Protein AF-A0A8J7BNP9-F1 (afdb_monomer_lite)

Radius of gyration: 26.59 Å; chains: 1; bounding box: 66×72×70 Å

Structure (mmCIF, N/CA/C/O backbone):
data_AF-A0A8J7BNP9-F1
#
_entry.id   AF-A0A8J7BNP9-F1
#
loop_
_atom_site.group_PDB
_atom_site.id
_atom_site.type_symbol
_atom_site.label_atom_id
_atom_site.label_alt_id
_atom_site.label_comp_id
_atom_site.label_asym_id
_atom_site.label_entity_id
_atom_site.label_seq_id
_atom_site.pdbx_PDB_ins_code
_atom_site.Cartn_x
_atom_site.Cartn_y
_atom_site.Cartn_z
_atom_site.occupancy
_atom_site.B_iso_or_equiv
_atom_site.auth_seq_id
_atom_site.auth_comp_id
_atom_site.auth_asym_id
_atom_site.auth_atom_id
_atom_site.pdbx_PDB_model_num
ATOM 1 N N . MET A 1 1 ? -15.733 9.238 -28.277 1.00 46.09 1 MET A N 1
ATOM 2 C CA . MET A 1 1 ? -14.392 8.749 -27.898 1.00 46.09 1 MET A CA 1
ATOM 3 C C . MET A 1 1 ? -13.964 7.788 -28.988 1.00 46.09 1 MET A C 1
ATOM 5 O O . MET A 1 1 ? -14.746 6.895 -29.289 1.00 46.09 1 MET A O 1
ATOM 9 N N . ALA A 1 2 ? -12.836 8.032 -29.655 1.00 40.91 2 ALA A N 1
ATOM 10 C CA . ALA A 1 2 ? -12.363 7.148 -30.717 1.00 40.91 2 ALA A CA 1
ATOM 11 C C . ALA A 1 2 ? -11.896 5.824 -30.094 1.00 40.91 2 ALA A C 1
ATOM 13 O O . ALA A 1 2 ? -11.045 5.820 -29.207 1.00 40.91 2 ALA A O 1
ATOM 14 N N . GLU A 1 3 ? -12.495 4.713 -30.513 1.00 43.62 3 GLU A N 1
ATOM 15 C CA . GLU A 1 3 ? -12.055 3.369 -30.139 1.00 43.62 3 GLU A CA 1
ATOM 16 C C . GLU A 1 3 ? -10.595 3.178 -30.593 1.00 43.62 3 GLU A C 1
ATOM 18 O O . GLU A 1 3 ? -10.305 3.276 -31.783 1.00 43.62 3 GLU A O 1
ATOM 23 N N . GLY A 1 4 ? -9.672 2.954 -29.647 1.00 66.06 4 GLY A N 1
ATOM 24 C CA . GLY A 1 4 ? -8.258 2.659 -29.927 1.00 66.06 4 GLY A CA 1
ATOM 25 C C . GLY A 1 4 ? -7.242 3.796 -29.734 1.00 66.06 4 GLY A C 1
ATOM 26 O O . GLY A 1 4 ? -6.079 3.601 -30.076 1.00 66.06 4 GLY A O 1
ATOM 27 N N . ALA A 1 5 ? -7.624 4.962 -29.197 1.00 80.69 5 ALA A N 1
ATOM 28 C CA . ALA A 1 5 ? -6.661 6.024 -28.875 1.00 80.69 5 ALA A CA 1
ATOM 29 C C . ALA A 1 5 ? -5.817 5.680 -27.630 1.00 80.69 5 ALA A C 1
ATOM 31 O O . ALA A 1 5 ? -6.366 5.235 -26.622 1.00 80.69 5 ALA A O 1
ATOM 32 N N . ILE A 1 6 ? -4.501 5.924 -27.692 1.00 93.19 6 ILE A N 1
ATOM 33 C CA . ILE A 1 6 ? -3.582 5.781 -26.550 1.00 93.19 6 ILE A CA 1
ATOM 34 C C . ILE A 1 6 ? -3.961 6.816 -25.494 1.00 93.19 6 ILE A C 1
ATOM 36 O O . ILE A 1 6 ? -3.977 8.013 -25.787 1.00 93.19 6 ILE A O 1
ATOM 40 N N . ARG A 1 7 ? -4.242 6.369 -24.270 1.00 96.00 7 ARG A N 1
ATOM 41 C CA . ARG A 1 7 ? -4.638 7.237 -23.160 1.00 96.00 7 ARG A CA 1
ATOM 42 C C . ARG A 1 7 ? -3.473 7.496 -22.224 1.00 96.00 7 ARG A C 1
ATOM 44 O O . ARG A 1 7 ? -2.851 6.564 -21.711 1.00 96.00 7 ARG A O 1
ATOM 51 N N . VAL A 1 8 ? -3.220 8.768 -21.949 1.00 96.81 8 VAL A N 1
ATOM 52 C CA . VAL A 1 8 ? -2.145 9.215 -21.062 1.00 96.81 8 VAL A CA 1
ATOM 53 C C . VAL A 1 8 ? -2.712 10.106 -19.972 1.00 96.81 8 VAL A C 1
ATOM 55 O O . VAL A 1 8 ? -3.493 11.009 -20.245 1.00 96.81 8 VAL A O 1
ATOM 58 N N . PHE A 1 9 ? -2.282 9.890 -18.737 1.00 95.62 9 PHE A N 1
ATOM 59 C CA . PHE A 1 9 ? -2.556 10.804 -17.633 1.00 95.62 9 PHE A CA 1
ATOM 60 C C . PHE A 1 9 ? -1.252 11.438 -17.152 1.00 95.62 9 PHE A C 1
ATOM 62 O O . PHE A 1 9 ? -0.267 10.729 -16.948 1.00 95.62 9 PHE A O 1
ATOM 69 N N . ILE A 1 10 ? -1.225 12.759 -16.958 1.00 96.06 10 ILE A N 1
ATOM 70 C CA . ILE A 1 10 ? -0.070 13.435 -16.353 1.00 96.06 10 ILE A CA 1
ATOM 71 C C . ILE A 1 10 ? -0.373 13.714 -14.882 1.00 96.06 10 ILE A C 1
ATOM 73 O O . ILE A 1 10 ? -1.238 14.521 -14.549 1.00 96.06 10 ILE A O 1
ATOM 77 N N . SER A 1 11 ? 0.386 13.069 -13.999 1.00 92.31 11 SER A N 1
ATOM 78 C CA . SER A 1 11 ? 0.399 13.370 -12.572 1.00 92.31 11 SER A CA 1
ATOM 79 C C . SER A 1 11 ? 1.538 14.330 -12.251 1.00 92.31 11 SER A C 1
ATOM 81 O O . SER A 1 11 ? 2.701 14.071 -12.568 1.00 92.31 11 SER A O 1
ATOM 83 N N . TYR A 1 12 ? 1.206 15.433 -11.590 1.00 92.12 12 TYR A N 1
ATOM 84 C CA . TYR A 1 12 ? 2.148 16.490 -11.249 1.00 92.12 12 TYR A CA 1
ATOM 85 C C . TYR A 1 12 ? 1.741 17.187 -9.949 1.00 92.12 12 TYR A C 1
ATOM 87 O O . TYR A 1 12 ? 0.629 17.011 -9.452 1.00 92.12 12 TYR A O 1
ATOM 95 N N . SER A 1 13 ? 2.647 17.984 -9.387 1.00 85.94 13 SER A N 1
ATOM 96 C CA . SER A 1 13 ? 2.346 18.890 -8.283 1.00 85.94 13 SER A CA 1
ATOM 97 C C . SER A 1 13 ? 2.272 20.320 -8.802 1.00 85.94 13 SER A C 1
ATOM 99 O O . SER A 1 13 ? 3.044 20.737 -9.664 1.00 85.94 13 SER A O 1
ATOM 101 N N . ARG A 1 14 ? 1.336 21.109 -8.270 1.00 83.56 14 ARG A N 1
ATOM 102 C CA . ARG A 1 14 ? 1.190 22.526 -8.630 1.00 83.56 14 ARG A CA 1
ATOM 103 C C . ARG A 1 14 ? 2.292 23.365 -7.977 1.00 83.56 14 ARG A C 1
ATOM 105 O O . ARG A 1 14 ? 2.068 24.032 -6.970 1.00 83.56 14 ARG A O 1
ATOM 112 N N . ASP A 1 15 ? 3.501 23.282 -8.521 1.00 81.31 15 ASP A N 1
ATOM 113 C CA . ASP A 1 15 ? 4.702 23.907 -7.949 1.00 81.31 15 ASP A CA 1
ATOM 114 C C . ASP A 1 15 ? 4.712 25.423 -8.131 1.00 81.31 15 ASP A C 1
ATOM 116 O O . ASP A 1 15 ? 5.023 26.162 -7.200 1.00 81.31 15 ASP A O 1
ATOM 120 N N . SER A 1 16 ? 4.346 25.878 -9.327 1.00 89.75 16 SER A N 1
ATOM 121 C CA . SER A 1 16 ? 4.236 27.285 -9.708 1.00 89.75 16 SER A CA 1
ATOM 122 C C . SER A 1 16 ? 3.294 27.435 -10.908 1.00 89.75 16 SER A C 1
ATOM 124 O O . SER A 1 16 ? 2.908 26.444 -11.535 1.00 89.75 16 SER A O 1
ATOM 126 N N . GLU A 1 17 ? 2.913 28.667 -11.252 1.00 89.94 17 GLU A N 1
ATOM 127 C CA . GLU A 1 17 ? 2.175 28.941 -12.497 1.00 89.94 17 GLU A CA 1
ATOM 128 C C . GLU A 1 17 ? 2.986 28.553 -13.739 1.00 89.94 17 GLU A C 1
ATOM 130 O O . GLU A 1 17 ? 2.441 28.037 -14.709 1.00 89.94 17 GLU A O 1
ATOM 135 N N . GLU A 1 18 ? 4.302 28.772 -13.709 1.00 93.31 18 GLU A N 1
ATOM 136 C CA . GLU A 1 18 ? 5.193 28.367 -14.797 1.00 93.31 18 GLU A CA 1
ATOM 137 C C . GLU A 1 18 ? 5.203 26.843 -14.962 1.00 93.31 18 GLU A C 1
ATOM 139 O O . GLU A 1 18 ? 5.128 26.342 -16.081 1.00 93.31 18 GLU A O 1
ATOM 144 N N . HIS A 1 19 ? 5.244 26.095 -13.856 1.00 93.62 19 HIS A N 1
ATOM 145 C CA . HIS A 1 19 ? 5.184 24.637 -13.888 1.00 93.62 19 HIS A CA 1
ATOM 146 C C . HIS A 1 19 ? 3.863 24.135 -14.488 1.00 93.62 19 HIS A C 1
ATOM 148 O O . HIS A 1 19 ? 3.886 23.289 -15.376 1.00 93.62 19 HIS A O 1
ATOM 154 N N . GLN A 1 20 ? 2.729 24.708 -14.071 1.00 90.88 20 GLN A N 1
ATOM 155 C CA . GLN A 1 20 ? 1.404 24.400 -14.628 1.00 90.88 20 GLN A CA 1
ATOM 156 C C . GLN A 1 20 ? 1.340 24.670 -16.139 1.00 90.88 20 GLN A C 1
ATOM 158 O O . GLN A 1 20 ? 0.955 23.794 -16.906 1.00 90.88 20 GLN A O 1
ATOM 163 N N . LYS A 1 21 ? 1.856 25.817 -16.607 1.00 95.31 21 LYS A N 1
ATOM 164 C CA . LYS A 1 21 ? 1.951 26.120 -18.049 1.00 95.31 21 LYS A CA 1
ATOM 165 C C . LYS A 1 21 ? 2.780 25.090 -18.822 1.00 95.31 21 LYS A C 1
ATOM 167 O O . LYS A 1 21 ? 2.421 24.744 -19.943 1.00 95.31 21 LYS A O 1
ATOM 172 N N . LYS A 1 22 ? 3.875 24.586 -18.239 1.00 97.50 22 LYS A N 1
ATOM 173 C CA . LYS A 1 22 ? 4.694 23.520 -18.845 1.00 97.50 22 LYS A CA 1
ATOM 174 C C . LYS A 1 22 ? 3.932 22.194 -18.930 1.00 97.50 22 LYS A C 1
ATOM 176 O O . LYS A 1 22 ? 4.011 21.527 -19.958 1.00 97.50 22 LYS A O 1
ATOM 181 N N . VAL A 1 23 ? 3.182 21.831 -17.885 1.00 97.12 23 VAL A N 1
ATOM 182 C CA . VAL A 1 23 ? 2.322 20.633 -17.881 1.00 97.12 23 VAL A CA 1
ATOM 183 C C . VAL A 1 23 ? 1.234 20.742 -18.945 1.00 97.12 23 VAL A C 1
ATOM 185 O O . VAL A 1 23 ? 1.081 19.825 -19.750 1.00 97.12 23 VAL A O 1
ATOM 188 N N . LEU A 1 24 ? 0.532 21.875 -18.994 1.00 96.75 24 LEU A N 1
ATOM 189 C CA . LEU A 1 24 ? -0.500 22.145 -19.990 1.00 96.75 24 LEU A CA 1
ATOM 190 C C . LEU A 1 24 ? 0.058 22.078 -21.417 1.00 96.75 24 LEU A C 1
ATOM 192 O O . LEU A 1 24 ? -0.538 21.428 -22.271 1.00 96.75 24 LEU A O 1
ATOM 196 N N . GLY A 1 25 ? 1.212 22.700 -21.669 1.00 97.31 25 GLY A N 1
ATOM 197 C CA . GLY A 1 25 ? 1.854 22.677 -22.984 1.00 97.31 25 GLY A CA 1
ATOM 198 C C . GLY A 1 25 ? 2.280 21.273 -23.428 1.00 97.31 25 GLY A C 1
ATOM 199 O O . GLY A 1 25 ? 2.080 20.910 -24.587 1.00 97.31 25 GLY A O 1
ATOM 200 N N . LEU A 1 26 ? 2.774 20.437 -22.504 1.00 98.06 26 LEU A N 1
ATOM 201 C CA . LEU A 1 26 ? 3.033 19.020 -22.782 1.00 98.06 26 LEU A CA 1
ATOM 202 C C . LEU A 1 26 ? 1.738 18.252 -23.092 1.00 98.06 26 LEU A C 1
ATOM 204 O O . LEU A 1 26 ? 1.704 17.481 -24.049 1.00 98.06 26 LEU A O 1
ATOM 208 N N . ALA A 1 27 ? 0.680 18.461 -22.303 1.00 97.69 27 ALA A N 1
ATOM 209 C CA . ALA A 1 27 ? -0.605 17.796 -22.506 1.00 97.69 27 ALA A CA 1
ATOM 210 C C . ALA A 1 27 ? -1.222 18.151 -23.868 1.00 97.69 27 ALA A C 1
ATOM 212 O O . ALA A 1 27 ? -1.673 17.256 -24.578 1.00 97.69 27 ALA A O 1
ATOM 213 N N . GLN A 1 28 ? -1.209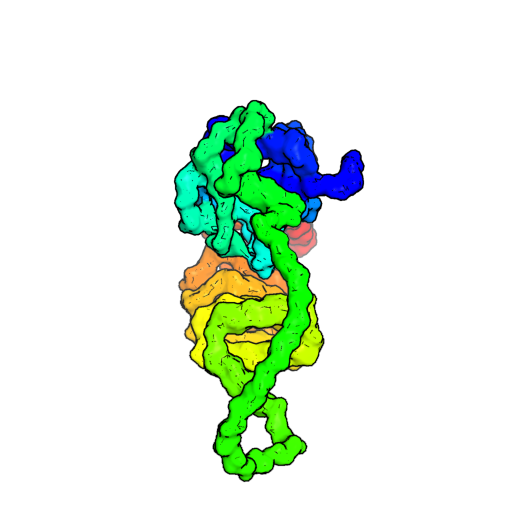 19.432 -24.251 1.00 97.19 28 GLN A N 1
ATOM 214 C CA . GLN A 1 28 ? -1.692 19.896 -25.556 1.00 97.19 28 GLN A CA 1
ATOM 215 C C . GLN A 1 28 ? -0.866 19.310 -26.706 1.00 97.19 28 GLN A C 1
ATOM 217 O O . GLN A 1 28 ? -1.444 18.765 -27.639 1.00 97.19 28 GLN A O 1
ATOM 222 N N . ALA A 1 29 ? 0.469 19.319 -26.608 1.00 96.94 29 ALA A N 1
ATOM 223 C CA . ALA A 1 29 ? 1.333 18.741 -27.639 1.00 96.94 29 ALA A CA 1
ATOM 224 C C . ALA A 1 29 ? 1.075 17.239 -27.856 1.00 96.94 29 ALA A C 1
ATOM 226 O O . ALA A 1 29 ? 0.973 16.793 -28.995 1.00 96.94 29 ALA A O 1
ATOM 227 N N . LEU A 1 30 ? 0.897 16.463 -26.778 1.00 96.88 30 LEU A N 1
ATOM 228 C CA . LEU A 1 30 ? 0.549 15.042 -26.885 1.00 96.88 30 LEU A CA 1
ATOM 229 C C . LEU A 1 30 ? -0.810 14.840 -27.575 1.00 96.88 30 LEU A C 1
ATOM 231 O O . LEU A 1 30 ? -0.951 13.926 -28.386 1.00 96.88 30 LEU A O 1
ATOM 235 N N . ARG A 1 31 ? -1.797 15.698 -27.280 1.00 95.81 31 ARG A N 1
ATOM 236 C CA . ARG A 1 31 ? -3.123 15.658 -27.919 1.00 95.81 31 ARG A CA 1
ATOM 237 C C . ARG A 1 31 ? -3.072 16.016 -29.397 1.00 95.81 31 ARG A C 1
ATOM 239 O O . ARG A 1 31 ? -3.712 15.327 -30.188 1.00 95.81 31 ARG A O 1
ATOM 246 N N . ASP A 1 32 ? -2.305 17.040 -29.757 1.00 95.50 32 ASP A N 1
ATOM 247 C CA . ASP A 1 32 ? -2.057 17.424 -31.150 1.00 95.50 32 ASP A CA 1
ATOM 248 C C . ASP A 1 32 ? -1.383 16.283 -31.932 1.00 95.50 32 ASP A C 1
ATOM 250 O O . ASP A 1 32 ? -1.792 15.957 -33.045 1.00 95.50 32 ASP A O 1
ATOM 254 N N . ASP A 1 33 ? -0.452 15.563 -31.297 1.00 94.25 33 ASP A N 1
ATOM 255 C CA . ASP A 1 33 ? 0.230 14.406 -31.888 1.00 94.25 33 ASP A CA 1
ATOM 256 C C . ASP A 1 33 ? -0.579 13.081 -31.797 1.00 94.25 33 ASP A C 1
ATOM 258 O O . ASP A 1 33 ? -0.044 11.994 -32.056 1.00 94.25 33 ASP A O 1
ATOM 262 N N . GLY A 1 34 ? -1.874 13.151 -31.453 1.00 93.94 34 GLY A N 1
ATOM 263 C CA . GLY A 1 34 ? -2.830 12.038 -31.542 1.00 93.94 34 GLY A CA 1
ATOM 264 C C . GLY A 1 34 ? -2.977 11.153 -30.296 1.00 93.94 34 GLY A C 1
ATOM 265 O O . GLY A 1 34 ? -3.590 10.088 -30.382 1.00 93.94 34 GLY A O 1
ATOM 266 N N . ILE A 1 35 ? -2.441 11.566 -29.145 1.00 96.06 35 ILE A N 1
ATOM 267 C CA . ILE A 1 35 ? -2.534 10.846 -27.865 1.00 96.06 35 ILE A CA 1
ATOM 268 C C . ILE A 1 35 ? -3.608 11.495 -26.983 1.00 96.06 35 ILE A C 1
ATOM 270 O O . ILE A 1 35 ? -3.581 12.697 -26.732 1.00 96.06 35 ILE A O 1
ATOM 274 N N . ASP A 1 36 ? -4.543 10.712 -26.443 1.00 96.62 36 ASP A N 1
ATOM 275 C CA . ASP A 1 36 ? -5.565 11.227 -25.526 1.00 96.62 36 ASP A CA 1
ATOM 276 C C . ASP A 1 36 ? -4.958 11.489 -24.139 1.00 96.62 36 ASP A C 1
ATOM 278 O O . ASP A 1 36 ? -4.998 10.648 -23.239 1.00 96.62 36 ASP A O 1
ATOM 282 N N . CYS A 1 37 ? -4.329 12.656 -23.993 1.00 96.88 37 CYS A N 1
ATOM 283 C CA . CYS A 1 37 ? -3.693 13.090 -22.756 1.00 96.88 37 CYS A CA 1
ATOM 284 C C . CYS A 1 37 ? -4.672 13.862 -21.858 1.00 96.88 37 CYS A C 1
ATOM 286 O O . CYS A 1 37 ? -5.323 14.805 -22.318 1.00 96.88 37 CYS A O 1
ATOM 288 N N . MET A 1 38 ? -4.732 13.504 -20.573 1.00 96.06 38 MET A N 1
ATOM 289 C CA . MET A 1 38 ? -5.593 14.116 -19.558 1.00 96.06 38 MET A CA 1
ATOM 290 C C . MET A 1 38 ? -4.786 14.723 -18.402 1.00 96.06 38 MET A C 1
ATOM 292 O O . MET A 1 38 ? -3.792 14.145 -17.953 1.00 96.06 38 MET A O 1
ATOM 296 N N . ILE A 1 39 ? -5.257 15.871 -17.903 1.00 94.19 39 ILE A N 1
ATOM 297 C CA . ILE A 1 39 ? -4.792 16.562 -16.688 1.00 94.19 39 ILE A CA 1
ATOM 298 C C . ILE A 1 39 ? -5.984 17.108 -15.900 1.00 94.19 39 ILE A C 1
ATOM 300 O O . ILE A 1 39 ? -7.081 17.250 -16.440 1.00 94.19 39 ILE A O 1
ATOM 304 N N . ASP A 1 40 ? -5.772 17.417 -14.623 1.00 84.69 40 ASP A N 1
ATOM 305 C CA . ASP A 1 40 ? -6.788 18.005 -13.741 1.00 84.69 40 ASP A CA 1
ATOM 306 C C . ASP A 1 40 ? -7.270 19.386 -14.228 1.00 84.69 40 ASP A C 1
ATOM 308 O O . ASP A 1 40 ? -8.451 19.690 -14.091 1.00 84.69 40 ASP A O 1
ATOM 312 N N . GLU A 1 41 ? -6.415 20.190 -14.872 1.00 85.62 41 GLU A N 1
ATOM 313 C CA . GLU A 1 41 ? -6.782 21.499 -15.449 1.00 85.62 41 GLU A CA 1
ATOM 314 C C . GLU A 1 41 ? -7.858 21.426 -16.549 1.00 85.62 41 GLU A C 1
ATOM 316 O O . GLU A 1 41 ? -8.544 22.417 -16.802 1.00 85.62 41 GLU A O 1
ATOM 321 N N . PHE A 1 42 ? -8.065 20.267 -17.184 1.00 89.69 42 PHE A N 1
ATOM 322 C CA . PHE A 1 42 ? -9.152 20.080 -18.156 1.00 89.69 42 PHE A CA 1
ATOM 323 C C . PHE A 1 42 ? -10.516 19.838 -17.497 1.00 89.69 42 PHE A C 1
ATOM 325 O O . PHE A 1 42 ? -11.536 19.781 -18.188 1.00 89.69 42 PHE A O 1
ATOM 332 N N . VAL A 1 43 ? -10.560 19.705 -16.169 1.00 81.25 43 VAL A N 1
ATOM 333 C CA . VAL A 1 43 ? -11.763 19.360 -15.413 1.00 81.25 43 VAL A CA 1
ATOM 334 C C . VAL A 1 43 ? -12.152 20.508 -14.488 1.00 81.25 43 VAL A C 1
ATOM 336 O O . VAL A 1 43 ? -11.439 20.855 -13.554 1.00 81.25 43 VAL A O 1
ATOM 339 N N . LEU A 1 44 ? -13.336 21.083 -14.720 1.00 69.44 44 LEU A N 1
ATOM 340 C CA . LEU A 1 44 ? -13.830 22.227 -13.943 1.00 69.44 44 LEU A CA 1
ATOM 341 C C . LEU A 1 44 ? -14.139 21.871 -12.480 1.00 69.44 44 LEU A C 1
ATOM 343 O O . LEU A 1 44 ? -13.777 22.619 -11.574 1.00 69.44 44 LEU A O 1
ATOM 347 N N . SER A 1 45 ? -14.848 20.763 -12.238 1.00 71.75 45 SER A N 1
ATOM 348 C CA . SER A 1 45 ? -15.200 20.304 -10.888 1.00 71.75 45 SER A CA 1
ATOM 349 C C . SER A 1 45 ? -15.736 18.864 -10.928 1.00 71.75 45 SER A C 1
ATOM 351 O O . SER A 1 45 ? -16.889 18.660 -11.307 1.00 71.75 45 SER A O 1
ATOM 353 N N . PRO A 1 46 ? -14.922 17.845 -10.599 1.00 70.88 46 PRO A N 1
ATOM 354 C CA . PRO A 1 46 ? -15.410 16.482 -10.437 1.00 70.88 46 PRO A CA 1
ATOM 355 C C . PRO A 1 46 ? -16.112 16.316 -9.081 1.00 70.88 46 PRO A C 1
ATOM 357 O O . PRO A 1 46 ? -15.726 16.938 -8.093 1.00 70.88 46 PRO A O 1
ATOM 360 N N . ASP A 1 47 ? -17.083 15.401 -9.003 1.00 65.81 47 ASP A N 1
ATOM 361 C CA . ASP A 1 47 ? -17.809 15.088 -7.758 1.00 65.81 47 ASP A CA 1
ATOM 362 C C . ASP A 1 47 ? -16.882 14.621 -6.620 1.00 65.81 47 ASP A C 1
ATOM 364 O O . ASP A 1 47 ? -17.168 14.807 -5.437 1.00 65.81 47 ASP A O 1
ATOM 368 N N . ASN A 1 48 ? -15.774 13.967 -6.975 1.00 71.19 48 ASN A N 1
ATOM 369 C CA . ASN A 1 48 ? -14.745 13.527 -6.044 1.00 71.19 48 ASN A CA 1
ATOM 370 C C . ASN A 1 48 ? -13.393 13.460 -6.773 1.00 71.19 48 ASN A C 1
ATOM 372 O O . ASN A 1 48 ? -13.207 12.614 -7.652 1.00 71.19 48 ASN A O 1
ATOM 376 N N . TRP A 1 49 ? -12.463 14.340 -6.395 1.00 68.25 49 TRP A N 1
ATOM 377 C CA . TRP A 1 49 ? -11.122 14.424 -6.984 1.00 68.25 49 TRP A CA 1
ATOM 378 C C . TRP A 1 49 ? -10.314 13.135 -6.821 1.00 68.25 49 TRP A C 1
ATOM 380 O O . TRP A 1 49 ? -9.702 12.684 -7.786 1.00 68.25 49 TRP A O 1
ATOM 390 N N . ASP A 1 50 ? -10.392 12.486 -5.658 1.00 64.81 50 ASP A N 1
ATOM 391 C CA . ASP A 1 50 ? -9.665 11.239 -5.397 1.00 64.81 50 ASP A CA 1
ATOM 392 C C . ASP A 1 50 ? -10.141 10.123 -6.327 1.00 64.81 50 ASP A C 1
ATOM 394 O O . ASP A 1 50 ? -9.346 9.411 -6.941 1.00 64.81 50 ASP A O 1
ATOM 398 N N . ARG A 1 51 ? -11.463 9.975 -6.463 1.00 72.75 51 ARG A N 1
ATOM 399 C CA . ARG A 1 51 ? -12.058 8.978 -7.356 1.00 72.75 51 ARG A CA 1
ATOM 400 C C . ARG A 1 51 ? -11.751 9.297 -8.814 1.00 72.75 51 ARG A C 1
ATOM 402 O O . ARG A 1 51 ? -11.452 8.382 -9.573 1.00 72.75 51 ARG A O 1
ATOM 409 N N . TRP A 1 52 ? -11.825 10.567 -9.201 1.00 81.25 52 TRP A N 1
ATOM 410 C CA . TRP A 1 52 ? -11.494 10.989 -10.557 1.00 81.25 52 TRP A CA 1
ATOM 411 C C . TRP A 1 52 ? -10.036 10.666 -10.897 1.00 81.25 52 TRP A C 1
ATOM 413 O O . TRP A 1 52 ? -9.787 10.027 -11.915 1.00 81.25 52 TRP A O 1
ATOM 423 N N . MET A 1 53 ? -9.092 11.003 -10.016 1.00 78.38 53 MET A N 1
ATOM 424 C CA . MET A 1 53 ? -7.676 10.687 -10.200 1.00 78.38 53 MET A CA 1
ATOM 425 C C . MET A 1 53 ? -7.439 9.177 -10.284 1.00 78.38 53 MET A C 1
ATOM 427 O O . MET A 1 53 ? -6.719 8.721 -11.168 1.00 78.38 53 MET A O 1
ATOM 431 N N . LEU A 1 54 ? -8.047 8.389 -9.390 1.00 77.50 54 LEU A N 1
ATOM 432 C CA . LEU A 1 54 ? -7.934 6.929 -9.425 1.00 77.50 54 LEU A CA 1
ATOM 433 C C . LEU A 1 54 ? -8.453 6.352 -10.741 1.00 77.50 54 LEU A C 1
ATOM 435 O O . LEU A 1 54 ? -7.800 5.482 -11.309 1.00 77.50 54 LEU A O 1
ATOM 439 N N . ASN A 1 55 ? -9.575 6.869 -11.241 1.00 84.31 55 ASN A N 1
ATOM 440 C CA . ASN A 1 55 ? -10.108 6.473 -12.536 1.00 84.31 55 ASN A CA 1
ATOM 441 C C . ASN A 1 55 ? -9.148 6.849 -13.671 1.00 84.31 55 ASN A C 1
ATOM 443 O O . ASN A 1 55 ? -8.894 6.008 -14.521 1.00 84.31 55 ASN A O 1
ATOM 447 N N . GLN A 1 56 ? -8.560 8.053 -13.669 1.00 89.31 56 GLN A N 1
ATOM 448 C CA . GLN A 1 56 ? -7.560 8.429 -14.679 1.00 89.31 56 GLN A CA 1
ATOM 449 C C . GLN A 1 56 ? -6.352 7.489 -14.648 1.00 89.31 56 GLN A C 1
ATOM 451 O O . GLN A 1 56 ? -5.946 6.960 -15.678 1.00 89.31 56 GLN A O 1
ATOM 456 N N . ILE A 1 57 ? -5.821 7.204 -13.458 1.00 85.56 57 ILE A N 1
ATOM 457 C CA . ILE A 1 57 ? -4.715 6.257 -13.299 1.00 85.56 57 ILE A CA 1
ATOM 458 C C . ILE A 1 57 ? -5.112 4.865 -13.794 1.00 85.56 57 ILE A C 1
ATOM 460 O O . ILE A 1 57 ? -4.286 4.203 -14.409 1.00 85.56 57 ILE A O 1
ATOM 464 N N . ASP A 1 58 ? -6.331 4.395 -13.536 1.00 83.19 58 ASP A N 1
ATOM 465 C CA . ASP A 1 58 ? -6.786 3.067 -13.956 1.00 83.19 58 ASP A CA 1
ATOM 466 C C . ASP A 1 58 ? -7.020 2.967 -15.458 1.00 83.19 58 ASP A C 1
ATOM 468 O O . ASP A 1 58 ? -6.573 2.007 -16.088 1.00 83.19 58 ASP A O 1
ATOM 472 N N . GLU A 1 59 ? -7.675 3.971 -16.024 1.00 89.50 59 GLU A N 1
ATOM 473 C CA . GLU A 1 59 ? -8.131 3.995 -17.405 1.00 89.50 59 GLU A CA 1
ATOM 474 C C . GLU A 1 59 ? -7.018 4.343 -18.397 1.00 89.50 59 GLU A C 1
ATOM 476 O O . GLU A 1 59 ? -7.083 3.895 -19.539 1.00 89.50 59 GLU A O 1
ATOM 481 N N . SER A 1 60 ? -5.992 5.101 -18.004 1.00 91.88 60 SER A N 1
ATOM 482 C CA . SER A 1 60 ? -4.878 5.410 -18.903 1.00 91.88 60 SER A CA 1
ATOM 483 C C . SER A 1 60 ? -3.991 4.197 -19.179 1.00 91.88 60 SER A C 1
ATOM 485 O O . SER A 1 60 ? -3.758 3.363 -18.301 1.00 91.88 60 SER A O 1
ATOM 487 N N . ASP A 1 61 ? -3.435 4.134 -20.385 1.00 92.31 61 ASP A N 1
ATOM 488 C CA . ASP A 1 61 ? -2.414 3.156 -20.767 1.00 92.31 61 ASP A CA 1
ATOM 489 C C . ASP A 1 61 ? -1.064 3.526 -20.138 1.00 92.31 61 ASP A C 1
ATOM 491 O O . ASP A 1 61 ? -0.349 2.663 -19.622 1.00 92.31 61 ASP A O 1
ATOM 495 N N . PHE A 1 62 ? -0.774 4.832 -20.084 1.00 93.12 62 PHE A N 1
ATOM 496 C CA . PHE A 1 62 ? 0.430 5.389 -19.477 1.00 93.12 62 PHE A CA 1
ATOM 497 C C . PHE A 1 62 ? 0.115 6.518 -18.493 1.00 93.12 62 PHE A C 1
ATOM 499 O O . PHE A 1 62 ? -0.832 7.283 -18.659 1.00 93.12 62 PHE A O 1
ATOM 506 N N . VAL A 1 63 ? 0.958 6.652 -17.475 1.00 93.06 63 VAL A N 1
ATOM 507 C CA . VAL A 1 63 ? 0.921 7.724 -16.486 1.00 93.06 63 VAL A CA 1
ATOM 508 C C . VAL A 1 63 ? 2.288 8.395 -16.453 1.00 93.06 63 VAL A C 1
ATOM 510 O O . VAL A 1 63 ? 3.282 7.782 -16.058 1.00 93.06 63 VAL A O 1
ATOM 513 N N . LEU A 1 64 ? 2.346 9.659 -16.862 1.00 95.25 64 LEU A N 1
ATOM 514 C CA . LEU A 1 64 ? 3.554 10.472 -16.779 1.00 95.25 64 LEU A CA 1
ATOM 515 C C . LEU A 1 64 ? 3.637 11.098 -15.390 1.00 95.25 64 LEU A C 1
ATOM 517 O O . LEU A 1 64 ? 2.708 11.778 -14.958 1.00 95.25 64 LEU A O 1
ATOM 521 N N . ILE A 1 65 ? 4.747 10.871 -14.695 1.00 93.50 65 ILE A N 1
ATOM 522 C CA . ILE A 1 65 ? 5.014 11.451 -13.379 1.00 93.50 65 ILE A CA 1
ATOM 523 C C . ILE A 1 65 ? 5.964 12.626 -13.565 1.00 93.50 65 ILE A C 1
ATOM 525 O O . ILE A 1 65 ? 7.141 12.418 -13.865 1.00 93.50 65 ILE A O 1
ATOM 529 N N . ILE A 1 66 ? 5.476 13.852 -13.385 1.00 95.69 66 ILE A N 1
ATOM 530 C CA . ILE A 1 66 ? 6.327 15.040 -13.483 1.00 95.69 66 ILE A CA 1
ATOM 531 C C . ILE A 1 66 ? 7.148 15.159 -12.200 1.00 95.69 66 ILE A C 1
ATOM 533 O O . ILE A 1 66 ? 6.655 15.568 -11.149 1.00 95.69 66 ILE A O 1
ATOM 537 N N . CYS A 1 67 ? 8.415 14.764 -12.284 1.00 93.38 67 CYS A N 1
ATOM 538 C CA . CYS A 1 67 ? 9.314 14.724 -11.145 1.00 93.38 67 CYS A CA 1
ATOM 539 C C . CYS A 1 67 ? 9.790 16.131 -10.776 1.00 93.38 67 CYS A C 1
ATOM 541 O O . CYS A 1 67 ? 10.525 16.784 -11.521 1.00 93.38 67 CYS A O 1
ATOM 543 N N . SER A 1 68 ? 9.408 16.559 -9.577 1.00 92.88 68 SER A N 1
ATOM 544 C CA . SER A 1 68 ? 9.922 17.749 -8.911 1.00 92.88 68 SER A CA 1
ATOM 545 C C . SER A 1 68 ? 10.203 17.461 -7.438 1.00 92.88 68 SER A C 1
ATOM 547 O O . SER A 1 68 ? 9.704 16.489 -6.867 1.00 92.88 68 SER A O 1
ATOM 549 N N . GLU A 1 69 ? 10.994 18.323 -6.803 1.00 90.44 69 GLU A N 1
ATOM 550 C CA . GLU A 1 69 ? 11.291 18.236 -5.370 1.00 90.44 69 GLU A CA 1
ATOM 551 C C . GLU A 1 69 ? 10.003 18.235 -4.530 1.00 90.44 69 GLU A C 1
ATOM 553 O O . GLU A 1 69 ? 9.854 17.453 -3.591 1.00 90.44 69 GLU A O 1
ATOM 558 N N . ARG A 1 70 ? 9.037 19.085 -4.898 1.00 86.62 70 ARG A N 1
ATOM 559 C CA . ARG A 1 70 ? 7.748 19.171 -4.212 1.00 86.62 70 ARG A CA 1
ATOM 560 C C . ARG A 1 70 ? 6.938 17.895 -4.412 1.00 86.62 70 ARG A C 1
ATOM 562 O O . ARG A 1 70 ? 6.465 17.332 -3.428 1.00 86.62 70 ARG A O 1
ATOM 569 N N . TYR A 1 71 ? 6.849 17.391 -5.644 1.00 86.75 71 TYR A N 1
ATOM 570 C CA . TYR A 1 71 ? 6.193 16.116 -5.926 1.00 86.75 71 TYR A CA 1
ATOM 571 C C . TYR A 1 71 ? 6.790 14.983 -5.084 1.00 86.75 71 TYR A C 1
ATOM 573 O O . TYR A 1 71 ? 6.063 14.206 -4.465 1.00 86.75 71 TYR A O 1
ATOM 581 N N . TYR A 1 72 ? 8.120 14.909 -5.008 1.00 87.12 72 TYR A N 1
ATOM 582 C CA . TYR A 1 72 ? 8.815 13.862 -4.266 1.00 87.12 72 TYR A CA 1
ATOM 583 C C . TYR A 1 72 ? 8.606 13.965 -2.749 1.00 87.12 72 TYR A C 1
ATOM 585 O O . TYR A 1 72 ? 8.374 12.951 -2.089 1.00 87.12 72 TYR A O 1
ATOM 593 N N . ARG A 1 73 ? 8.597 15.177 -2.181 1.00 84.12 73 ARG A N 1
ATOM 594 C CA . ARG A 1 73 ? 8.242 15.380 -0.766 1.00 84.12 73 ARG A CA 1
ATOM 595 C C . ARG A 1 73 ? 6.812 14.937 -0.476 1.00 84.12 73 ARG A C 1
ATOM 597 O O . ARG A 1 73 ? 6.597 14.243 0.515 1.00 84.12 73 ARG A O 1
ATOM 604 N N . ARG A 1 74 ? 5.851 15.240 -1.357 1.00 76.38 74 ARG A N 1
ATOM 605 C CA . ARG A 1 74 ? 4.470 14.725 -1.246 1.00 76.38 74 ARG A CA 1
ATOM 606 C C . ARG A 1 74 ? 4.425 13.212 -1.320 1.00 76.38 74 ARG A C 1
ATOM 608 O O . ARG A 1 74 ? 3.768 12.590 -0.490 1.00 76.38 74 ARG A O 1
ATOM 615 N N . TYR A 1 75 ? 5.137 12.627 -2.281 1.00 75.56 75 TYR A N 1
ATOM 616 C CA . TYR A 1 75 ? 5.283 11.181 -2.452 1.00 75.56 75 TYR A CA 1
ATOM 617 C C . TYR A 1 75 ? 5.815 10.504 -1.179 1.00 75.56 75 TYR A C 1
ATOM 619 O O . TYR A 1 75 ? 5.335 9.440 -0.796 1.00 75.56 75 TYR A O 1
ATOM 627 N N . ARG A 1 76 ? 6.760 11.142 -0.479 1.00 75.94 76 ARG A N 1
ATOM 628 C CA . ARG A 1 76 ? 7.331 10.656 0.787 1.00 75.94 76 ARG A CA 1
ATOM 629 C C . ARG A 1 76 ? 6.521 10.991 2.039 1.00 75.94 76 ARG A C 1
ATOM 631 O O . ARG A 1 76 ? 6.922 10.568 3.119 1.00 75.94 76 ARG A O 1
ATOM 638 N N . GLY A 1 77 ? 5.432 11.752 1.925 1.00 68.00 77 GLY A N 1
ATOM 639 C CA . GLY A 1 77 ? 4.694 12.256 3.088 1.00 68.00 77 GLY A CA 1
ATOM 640 C C . GLY A 1 77 ? 5.493 13.262 3.930 1.00 68.00 77 GLY A C 1
ATOM 641 O O . GLY A 1 77 ? 5.293 13.347 5.135 1.00 68.00 77 GLY A O 1
ATOM 642 N N . GLN A 1 78 ? 6.426 13.987 3.307 1.00 65.62 78 GLN A N 1
ATOM 643 C CA . GLN A 1 78 ? 7.354 14.934 3.939 1.00 65.62 78 GLN A CA 1
ATOM 644 C C . GLN A 1 78 ? 6.971 16.414 3.728 1.00 65.62 78 GLN A C 1
ATOM 646 O O . GLN A 1 78 ? 7.713 17.295 4.155 1.00 65.62 78 GLN A O 1
ATOM 651 N N . GLU A 1 79 ? 5.857 16.723 3.051 1.00 58.41 79 GLU A N 1
ATOM 652 C CA . GLU A 1 79 ? 5.348 18.102 2.935 1.00 58.41 79 GLU A CA 1
ATOM 653 C C . GLU A 1 79 ? 4.365 18.389 4.083 1.00 58.41 79 GLU A C 1
ATOM 655 O O . GLU A 1 79 ? 3.437 17.613 4.318 1.00 58.41 79 GLU A O 1
ATOM 660 N N . GLU A 1 80 ? 4.567 19.494 4.810 1.00 48.00 80 GLU A N 1
ATOM 661 C CA . GLU A 1 80 ? 3.618 19.948 5.832 1.00 48.00 80 GLU A CA 1
ATOM 662 C C . GLU A 1 80 ? 2.266 20.280 5.189 1.00 48.00 80 GLU A C 1
ATOM 664 O O . GLU A 1 80 ? 2.205 20.836 4.088 1.00 48.00 80 GLU A O 1
ATOM 669 N N . ALA A 1 81 ? 1.173 19.960 5.890 1.00 40.34 81 ALA A N 1
ATOM 670 C CA . ALA A 1 81 ? -0.185 20.266 5.460 1.00 40.34 81 ALA A CA 1
ATOM 671 C C . ALA A 1 81 ? -0.357 21.784 5.284 1.00 40.34 81 ALA A C 1
ATOM 673 O O . ALA A 1 81 ? -0.674 22.518 6.222 1.00 40.34 81 ALA A O 1
ATOM 674 N N . SER A 1 82 ? -0.137 22.278 4.068 1.00 35.72 82 SER A N 1
ATOM 675 C CA . SER A 1 82 ? -0.424 23.667 3.744 1.00 35.72 82 SER A CA 1
ATOM 676 C C . SER A 1 82 ? -1.941 23.866 3.752 1.00 35.72 82 SER A C 1
ATOM 678 O O . SER A 1 82 ? -2.710 23.084 3.192 1.00 35.72 82 SER A O 1
ATOM 680 N N . LYS A 1 83 ? -2.382 24.906 4.469 1.00 37.34 83 LYS A N 1
ATOM 681 C CA . LYS A 1 83 ? -3.787 25.305 4.582 1.00 37.34 83 LYS A CA 1
ATOM 682 C C . LYS A 1 83 ? -4.362 25.589 3.194 1.00 37.34 83 LYS A C 1
ATOM 684 O O . LYS A 1 83 ? -4.128 26.659 2.643 1.00 37.34 83 LYS A O 1
ATOM 689 N N . GLY A 1 84 ? -5.159 24.660 2.683 1.00 31.73 84 GLY A N 1
ATOM 690 C CA . GLY A 1 84 ? -5.986 24.869 1.499 1.00 31.73 84 GLY A CA 1
ATOM 691 C C . GLY A 1 84 ? -6.007 23.651 0.589 1.00 31.73 84 GLY A C 1
ATOM 692 O O . GLY A 1 84 ? -5.050 23.413 -0.131 1.00 31.73 84 GLY A O 1
ATOM 693 N N . LEU A 1 85 ? -7.138 22.938 0.615 1.00 33.38 85 LEU A N 1
ATOM 694 C CA . LEU A 1 85 ? -7.589 21.954 -0.378 1.00 33.38 85 LEU A CA 1
ATOM 695 C C . LEU A 1 85 ? -6.629 20.769 -0.637 1.00 33.38 85 LEU A C 1
ATOM 697 O O . LEU A 1 85 ? -5.803 20.807 -1.533 1.00 33.38 85 LEU A O 1
ATOM 701 N N . GLY A 1 86 ? -6.815 19.674 0.113 1.00 40.09 86 GLY A N 1
ATOM 702 C CA . GLY A 1 86 ? -6.731 18.304 -0.430 1.00 40.09 86 GLY A CA 1
ATOM 703 C C . GLY A 1 86 ? -5.372 17.699 -0.817 1.00 40.09 86 GLY A C 1
ATOM 704 O O . GLY A 1 86 ? -5.359 16.742 -1.575 1.00 40.09 86 GLY A O 1
ATOM 705 N N . VAL A 1 87 ? -4.233 18.191 -0.322 1.00 41.47 87 VAL A N 1
ATOM 706 C CA . VAL A 1 87 ? -2.916 17.917 -0.944 1.00 41.47 87 VAL A CA 1
ATOM 707 C C . VAL A 1 87 ? -1.946 17.056 -0.097 1.00 41.47 87 VAL A C 1
ATOM 709 O O . VAL A 1 87 ? -0.738 17.265 -0.050 1.00 41.47 87 VAL A O 1
ATOM 712 N N . THR A 1 88 ? -2.455 16.008 0.551 1.00 42.59 88 THR A N 1
ATOM 713 C CA . THR A 1 88 ? -1.611 14.979 1.215 1.00 42.59 88 THR A CA 1
ATOM 714 C C . THR A 1 88 ? -1.995 13.537 0.875 1.00 42.59 88 THR A C 1
ATOM 716 O O . THR A 1 88 ? -1.233 12.615 1.162 1.00 42.59 88 THR A O 1
ATOM 719 N N . TRP A 1 89 ? -3.143 13.317 0.229 1.00 44.41 89 TRP A N 1
ATOM 720 C CA . TRP A 1 89 ? -3.681 11.977 -0.035 1.00 44.41 89 TRP A CA 1
ATOM 721 C C . TRP A 1 89 ? -3.321 11.428 -1.431 1.00 44.41 89 TRP A C 1
ATOM 723 O O . TRP A 1 89 ? -3.041 10.236 -1.575 1.00 44.41 89 TRP A O 1
ATOM 733 N N . GLU A 1 90 ? -3.229 12.304 -2.437 1.00 50.59 90 GLU A N 1
ATOM 734 C CA . GLU A 1 90 ? -2.975 11.974 -3.851 1.00 50.59 90 GLU A CA 1
ATOM 735 C C . GLU A 1 90 ? -1.666 11.185 -4.069 1.00 50.59 90 GLU A C 1
ATOM 737 O O . GLU A 1 90 ? -1.616 10.209 -4.821 1.00 50.59 90 GLU A O 1
ATOM 742 N N . SER A 1 91 ? -0.610 11.528 -3.328 1.00 48.78 91 SER A N 1
ATOM 743 C CA . SER A 1 91 ? 0.700 10.869 -3.394 1.00 48.78 91 SER A CA 1
ATOM 744 C C . SER A 1 91 ? 0.712 9.453 -2.806 1.00 48.78 91 SER A C 1
ATOM 746 O O . SER A 1 91 ? 1.491 8.612 -3.255 1.00 48.78 91 SER A O 1
ATOM 748 N N . THR A 1 92 ? -0.165 9.154 -1.841 1.00 53.91 92 THR A N 1
ATOM 749 C CA . THR A 1 92 ? -0.260 7.823 -1.208 1.00 53.91 92 THR A CA 1
ATOM 750 C C . THR A 1 92 ? -0.955 6.815 -2.128 1.00 53.91 92 THR A C 1
ATOM 752 O O . THR A 1 92 ? -0.590 5.638 -2.170 1.00 53.91 92 THR A O 1
ATOM 755 N N . LEU A 1 93 ? -1.927 7.276 -2.918 1.00 61.31 93 LEU A N 1
ATOM 756 C CA . LEU A 1 93 ? -2.612 6.447 -3.908 1.00 61.31 93 LEU A CA 1
ATOM 757 C C . LEU A 1 93 ? -1.694 6.121 -5.087 1.00 61.31 93 LEU A C 1
ATOM 759 O O . LEU A 1 93 ? -1.603 4.960 -5.483 1.00 61.31 93 LEU A O 1
ATOM 763 N N . ILE A 1 94 ? -0.954 7.111 -5.593 1.00 64.56 94 ILE A N 1
ATOM 764 C CA . ILE A 1 94 ? 0.047 6.903 -6.647 1.00 64.56 94 ILE A CA 1
ATOM 765 C C . ILE A 1 94 ? 1.182 5.999 -6.161 1.00 64.56 94 ILE A C 1
ATOM 767 O O . ILE A 1 94 ? 1.562 5.093 -6.894 1.00 64.56 94 ILE A O 1
ATOM 771 N N . MET A 1 95 ? 1.662 6.163 -4.918 1.00 65.88 95 MET A N 1
ATOM 772 C CA . MET A 1 95 ? 2.562 5.202 -4.258 1.00 65.88 95 MET A CA 1
ATOM 773 C C . MET A 1 95 ? 2.003 3.784 -4.354 1.00 65.88 95 MET A C 1
ATOM 775 O O . MET A 1 95 ? 2.653 2.907 -4.919 1.00 65.88 95 MET A O 1
ATOM 779 N N . GLY A 1 96 ? 0.784 3.570 -3.846 1.00 60.94 96 GLY A N 1
ATOM 780 C CA . GLY A 1 96 ? 0.115 2.273 -3.876 1.00 60.94 96 GLY A CA 1
ATOM 781 C C . GLY A 1 96 ? 0.046 1.688 -5.284 1.00 60.94 96 GLY A C 1
ATOM 782 O O . GLY A 1 96 ? 0.434 0.546 -5.474 1.00 60.94 96 GLY A O 1
ATOM 783 N N . ARG A 1 97 ? -0.336 2.480 -6.294 1.00 70.38 97 ARG A N 1
ATOM 784 C CA . ARG A 1 97 ? -0.444 2.013 -7.687 1.00 70.38 97 ARG A CA 1
ATOM 785 C C . ARG A 1 97 ? 0.900 1.777 -8.377 1.00 70.38 97 ARG A C 1
ATOM 787 O O . ARG A 1 97 ? 1.011 0.820 -9.137 1.00 70.38 97 ARG A O 1
ATOM 794 N N . ILE A 1 98 ? 1.918 2.592 -8.101 1.00 68.50 98 ILE A N 1
ATOM 795 C CA . ILE A 1 98 ? 3.299 2.361 -8.553 1.00 68.50 98 ILE A CA 1
ATOM 796 C C . ILE A 1 98 ? 3.823 1.045 -7.957 1.00 68.50 98 ILE A C 1
ATOM 798 O O . ILE A 1 98 ? 4.427 0.238 -8.665 1.00 68.50 98 ILE A O 1
ATOM 802 N N . TYR A 1 99 ? 3.541 0.785 -6.677 1.00 61.75 99 TYR A N 1
ATOM 803 C CA . TYR A 1 99 ? 3.904 -0.468 -6.013 1.00 61.75 99 TYR A CA 1
ATOM 804 C C . TYR A 1 99 ? 3.082 -1.670 -6.509 1.00 61.75 99 TYR A C 1
ATOM 806 O O . TYR A 1 99 ? 3.653 -2.735 -6.760 1.00 61.75 99 TYR A O 1
ATOM 814 N N . ASP A 1 100 ? 1.771 -1.511 -6.700 1.00 59.28 100 ASP A N 1
ATOM 815 C CA . ASP A 1 100 ? 0.852 -2.537 -7.215 1.00 59.28 100 ASP A CA 1
ATOM 816 C C . ASP A 1 100 ? 1.127 -2.865 -8.688 1.00 59.28 100 ASP A C 1
ATOM 818 O O . ASP A 1 100 ? 0.863 -3.979 -9.139 1.00 59.28 100 ASP A O 1
ATOM 822 N N . ALA A 1 101 ? 1.730 -1.940 -9.441 1.00 57.06 101 ALA A N 1
ATOM 823 C CA . ALA A 1 101 ? 2.239 -2.205 -10.782 1.00 57.06 101 ALA A CA 1
ATOM 824 C C . ALA A 1 101 ? 3.451 -3.161 -10.794 1.00 57.06 101 ALA A C 1
ATOM 826 O O . ALA A 1 101 ? 3.881 -3.574 -11.874 1.00 57.06 101 ALA A O 1
ATOM 827 N N . GLN A 1 102 ? 3.968 -3.590 -9.630 1.00 48.69 102 GLN A N 1
ATOM 828 C CA . GLN A 1 102 ? 4.953 -4.676 -9.478 1.00 48.69 102 GLN A CA 1
ATOM 829 C C . GLN A 1 102 ? 6.204 -4.516 -10.367 1.00 48.69 102 GLN A C 1
ATOM 831 O O . GLN A 1 102 ? 6.648 -5.488 -10.991 1.00 48.69 102 GLN A O 1
ATOM 836 N N . GLY A 1 103 ? 6.732 -3.294 -10.517 1.00 45.81 103 GLY A N 1
ATOM 837 C CA . GLY A 1 103 ? 7.893 -3.037 -11.380 1.00 45.81 103 GLY A CA 1
ATOM 838 C C . GLY A 1 103 ? 7.652 -3.331 -12.869 1.00 45.81 103 GLY A C 1
ATOM 839 O O . GLY A 1 103 ? 8.602 -3.439 -13.643 1.00 45.81 103 GLY A O 1
ATOM 840 N N . LYS A 1 104 ? 6.391 -3.474 -13.313 1.00 47.38 104 LYS A N 1
ATOM 841 C CA . LYS A 1 104 ? 6.055 -3.389 -14.737 1.00 47.38 104 LYS A CA 1
ATOM 842 C C . LYS A 1 104 ? 6.222 -1.923 -15.144 1.00 47.38 104 LYS A C 1
ATOM 844 O O . LYS A 1 104 ? 5.256 -1.165 -15.122 1.00 47.38 104 LYS A O 1
ATOM 849 N N . ASN A 1 105 ? 7.432 -1.550 -15.554 1.00 55.69 105 ASN A N 1
ATOM 850 C CA . ASN A 1 105 ? 7.806 -0.254 -16.148 1.00 55.69 105 ASN A CA 1
ATOM 851 C C . ASN A 1 105 ? 7.025 0.117 -17.433 1.00 55.69 105 ASN A C 1
ATOM 853 O O . ASN A 1 105 ? 7.481 0.932 -18.221 1.00 55.69 105 ASN A O 1
ATOM 857 N N . GLY A 1 106 ? 5.870 -0.500 -17.694 1.00 69.00 106 GLY A N 1
ATOM 858 C CA . GLY A 1 106 ? 5.034 -0.193 -18.848 1.00 69.00 106 GLY A CA 1
ATOM 859 C C . GLY A 1 106 ? 4.134 1.017 -18.623 1.00 69.00 106 GLY A C 1
ATOM 860 O O . GLY A 1 106 ? 3.930 1.773 -19.560 1.00 69.00 106 GLY A O 1
ATOM 861 N N . LYS A 1 107 ? 3.620 1.228 -17.401 1.00 87.62 107 LYS A N 1
ATOM 862 C CA . LYS A 1 107 ? 2.576 2.238 -17.157 1.00 87.62 107 LYS A CA 1
ATOM 863 C C . LYS A 1 107 ? 3.115 3.577 -16.664 1.00 87.62 107 LYS A C 1
ATOM 865 O O . LYS A 1 107 ? 2.751 4.605 -17.212 1.00 87.62 107 LYS A O 1
ATOM 870 N N . PHE A 1 108 ? 3.953 3.580 -15.632 1.00 90.00 108 PHE A N 1
ATOM 871 C CA . PHE A 1 108 ? 4.395 4.807 -14.962 1.00 90.00 108 PHE A CA 1
ATOM 872 C C . PHE A 1 108 ? 5.761 5.264 -15.475 1.00 90.00 108 PHE A C 1
ATOM 874 O O . PHE A 1 108 ? 6.724 4.502 -15.401 1.00 90.00 108 PHE A O 1
ATOM 881 N N . HIS A 1 109 ? 5.853 6.512 -15.937 1.00 92.06 109 HIS A N 1
ATOM 882 C CA . HIS A 1 109 ? 7.053 7.053 -16.580 1.00 92.06 109 HIS A CA 1
ATOM 883 C C . HIS A 1 109 ? 7.477 8.385 -15.955 1.00 92.06 109 HIS A C 1
ATOM 885 O O . HIS A 1 109 ? 6.755 9.374 -16.091 1.00 92.06 109 HIS A O 1
ATOM 891 N N . PRO A 1 110 ? 8.637 8.443 -15.276 1.00 94.00 110 PRO A N 1
ATOM 892 C CA . PRO A 1 110 ? 9.201 9.690 -14.764 1.00 94.00 110 PRO A CA 1
ATOM 893 C C . PRO A 1 110 ? 9.565 10.667 -15.887 1.00 94.00 110 PRO A C 1
ATOM 895 O O . PRO A 1 110 ? 10.243 10.290 -16.846 1.00 94.00 110 PRO A O 1
ATOM 898 N N . VAL A 1 111 ? 9.179 11.933 -15.743 1.00 96.38 111 VAL A N 1
ATOM 899 C CA . VAL A 1 111 ? 9.470 13.017 -16.690 1.00 96.38 111 VAL A CA 1
ATOM 900 C C . VAL A 1 111 ? 10.027 14.226 -15.940 1.00 96.38 111 VAL A C 1
ATOM 902 O O . VAL A 1 111 ? 9.466 14.650 -14.933 1.00 96.38 111 VAL A O 1
ATOM 905 N N . PHE A 1 112 ? 11.110 14.815 -16.445 1.00 96.62 112 PHE A N 1
ATOM 906 C CA . PHE A 1 112 ? 11.714 16.027 -15.889 1.00 96.62 112 PHE A CA 1
ATOM 907 C C . PHE A 1 112 ? 11.549 17.227 -16.819 1.00 96.62 112 PHE A C 1
ATOM 909 O O . PHE A 1 112 ? 11.851 17.145 -18.007 1.00 96.62 112 PHE A O 1
ATOM 916 N N . PHE A 1 113 ? 11.139 18.366 -16.258 1.00 95.69 113 PHE A N 1
ATOM 917 C CA . PHE A 1 113 ? 11.124 19.667 -16.949 1.00 95.69 113 PHE A CA 1
ATOM 918 C C . PHE A 1 113 ? 12.366 20.519 -16.652 1.00 95.69 113 PHE A C 1
ATOM 920 O O . PHE A 1 113 ? 12.576 21.551 -17.281 1.00 95.69 113 PHE A O 1
ATOM 927 N N . GLY A 1 114 ? 13.173 20.110 -15.672 1.00 90.44 114 GLY A N 1
ATOM 928 C CA . GLY A 1 114 ? 14.452 20.720 -15.311 1.00 90.44 114 GLY A CA 1
ATOM 929 C C . GLY A 1 114 ? 15.571 19.682 -15.333 1.00 90.44 114 GLY A C 1
ATOM 930 O O . GLY A 1 114 ? 15.367 18.561 -15.795 1.00 90.44 114 GLY A O 1
ATOM 931 N N . SER A 1 115 ? 16.755 20.044 -14.839 1.00 90.56 115 SER A N 1
ATOM 932 C CA . SER A 1 115 ? 17.871 19.101 -14.707 1.00 90.56 115 SER A CA 1
ATOM 933 C C . SER A 1 115 ? 17.424 17.832 -13.966 1.00 90.56 115 SER A C 1
ATOM 935 O O . SER A 1 115 ? 16.945 17.949 -12.837 1.00 90.56 115 SER A O 1
ATOM 937 N N . PRO A 1 116 ? 17.552 16.638 -14.575 1.00 90.56 116 PRO A N 1
ATOM 938 C CA . PRO A 1 116 ? 17.109 15.404 -13.944 1.00 90.56 116 PRO A CA 1
ATOM 939 C C . PRO A 1 116 ? 17.874 15.117 -12.655 1.00 90.56 116 PRO A C 1
ATOM 941 O O . PRO A 1 116 ? 19.106 15.105 -12.653 1.00 90.56 116 PRO A O 1
ATOM 944 N N . ASP A 1 117 ? 17.142 14.802 -11.591 1.00 91.62 117 ASP A N 1
ATOM 945 C CA . ASP A 1 117 ? 17.703 14.289 -10.347 1.00 91.62 117 ASP A CA 1
ATOM 946 C C . ASP A 1 117 ? 17.070 12.931 -10.022 1.00 91.62 117 ASP A C 1
ATOM 948 O O . ASP A 1 117 ? 15.891 12.809 -9.694 1.00 91.62 117 ASP A O 1
ATOM 952 N N . LYS A 1 118 ? 17.881 11.873 -10.112 1.00 88.25 118 LYS A N 1
ATOM 953 C CA . LYS A 1 118 ? 17.432 10.500 -9.848 1.00 88.25 118 LYS A CA 1
ATOM 954 C C . LYS A 1 118 ? 16.979 10.296 -8.401 1.00 88.25 118 LYS A C 1
ATOM 956 O O . LYS A 1 118 ? 16.215 9.367 -8.143 1.00 88.25 118 LYS A O 1
ATOM 961 N N . ALA A 1 119 ? 17.444 11.122 -7.462 1.00 89.31 119 ALA A N 1
ATOM 962 C CA . ALA A 1 119 ? 17.095 11.006 -6.051 1.00 89.31 119 ALA A CA 1
ATOM 963 C C . ALA A 1 119 ? 15.618 11.326 -5.783 1.00 89.31 119 ALA A C 1
ATOM 965 O O . ALA A 1 119 ? 15.046 10.752 -4.853 1.00 89.31 119 ALA A O 1
ATOM 966 N N . ILE A 1 120 ? 15.004 12.165 -6.626 1.00 89.81 120 ILE A N 1
ATOM 967 C CA . ILE A 1 120 ? 13.604 12.601 -6.506 1.00 89.81 120 ILE A CA 1
ATOM 968 C C . ILE A 1 120 ? 12.636 11.811 -7.398 1.00 89.81 120 ILE A C 1
ATOM 970 O O . ILE A 1 120 ? 11.456 12.144 -7.497 1.00 89.81 120 ILE A O 1
ATOM 974 N N . ILE A 1 121 ? 13.107 10.735 -8.034 1.00 88.94 121 ILE A N 1
ATOM 975 C CA . ILE A 1 121 ? 12.226 9.791 -8.726 1.00 88.94 121 ILE A CA 1
ATOM 976 C C . ILE A 1 121 ? 11.593 8.851 -7.685 1.00 88.94 121 ILE A C 1
ATOM 978 O O . ILE A 1 121 ? 12.330 8.278 -6.867 1.00 88.94 121 ILE A O 1
ATOM 982 N N . PRO A 1 122 ? 10.262 8.638 -7.716 1.00 85.62 122 PRO A N 1
ATOM 983 C CA . PRO A 1 122 ? 9.599 7.623 -6.902 1.00 85.62 122 PRO A CA 1
ATOM 984 C C . PRO A 1 122 ? 10.296 6.256 -6.972 1.00 85.62 122 PRO A C 1
ATOM 986 O O . PRO A 1 122 ? 10.598 5.759 -8.057 1.00 85.62 122 PRO A O 1
ATOM 989 N N . ASP A 1 123 ? 10.560 5.644 -5.814 1.00 79.50 123 ASP A N 1
ATOM 990 C CA . ASP A 1 123 ? 11.418 4.451 -5.692 1.00 79.50 123 ASP A CA 1
ATOM 991 C C . ASP A 1 123 ? 11.016 3.299 -6.617 1.00 79.50 123 ASP A C 1
ATOM 993 O O . ASP A 1 123 ? 11.881 2.649 -7.200 1.00 79.50 123 ASP A O 1
ATOM 997 N N . GLY A 1 124 ? 9.710 3.075 -6.794 1.00 73.69 124 GLY A N 1
ATOM 998 C CA . GLY A 1 124 ? 9.183 1.989 -7.623 1.00 73.69 124 GLY A CA 1
ATOM 999 C C . GLY A 1 124 ? 9.387 2.154 -9.135 1.00 73.69 124 GLY A C 1
ATOM 1000 O O . GLY A 1 124 ? 9.119 1.207 -9.866 1.00 73.69 124 GLY A O 1
ATOM 1001 N N . ILE A 1 125 ? 9.855 3.319 -9.604 1.00 82.56 125 ILE A N 1
ATOM 1002 C CA . ILE A 1 125 ? 10.058 3.646 -11.033 1.00 82.56 125 ILE A CA 1
ATOM 1003 C C . ILE A 1 125 ? 11.396 4.349 -11.302 1.00 82.56 125 ILE A C 1
ATOM 1005 O O . ILE A 1 125 ? 11.570 5.031 -12.307 1.00 82.56 125 ILE A O 1
ATOM 1009 N N . ARG A 1 126 ? 12.387 4.182 -10.418 1.00 81.81 126 ARG A N 1
ATOM 1010 C CA . ARG A 1 126 ? 13.692 4.868 -10.505 1.00 81.81 126 ARG A CA 1
ATOM 1011 C C . ARG A 1 126 ? 14.608 4.380 -11.645 1.00 81.81 126 ARG A C 1
ATOM 1013 O O . ARG A 1 126 ? 15.717 4.884 -11.808 1.00 81.81 126 ARG A O 1
ATOM 1020 N N . THR A 1 127 ? 14.178 3.407 -12.446 1.00 72.75 127 THR A N 1
ATOM 1021 C CA . THR A 1 127 ? 15.011 2.745 -13.466 1.00 72.75 127 THR A CA 1
ATOM 1022 C C . THR A 1 127 ? 15.232 3.568 -14.735 1.00 72.75 127 THR A C 1
ATOM 1024 O O . THR A 1 127 ? 16.297 3.473 -15.338 1.00 72.75 127 THR A O 1
ATOM 1027 N N . SER A 1 128 ? 14.248 4.362 -15.157 1.00 83.12 128 SER A N 1
ATOM 1028 C CA . SER A 1 128 ? 14.273 5.126 -16.412 1.00 83.12 128 SER A CA 1
ATOM 1029 C C . SER A 1 128 ? 13.516 6.440 -16.252 1.00 83.12 128 SER A C 1
ATOM 1031 O O . SER A 1 128 ? 12.598 6.521 -15.443 1.00 83.12 128 SER A O 1
ATOM 1033 N N . PHE A 1 129 ? 13.891 7.467 -17.013 1.00 91.44 129 PHE A N 1
ATOM 1034 C CA . PHE A 1 129 ? 13.209 8.761 -17.017 1.00 91.44 129 PHE A CA 1
ATOM 1035 C C . PHE A 1 129 ? 13.341 9.438 -18.381 1.00 91.44 129 PHE A C 1
ATOM 1037 O O . PHE A 1 129 ? 14.284 9.166 -19.122 1.00 91.44 129 PHE A O 1
ATOM 1044 N N . TYR A 1 130 ? 12.435 10.370 -18.665 1.00 93.25 130 TYR A N 1
ATOM 1045 C CA . TYR A 1 130 ? 12.450 11.202 -19.863 1.00 93.25 130 TYR A CA 1
ATOM 1046 C C . TYR A 1 130 ? 12.828 12.634 -19.494 1.00 93.25 130 TYR A C 1
ATOM 1048 O O . TYR A 1 130 ? 12.264 13.228 -18.573 1.00 93.25 130 TYR A O 1
ATOM 1056 N N . ASN A 1 131 ? 13.806 13.196 -20.201 1.00 93.75 131 ASN A N 1
ATOM 1057 C CA . ASN A 1 131 ? 14.283 14.550 -19.953 1.00 93.75 131 ASN A CA 1
ATOM 1058 C C . ASN A 1 131 ? 13.724 15.525 -20.994 1.00 93.75 131 ASN A C 1
ATOM 1060 O O . ASN A 1 131 ? 14.123 15.482 -22.157 1.00 93.75 131 ASN A O 1
ATOM 1064 N N . LEU A 1 132 ? 12.848 16.431 -20.565 1.00 94.69 132 LEU A N 1
ATOM 1065 C CA . LEU A 1 132 ? 12.278 17.487 -21.400 1.00 94.69 132 LEU A CA 1
ATOM 1066 C C . LEU A 1 132 ? 12.824 18.881 -21.055 1.00 94.69 132 LEU A C 1
ATOM 1068 O O . LEU A 1 132 ? 12.277 19.879 -21.512 1.00 94.69 132 LEU A O 1
ATOM 1072 N N . SER A 1 133 ? 13.914 18.977 -20.288 1.00 92.38 133 SER A N 1
ATOM 1073 C CA . SER A 1 133 ? 14.445 20.261 -19.807 1.00 92.38 133 SER A CA 1
ATOM 1074 C C . SER A 1 133 ? 14.940 21.215 -20.893 1.00 92.38 133 SER A C 1
ATOM 1076 O O . SER A 1 133 ? 15.098 22.406 -20.641 1.00 92.38 133 SER A O 1
ATOM 1078 N N . GLN A 1 134 ? 15.187 20.701 -22.097 1.00 89.62 134 GLN A N 1
ATOM 1079 C CA . GLN A 1 134 ? 15.653 21.478 -23.247 1.00 89.62 134 GLN A CA 1
ATOM 1080 C C . GLN A 1 134 ? 14.505 22.030 -24.105 1.00 89.62 134 GLN A C 1
ATOM 1082 O O . GLN A 1 134 ? 14.761 22.766 -25.055 1.00 89.62 134 GLN A O 1
ATOM 1087 N N . TYR A 1 135 ? 13.257 21.661 -23.806 1.00 91.06 135 TYR A N 1
ATOM 1088 C CA . TYR A 1 135 ? 12.098 22.042 -24.604 1.00 91.06 135 TYR A CA 1
ATOM 1089 C C . TYR A 1 135 ? 11.403 23.271 -24.018 1.00 91.06 135 TYR A C 1
ATOM 1091 O O . TYR A 1 135 ? 11.205 23.382 -22.807 1.00 91.06 135 TYR A O 1
ATOM 1099 N N . ASP A 1 136 ? 10.951 24.160 -24.901 1.00 92.62 136 ASP A N 1
ATOM 1100 C CA . ASP A 1 136 ? 9.992 25.208 -24.557 1.00 92.62 136 ASP A CA 1
ATOM 1101 C C . ASP A 1 136 ? 8.588 24.596 -24.433 1.00 92.62 136 ASP A C 1
ATOM 1103 O O . ASP A 1 136 ? 7.778 24.635 -25.358 1.00 92.62 136 ASP A O 1
ATOM 1107 N N . LEU A 1 137 ? 8.342 23.935 -23.298 1.00 94.25 137 LEU A N 1
ATOM 1108 C CA . LEU A 1 137 ? 7.130 23.151 -23.055 1.00 94.25 137 LEU A CA 1
ATOM 1109 C C . LEU A 1 137 ? 5.818 23.936 -23.253 1.00 94.25 137 LEU A C 1
ATOM 1111 O O . LEU A 1 137 ? 4.924 23.379 -23.884 1.00 94.25 137 LEU A O 1
ATOM 1115 N N . PRO A 1 138 ? 5.675 25.202 -22.801 1.00 95.12 138 PRO A N 1
ATOM 1116 C CA . PRO A 1 138 ? 4.457 25.983 -23.032 1.00 95.12 138 PRO A CA 1
ATOM 1117 C C . PRO A 1 138 ? 4.118 26.195 -24.513 1.00 95.12 138 PRO A C 1
ATOM 1119 O O . PRO A 1 138 ? 2.945 26.334 -24.840 1.00 95.12 138 PRO A O 1
ATOM 1122 N N . ASN A 1 139 ? 5.119 26.198 -25.400 1.00 93.19 139 ASN A N 1
ATOM 1123 C CA . ASN A 1 139 ? 4.937 26.355 -26.846 1.00 93.19 139 ASN A CA 1
ATOM 1124 C C . ASN A 1 139 ? 5.219 25.055 -27.616 1.00 93.19 139 ASN A C 1
ATOM 1126 O O . ASN A 1 139 ? 5.378 25.080 -28.838 1.00 93.19 139 ASN A O 1
ATOM 1130 N N . LEU A 1 140 ? 5.285 23.910 -26.928 1.00 92.75 140 LEU A N 1
ATOM 1131 C CA . LEU A 1 140 ? 5.691 22.648 -27.540 1.00 92.75 140 LEU A CA 1
ATOM 1132 C C . LEU A 1 140 ? 4.770 22.248 -28.693 1.00 92.75 140 LEU A C 1
ATOM 1134 O O . LEU A 1 140 ? 5.283 21.819 -29.720 1.00 92.75 140 LEU A O 1
ATOM 1138 N N . GLU A 1 141 ? 3.459 22.464 -28.554 1.00 90.69 141 GLU A N 1
ATOM 1139 C CA . GLU A 1 141 ? 2.413 22.206 -29.561 1.00 90.69 141 GLU A CA 1
ATOM 1140 C C . GLU A 1 141 ? 2.611 23.000 -30.865 1.00 90.69 141 GLU A C 1
ATOM 1142 O O . GLU A 1 141 ? 2.279 22.532 -31.952 1.00 90.69 141 GLU A O 1
ATOM 1147 N N . THR A 1 142 ? 3.240 24.173 -30.818 1.00 92.44 142 THR A N 1
ATOM 1148 C CA . THR A 1 142 ? 3.479 24.981 -32.029 1.00 92.44 142 THR A CA 1
ATOM 1149 C C . THR A 1 142 ? 4.877 24.789 -32.612 1.00 92.44 142 THR A C 1
ATOM 1151 O O . THR A 1 142 ? 5.158 25.289 -33.699 1.00 92.44 142 THR A O 1
ATOM 1154 N N . ASN A 1 143 ? 5.754 24.035 -31.940 1.00 90.94 143 ASN A N 1
ATOM 1155 C CA . ASN A 1 143 ? 7.115 23.770 -32.400 1.00 90.94 143 ASN A CA 1
ATOM 1156 C C . ASN A 1 143 ? 7.162 22.670 -33.488 1.00 90.94 143 ASN A C 1
ATOM 1158 O O . ASN A 1 143 ? 7.094 21.490 -33.143 1.00 90.94 143 ASN A O 1
ATOM 1162 N N . PRO A 1 144 ? 7.394 22.998 -34.774 1.00 87.56 144 PRO A N 1
ATOM 1163 C CA . PRO A 1 144 ? 7.395 22.010 -35.859 1.00 87.56 144 PRO A CA 1
ATOM 1164 C C . PRO A 1 144 ? 8.548 20.996 -35.769 1.00 87.56 144 PRO A C 1
ATOM 1166 O O . PRO A 1 144 ? 8.490 19.933 -36.382 1.00 87.56 144 PRO A O 1
ATOM 1169 N N . ASP A 1 145 ? 9.596 21.302 -35.000 1.00 89.81 145 ASP A N 1
ATOM 1170 C CA . ASP A 1 145 ? 10.784 20.464 -34.856 1.00 89.81 145 ASP A CA 1
ATOM 1171 C C . ASP A 1 145 ? 10.716 19.544 -33.612 1.00 89.81 145 ASP A C 1
ATOM 1173 O O . ASP A 1 145 ? 11.678 18.818 -33.340 1.00 89.81 145 ASP A O 1
ATOM 1177 N N . ARG A 1 146 ? 9.592 19.506 -32.868 1.00 90.25 146 ARG A N 1
ATOM 1178 C CA . ARG A 1 146 ? 9.456 18.735 -31.607 1.00 90.25 146 ARG A CA 1
ATOM 1179 C C . ARG A 1 146 ? 9.732 17.227 -31.734 1.00 90.25 146 ARG A C 1
ATOM 1181 O O . ARG A 1 146 ? 10.157 16.609 -30.763 1.00 90.25 146 ARG A O 1
ATOM 1188 N N . LEU A 1 147 ? 9.552 16.644 -32.924 1.00 89.44 147 LEU A N 1
ATOM 1189 C CA . LEU A 1 147 ? 9.817 15.224 -33.228 1.00 89.44 147 LEU A CA 1
ATOM 1190 C C . LEU A 1 147 ? 11.045 15.004 -34.132 1.00 89.44 147 LEU A C 1
ATOM 1192 O O . LEU A 1 147 ? 11.260 13.905 -34.650 1.00 89.44 147 LEU A O 1
ATOM 1196 N N . LYS A 1 148 ? 11.866 16.032 -34.361 1.00 82.94 148 LYS A N 1
ATOM 1197 C CA . LYS A 1 148 ? 12.981 15.963 -35.317 1.00 82.94 148 LYS A CA 1
ATOM 1198 C C . LYS A 1 148 ? 14.165 15.180 -34.760 1.00 82.94 148 LYS A C 1
ATOM 1200 O O . LYS A 1 148 ? 14.575 14.176 -35.347 1.00 82.94 148 LYS A O 1
ATOM 1205 N N . ASN A 1 149 ? 14.663 15.597 -33.600 1.00 75.19 149 ASN A N 1
ATOM 1206 C CA . ASN A 1 149 ? 15.843 15.012 -32.968 1.00 75.19 149 ASN A CA 1
ATOM 1207 C C . ASN A 1 149 ? 15.461 13.869 -32.024 1.00 75.19 149 ASN A C 1
ATOM 1209 O O . ASN A 1 149 ? 14.443 13.934 -31.339 1.00 75.19 149 ASN A O 1
ATOM 1213 N N . ASP A 1 150 ? 16.276 12.815 -32.004 1.00 71.25 150 ASP A N 1
ATOM 1214 C CA . ASP A 1 150 ? 16.113 11.719 -31.049 1.00 71.25 150 ASP A CA 1
ATOM 1215 C C . ASP A 1 150 ? 16.503 12.186 -29.633 1.00 71.25 150 ASP A C 1
ATOM 1217 O O . ASP A 1 150 ? 17.455 12.949 -29.462 1.00 71.25 150 ASP A O 1
ATOM 1221 N N . GLY A 1 151 ? 15.749 11.726 -28.629 1.00 75.81 151 GLY A N 1
ATOM 1222 C CA . GLY A 1 151 ? 15.869 12.142 -27.228 1.00 75.81 151 GLY A CA 1
ATOM 1223 C C . GLY A 1 151 ? 14.752 13.089 -26.767 1.00 75.81 151 GLY A C 1
ATOM 1224 O O . GLY A 1 151 ? 14.153 13.830 -27.549 1.00 75.81 151 GLY A O 1
ATOM 1225 N N . GLY A 1 152 ? 14.445 13.066 -25.471 1.00 88.19 152 GLY A N 1
ATOM 1226 C CA . GLY A 1 152 ? 13.429 13.935 -24.869 1.00 88.19 152 GLY A CA 1
ATOM 1227 C C . GLY A 1 152 ? 12.017 13.656 -25.390 1.00 88.19 152 GLY A C 1
ATOM 1228 O O . GLY A 1 152 ? 11.514 12.552 -25.192 1.00 88.19 152 GLY A O 1
ATOM 1229 N N . TYR A 1 153 ? 11.360 14.632 -26.034 1.00 93.25 153 TYR A N 1
ATOM 1230 C CA . TYR A 1 153 ? 9.952 14.499 -26.435 1.00 93.25 153 TYR A CA 1
ATOM 1231 C C . TYR A 1 153 ? 9.731 13.379 -27.457 1.00 93.25 153 TYR A C 1
ATOM 1233 O O . TYR A 1 153 ? 8.842 12.554 -27.275 1.00 93.25 153 TYR A O 1
ATOM 1241 N N . LYS A 1 154 ? 10.579 13.273 -28.487 1.00 91.19 154 LYS A N 1
ATOM 1242 C CA . LYS A 1 154 ? 10.469 12.207 -29.495 1.00 91.19 154 LYS A CA 1
ATOM 1243 C C . LYS A 1 154 ? 10.672 10.810 -28.909 1.00 91.19 154 LYS A C 1
ATOM 1245 O O . LYS A 1 154 ? 10.027 9.855 -29.331 1.00 91.19 154 LYS A O 1
ATOM 1250 N N . GLU A 1 155 ? 11.580 10.684 -27.947 1.00 90.69 155 GLU A N 1
ATOM 1251 C CA . GLU A 1 155 ? 11.830 9.426 -27.241 1.00 90.69 155 GLU A CA 1
ATOM 1252 C C . GLU A 1 155 ? 10.632 9.034 -26.366 1.00 90.69 155 GLU A C 1
ATOM 1254 O O . GLU A 1 155 ? 10.200 7.883 -26.405 1.00 90.69 155 GLU A O 1
ATOM 1259 N N . LEU A 1 156 ? 10.035 10.003 -25.664 1.00 93.06 156 LEU A N 1
ATOM 1260 C CA . LEU A 1 156 ? 8.786 9.798 -24.932 1.00 93.06 156 LEU A CA 1
ATOM 1261 C C . LEU A 1 156 ? 7.640 9.409 -25.878 1.00 93.06 156 LEU A C 1
ATOM 1263 O O . LEU A 1 156 ? 6.916 8.457 -25.610 1.00 93.06 156 LEU A O 1
ATOM 1267 N N . TYR A 1 157 ? 7.501 10.089 -27.013 1.00 93.75 157 TYR A N 1
ATOM 1268 C CA . TYR A 1 157 ? 6.472 9.782 -28.004 1.00 93.75 157 TYR A CA 1
ATOM 1269 C C . TYR A 1 157 ? 6.620 8.363 -28.571 1.00 93.75 157 TYR A C 1
ATOM 1271 O O . TYR A 1 157 ? 5.636 7.631 -28.686 1.00 93.75 157 TYR A O 1
ATOM 1279 N N . ARG A 1 158 ? 7.855 7.934 -28.866 1.00 90.31 158 ARG A N 1
ATOM 1280 C CA . ARG A 1 158 ? 8.163 6.562 -29.302 1.00 90.31 158 ARG A CA 1
ATOM 1281 C C . ARG A 1 158 ? 7.724 5.516 -28.285 1.00 90.31 158 ARG A C 1
ATOM 1283 O O . ARG A 1 158 ? 7.137 4.517 -28.683 1.00 90.31 158 ARG A O 1
ATOM 1290 N N . LEU A 1 159 ? 7.975 5.754 -26.997 1.00 91.31 159 LEU A N 1
ATOM 1291 C CA . LEU A 1 159 ? 7.491 4.880 -25.928 1.00 91.31 159 LEU A CA 1
ATOM 1292 C C . LEU A 1 159 ? 5.961 4.786 -25.952 1.00 91.31 159 LEU A C 1
ATOM 1294 O O . LEU A 1 159 ? 5.419 3.686 -25.982 1.00 91.31 159 LEU A O 1
ATOM 1298 N N . LEU A 1 160 ? 5.278 5.933 -25.921 1.00 92.31 160 LEU A N 1
ATOM 1299 C CA . LEU A 1 160 ? 3.819 5.985 -25.798 1.00 92.31 160 LEU A CA 1
ATOM 1300 C C . LEU A 1 160 ? 3.111 5.335 -26.994 1.00 92.31 160 LEU A C 1
ATOM 1302 O O . LEU A 1 160 ? 1.998 4.842 -26.855 1.00 92.31 160 LEU A O 1
ATOM 1306 N N . THR A 1 161 ? 3.765 5.310 -28.156 1.00 91.81 161 THR A N 1
ATOM 1307 C CA . THR A 1 161 ? 3.221 4.780 -29.415 1.00 91.81 161 THR A CA 1
ATOM 1308 C C . THR A 1 161 ? 3.813 3.431 -29.841 1.00 91.81 161 THR A C 1
ATOM 1310 O O . THR A 1 161 ? 3.535 2.982 -30.949 1.00 91.81 161 THR A O 1
ATOM 1313 N N . ASP A 1 162 ? 4.620 2.788 -28.988 1.00 88.38 162 ASP A N 1
ATOM 1314 C CA . ASP A 1 162 ? 5.306 1.512 -29.265 1.00 88.38 162 ASP A CA 1
ATOM 1315 C C . ASP A 1 162 ? 6.140 1.518 -30.568 1.00 88.38 162 ASP A C 1
ATOM 1317 O O . ASP A 1 162 ? 6.143 0.580 -31.365 1.00 88.38 162 ASP A O 1
ATOM 1321 N N . GLN A 1 163 ? 6.864 2.616 -30.810 1.00 85.75 163 GLN A N 1
ATOM 1322 C CA . GLN A 1 163 ? 7.734 2.794 -31.977 1.00 85.75 163 GLN A CA 1
ATOM 1323 C C . GLN A 1 163 ? 9.215 2.598 -31.593 1.00 85.75 163 GLN A C 1
ATOM 1325 O O . GLN A 1 163 ? 9.853 3.536 -31.103 1.00 85.75 163 GLN A O 1
ATOM 1330 N N . PRO A 1 164 ? 9.816 1.411 -31.820 1.00 78.62 164 PRO A N 1
ATOM 1331 C CA . PRO A 1 164 ? 11.188 1.130 -31.401 1.00 78.62 164 PRO A CA 1
ATOM 1332 C C . PRO A 1 164 ? 12.223 1.940 -32.196 1.00 78.62 164 PRO A C 1
ATOM 1334 O O . PRO A 1 164 ? 12.047 2.230 -33.378 1.00 78.62 164 PRO A O 1
ATOM 1337 N N . PHE A 1 165 ? 13.367 2.233 -31.568 1.00 74.75 165 PHE A N 1
ATOM 1338 C CA . PHE A 1 165 ? 14.501 2.909 -32.218 1.00 74.75 165 PHE A CA 1
ATOM 1339 C C . PHE A 1 165 ? 15.069 2.123 -33.408 1.00 74.75 165 PHE A C 1
ATOM 1341 O O . PHE A 1 165 ? 15.522 2.710 -34.388 1.00 74.75 165 PHE A O 1
ATOM 1348 N N . VAL A 1 166 ? 15.077 0.792 -33.308 1.00 76.19 166 VAL A N 1
ATOM 1349 C CA . VAL A 1 166 ? 15.641 -0.112 -34.311 1.00 76.19 166 VAL A CA 1
ATOM 1350 C C . VAL A 1 166 ? 14.712 -1.306 -34.470 1.00 76.19 166 VAL A C 1
ATOM 1352 O O . VAL A 1 166 ? 14.377 -1.974 -33.494 1.00 76.19 166 VAL A O 1
ATOM 1355 N N . VAL A 1 167 ? 14.331 -1.610 -35.709 1.00 80.31 167 VAL A N 1
ATOM 1356 C CA . VAL A 1 167 ? 13.570 -2.823 -36.021 1.00 80.31 167 VAL A CA 1
ATOM 1357 C C . VAL A 1 167 ? 14.551 -3.996 -36.144 1.00 80.31 167 VAL A C 1
ATOM 1359 O O . VAL A 1 167 ? 15.493 -3.913 -36.943 1.00 80.31 167 VAL A O 1
ATOM 1362 N N . PRO A 1 168 ? 14.379 -5.091 -35.377 1.00 75.94 168 PRO A N 1
ATOM 1363 C CA . PRO A 1 168 ? 15.266 -6.241 -35.468 1.00 75.94 168 PRO A CA 1
ATOM 1364 C C . PRO A 1 168 ? 15.217 -6.847 -36.873 1.00 75.94 168 PRO A C 1
ATOM 1366 O O . PRO A 1 168 ? 14.160 -6.958 -37.499 1.00 75.94 168 PRO A O 1
ATOM 1369 N N . LYS A 1 169 ? 16.377 -7.277 -37.380 1.00 78.75 169 LYS A N 1
ATOM 1370 C CA . LYS A 1 169 ? 16.421 -8.056 -38.623 1.00 78.75 169 LYS A CA 1
ATOM 1371 C C . LYS A 1 169 ? 15.680 -9.375 -38.412 1.00 78.75 169 LYS A C 1
ATOM 1373 O O . LYS A 1 169 ? 15.718 -9.949 -37.325 1.00 78.75 169 LYS A O 1
ATOM 1378 N N . LYS A 1 170 ? 15.058 -9.886 -39.477 1.00 82.38 170 LYS A N 1
ATOM 1379 C CA . LYS A 1 170 ? 14.488 -11.238 -39.471 1.00 82.38 170 LYS A CA 1
ATOM 1380 C C . LYS A 1 170 ? 15.559 -12.240 -39.036 1.00 82.38 170 LYS A C 1
ATOM 1382 O O . LYS A 1 170 ? 16.701 -12.161 -39.492 1.00 82.38 170 LYS A O 1
ATOM 1387 N N . VAL A 1 171 ? 15.175 -13.165 -38.161 1.00 80.88 171 VAL A N 1
ATOM 1388 C CA . VAL A 1 171 ? 16.063 -14.222 -37.668 1.00 80.88 171 VAL A CA 1
ATOM 1389 C C . VAL A 1 171 ? 16.545 -15.054 -38.859 1.00 80.88 171 VAL A C 1
ATOM 1391 O O . VAL A 1 171 ? 15.739 -15.536 -39.654 1.00 80.88 171 VAL A O 1
ATOM 1394 N N . GLY A 1 172 ? 17.865 -15.164 -39.013 1.00 84.69 172 GLY A N 1
ATOM 1395 C CA . GLY A 1 172 ? 18.488 -15.990 -40.047 1.00 84.69 172 GLY A CA 1
ATOM 1396 C C . GLY A 1 172 ? 18.572 -17.460 -39.635 1.00 84.69 172 GLY A C 1
ATOM 1397 O O . GLY A 1 172 ? 18.390 -17.807 -38.471 1.00 84.69 172 GLY A O 1
ATOM 1398 N N . SER A 1 173 ? 18.886 -18.334 -40.588 1.00 86.81 173 SER A N 1
ATOM 1399 C CA . SER A 1 173 ? 19.091 -19.760 -40.322 1.00 86.81 173 SER A CA 1
ATOM 1400 C C . SER A 1 173 ? 20.307 -19.995 -39.420 1.00 86.81 173 SER A C 1
ATOM 1402 O O . SER A 1 173 ? 21.347 -19.350 -39.590 1.00 86.81 173 SER A O 1
ATOM 1404 N N . LEU A 1 174 ? 20.201 -20.951 -38.491 1.00 84.31 174 LEU A N 1
ATOM 1405 C CA . LEU A 1 174 ? 21.324 -21.362 -37.648 1.00 84.31 174 LEU A CA 1
ATOM 1406 C C . LEU A 1 174 ? 22.475 -21.882 -38.514 1.00 84.31 174 LEU A C 1
ATOM 1408 O O . LEU A 1 174 ? 22.290 -22.739 -39.379 1.00 84.31 174 LEU A O 1
ATOM 1412 N N . LYS A 1 175 ? 23.680 -21.371 -38.262 1.00 88.00 175 LYS A N 1
ATOM 1413 C CA . LYS A 1 175 ? 24.896 -21.890 -38.884 1.00 88.00 175 LYS A CA 1
ATOM 1414 C C . LYS A 1 175 ? 25.287 -23.172 -38.162 1.00 88.00 175 LYS A C 1
ATOM 1416 O O . LYS A 1 175 ? 25.485 -23.159 -36.950 1.00 88.00 175 LYS A O 1
ATOM 1421 N N . LYS A 1 176 ? 25.410 -24.268 -38.906 1.00 78.06 176 LYS A N 1
ATOM 1422 C CA . LYS A 1 176 ? 25.978 -25.508 -38.379 1.00 78.06 176 LYS A CA 1
ATOM 1423 C C . LYS A 1 176 ? 27.481 -25.299 -38.180 1.00 78.06 176 LYS A C 1
ATOM 1425 O O . LYS A 1 176 ? 28.168 -24.917 -39.124 1.00 78.06 176 LYS A O 1
ATOM 1430 N N . LEU A 1 177 ? 27.962 -25.500 -36.958 1.00 79.94 177 LEU A N 1
ATOM 1431 C CA . LEU A 1 177 ? 29.387 -25.505 -36.634 1.00 79.94 177 LEU A CA 1
ATOM 1432 C C . LEU A 1 177 ? 29.851 -26.956 -36.504 1.00 79.94 177 LEU A C 1
ATOM 1434 O O . LEU A 1 177 ? 29.102 -27.799 -36.009 1.00 79.94 177 LEU A O 1
ATOM 1438 N N . GLU A 1 178 ? 31.067 -27.241 -36.962 1.00 70.75 178 GLU A N 1
ATOM 1439 C CA . GLU A 1 178 ? 31.663 -28.567 -36.804 1.00 70.75 178 GLU A CA 1
ATOM 1440 C C . GLU A 1 178 ? 31.982 -28.831 -35.321 1.00 70.75 178 GLU A C 1
ATOM 1442 O O . GLU A 1 178 ? 32.499 -27.935 -34.643 1.00 70.75 178 GLU A O 1
ATOM 1447 N N . PRO A 1 179 ? 31.686 -30.032 -34.789 1.00 61.22 179 PRO A N 1
ATOM 1448 C CA . PRO A 1 179 ? 32.036 -30.386 -33.420 1.00 61.22 179 PRO A CA 1
ATOM 1449 C C . PRO A 1 179 ? 33.552 -30.327 -33.206 1.00 61.22 179 PRO A C 1
ATOM 1451 O O . PRO A 1 179 ? 34.323 -30.987 -33.910 1.00 61.22 179 PRO A O 1
ATOM 1454 N N . LEU A 1 180 ? 33.991 -29.586 -32.187 1.00 61.56 180 LEU A N 1
ATOM 1455 C CA . LEU A 1 180 ? 35.340 -29.743 -31.654 1.00 61.56 180 LEU A CA 1
ATOM 1456 C C . LEU A 1 180 ? 35.399 -31.110 -30.968 1.00 61.56 180 LEU A C 1
ATOM 1458 O O . LEU A 1 180 ? 34.737 -31.333 -29.956 1.00 61.56 180 LEU A O 1
ATOM 1462 N N . HIS A 1 181 ? 36.163 -32.037 -31.542 1.00 48.22 181 HIS A N 1
ATOM 1463 C CA . HIS A 1 181 ? 36.399 -33.347 -30.946 1.00 48.22 181 HIS A CA 1
ATOM 1464 C C . HIS A 1 181 ? 37.342 -33.169 -29.750 1.00 48.22 181 HIS A C 1
ATOM 1466 O O . HIS A 1 181 ? 38.559 -33.274 -29.880 1.00 48.22 181 HIS A O 1
ATOM 1472 N N . GLY A 1 182 ? 36.781 -32.852 -28.584 1.00 38.38 182 GLY A N 1
ATOM 1473 C CA . GLY A 1 182 ? 37.479 -33.038 -27.318 1.00 38.38 182 GLY A CA 1
ATOM 1474 C C . GLY A 1 182 ? 37.672 -34.535 -27.092 1.00 38.38 182 GLY A C 1
ATOM 1475 O O . GLY A 1 182 ? 36.727 -35.306 -27.263 1.00 38.38 182 GLY A O 1
ATOM 1476 N N . GLN A 1 183 ? 38.882 -34.964 -26.733 1.00 39.19 183 GLN A N 1
ATOM 1477 C CA . GLN A 1 183 ? 39.085 -36.300 -26.178 1.00 39.19 183 GLN A CA 1
ATOM 1478 C C . GLN A 1 183 ? 38.232 -36.408 -24.907 1.00 39.19 183 GLN A C 1
ATOM 1480 O O . GLN A 1 183 ? 38.586 -35.856 -23.871 1.00 39.19 183 GLN A O 1
ATOM 1485 N N . SER A 1 184 ? 37.076 -37.061 -25.010 1.00 35.69 184 SER A N 1
ATOM 1486 C CA . SER A 1 184 ? 36.233 -37.390 -23.868 1.00 35.69 184 SER A CA 1
ATOM 1487 C C . SER A 1 184 ? 36.538 -38.828 -23.483 1.00 35.69 184 SER A C 1
ATOM 1489 O O . SER A 1 184 ? 36.130 -39.762 -24.175 1.00 35.69 184 SER A O 1
ATOM 1491 N N . GLU A 1 185 ? 37.240 -39.010 -22.368 1.00 34.44 185 GLU A N 1
ATOM 1492 C CA . GLU A 1 185 ? 37.072 -40.226 -21.583 1.00 34.44 185 GLU A CA 1
ATOM 1493 C C . GLU A 1 185 ? 35.601 -40.304 -21.153 1.00 34.44 185 GLU A C 1
ATOM 1495 O O . GLU A 1 185 ? 34.994 -39.328 -20.707 1.00 34.44 185 GLU A O 1
ATOM 1500 N N . LEU A 1 186 ? 34.997 -41.459 -21.409 1.00 27.94 186 LEU A N 1
ATOM 1501 C CA . LEU A 1 186 ? 33.598 -41.755 -21.141 1.00 27.94 186 LEU A CA 1
ATOM 1502 C C . LEU A 1 186 ? 33.401 -41.991 -19.642 1.00 27.94 186 LEU A C 1
ATOM 1504 O O . LEU A 1 186 ? 33.810 -43.026 -19.122 1.00 27.94 186 LEU A O 1
ATOM 1508 N N . LEU A 1 187 ? 32.689 -41.087 -18.972 1.00 25.44 187 LEU A N 1
ATOM 1509 C CA . LEU A 1 187 ? 31.943 -41.428 -17.764 1.00 25.44 187 LEU A CA 1
ATOM 1510 C C . LEU A 1 187 ? 30.465 -41.520 -18.136 1.00 25.44 187 LEU A C 1
ATOM 1512 O O . LEU A 1 187 ? 29.775 -40.524 -18.335 1.00 25.44 187 LEU A O 1
ATOM 1516 N N . THR A 1 188 ? 29.997 -42.755 -18.280 1.00 28.84 188 THR A N 1
ATOM 1517 C CA . THR A 1 188 ? 28.580 -43.091 -18.398 1.00 28.84 188 THR A CA 1
ATOM 1518 C C . THR A 1 188 ? 27.872 -42.777 -17.084 1.00 28.84 188 THR A C 1
ATOM 1520 O O . THR A 1 188 ? 28.235 -43.343 -16.053 1.00 28.84 188 THR A O 1
ATOM 1523 N N . VAL A 1 189 ? 26.824 -41.954 -17.122 1.00 26.56 189 VAL A N 1
ATOM 1524 C CA . VAL A 1 189 ? 25.859 -41.853 -16.020 1.00 26.56 189 VAL A CA 1
ATOM 1525 C C . VAL A 1 189 ? 24.462 -42.135 -16.565 1.00 26.56 189 VAL A C 1
ATOM 1527 O O . VAL A 1 189 ? 23.996 -41.500 -17.510 1.00 26.56 189 VAL A O 1
ATOM 1530 N N . SER A 1 190 ? 23.839 -43.153 -15.976 1.00 25.91 190 SER A N 1
ATOM 1531 C CA . SER A 1 190 ? 22.464 -43.597 -16.203 1.00 25.91 190 SER A CA 1
ATOM 1532 C C . SER A 1 190 ? 21.445 -42.661 -15.532 1.00 25.91 190 SER A C 1
ATOM 1534 O O . SER A 1 190 ? 21.790 -41.951 -14.589 1.00 25.91 190 SER A O 1
ATOM 1536 N N . PRO A 1 191 ? 20.175 -42.672 -15.976 1.00 35.69 191 PRO A N 1
ATOM 1537 C CA . PRO A 1 191 ? 19.177 -41.693 -15.567 1.00 35.69 191 PRO A CA 1
ATOM 1538 C C . PRO A 1 191 ? 18.530 -42.072 -14.231 1.00 35.69 191 PRO A C 1
ATOM 1540 O O . PRO A 1 191 ? 17.665 -42.943 -14.177 1.00 35.69 191 PRO A O 1
ATOM 1543 N N . SER A 1 192 ? 18.900 -41.381 -13.156 1.00 35.44 192 SER A N 1
ATOM 1544 C CA . SER A 1 192 ? 18.064 -41.259 -11.959 1.00 35.44 192 SER A CA 1
ATOM 1545 C C . SER A 1 192 ? 18.612 -40.188 -11.025 1.00 35.44 192 SER A C 1
ATOM 1547 O O . SER A 1 192 ? 19.806 -40.197 -10.752 1.00 35.44 192 SER A O 1
ATOM 1549 N N . GLN A 1 193 ? 17.692 -39.404 -10.453 1.00 37.81 193 GLN A N 1
ATOM 1550 C CA . GLN A 1 193 ? 17.870 -38.425 -9.370 1.00 37.81 193 GLN A CA 1
ATOM 1551 C C . GLN A 1 193 ? 18.328 -37.034 -9.812 1.00 37.81 193 GLN A C 1
ATOM 1553 O O . GLN A 1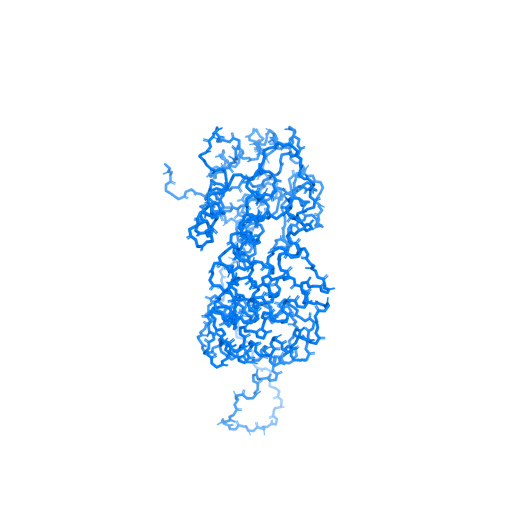 193 ? 19.510 -36.753 -9.830 1.00 37.81 193 GLN A O 1
ATOM 1558 N N . ASP A 1 194 ? 17.371 -36.135 -10.059 1.00 37.84 194 ASP A N 1
ATOM 1559 C CA . ASP A 1 194 ? 17.619 -34.688 -9.994 1.00 37.84 194 ASP A CA 1
ATOM 1560 C C . ASP A 1 194 ? 16.385 -33.956 -9.442 1.00 37.84 194 ASP A C 1
ATOM 1562 O O . ASP A 1 194 ? 15.731 -33.144 -10.096 1.00 37.84 194 ASP A O 1
ATOM 1566 N N . ALA A 1 195 ? 16.043 -34.272 -8.192 1.00 37.38 195 ALA A N 1
ATOM 1567 C CA . ALA A 1 195 ? 15.302 -33.344 -7.335 1.00 37.38 195 ALA A CA 1
ATOM 1568 C C . ALA A 1 195 ? 16.271 -32.449 -6.532 1.00 37.38 195 ALA A C 1
ATOM 1570 O O . ALA A 1 195 ? 15.952 -31.286 -6.283 1.00 37.38 195 ALA A O 1
ATOM 1571 N N . ASP A 1 196 ? 17.473 -32.955 -6.230 1.00 36.62 196 ASP A N 1
ATOM 1572 C CA . ASP A 1 196 ? 18.481 -32.283 -5.398 1.00 36.62 196 ASP A CA 1
ATOM 1573 C C . ASP A 1 196 ? 19.343 -31.261 -6.162 1.00 36.62 196 ASP A C 1
ATOM 1575 O O . ASP A 1 196 ? 19.734 -30.240 -5.599 1.00 36.62 196 ASP A O 1
ATOM 1579 N N . SER A 1 197 ? 19.572 -31.443 -7.467 1.00 38.62 197 SER A N 1
ATOM 1580 C CA . SER A 1 197 ? 20.408 -30.528 -8.269 1.00 38.62 197 SER A CA 1
ATOM 1581 C C . SER A 1 197 ? 19.811 -29.116 -8.419 1.00 38.62 197 SER A C 1
ATOM 1583 O O . SER A 1 197 ? 20.525 -28.115 -8.419 1.00 38.62 197 SER A O 1
ATOM 1585 N N . LEU A 1 198 ? 18.478 -28.991 -8.407 1.00 38.28 198 LEU A N 1
ATOM 1586 C CA . LEU A 1 198 ? 17.801 -27.686 -8.430 1.00 38.28 198 LEU A CA 1
ATOM 1587 C C . LEU A 1 198 ? 17.730 -26.998 -7.055 1.00 38.28 198 LEU A C 1
ATOM 1589 O O . LEU A 1 198 ? 17.393 -25.816 -7.002 1.00 38.28 198 LEU A O 1
ATOM 1593 N N . ALA A 1 199 ? 17.994 -27.708 -5.952 1.00 39.62 199 ALA A N 1
ATOM 1594 C CA . ALA A 1 199 ? 18.050 -27.115 -4.614 1.00 39.62 199 ALA A CA 1
ATOM 1595 C C . ALA A 1 199 ? 19.378 -26.376 -4.383 1.00 39.62 199 ALA A C 1
ATOM 1597 O O . ALA A 1 199 ? 19.380 -25.289 -3.811 1.00 39.62 199 ALA A O 1
ATOM 1598 N N . ASN A 1 200 ? 20.479 -26.910 -4.920 1.00 42.38 200 ASN A N 1
ATOM 1599 C CA . ASN A 1 200 ? 21.799 -26.284 -4.814 1.00 42.38 200 ASN A CA 1
ATOM 1600 C C . ASN A 1 200 ? 21.960 -25.035 -5.694 1.00 42.38 200 ASN A C 1
ATOM 1602 O O . ASN A 1 200 ? 22.712 -24.141 -5.326 1.00 42.38 200 ASN A O 1
ATOM 1606 N N . LEU A 1 201 ? 21.219 -24.918 -6.803 1.00 42.62 201 LEU A N 1
ATOM 1607 C CA . LEU A 1 201 ? 21.355 -23.773 -7.715 1.00 42.62 201 LEU A CA 1
ATOM 1608 C C . LEU A 1 201 ? 20.881 -22.433 -7.115 1.00 42.62 201 LEU A C 1
ATOM 1610 O O . LEU A 1 201 ? 21.300 -21.380 -7.581 1.00 42.62 201 LEU A O 1
ATOM 1614 N N . VAL A 1 202 ? 20.002 -22.455 -6.102 1.00 49.88 202 VAL A N 1
ATOM 1615 C CA . VAL A 1 202 ? 19.407 -21.238 -5.508 1.00 49.88 202 VAL A CA 1
ATOM 1616 C C . VAL A 1 202 ? 20.222 -20.706 -4.325 1.00 49.88 202 VAL A C 1
ATOM 1618 O O . VAL A 1 202 ? 20.174 -19.512 -4.047 1.00 49.88 202 VAL A O 1
ATOM 1621 N N . LEU A 1 203 ? 21.019 -21.546 -3.656 1.00 51.69 203 LEU A N 1
ATOM 1622 C CA . LEU A 1 203 ? 21.869 -21.111 -2.536 1.00 51.69 203 LEU A CA 1
ATOM 1623 C C . LEU A 1 203 ? 23.005 -20.168 -2.973 1.00 51.69 203 LEU A C 1
ATOM 1625 O O . LEU A 1 203 ? 23.519 -19.425 -2.145 1.00 51.69 203 LEU A O 1
ATOM 1629 N N . GLU A 1 204 ? 23.343 -20.143 -4.265 1.00 55.19 204 GLU A N 1
ATOM 1630 C CA . GLU A 1 204 ? 24.342 -19.232 -4.845 1.00 55.19 204 GLU A CA 1
ATOM 1631 C C . GLU A 1 204 ? 23.731 -18.030 -5.592 1.00 55.19 204 GLU A C 1
ATOM 1633 O O . GLU A 1 204 ? 24.464 -17.196 -6.123 1.00 55.19 204 GLU A O 1
ATOM 1638 N N . MET A 1 205 ? 22.399 -17.918 -5.661 1.00 64.06 205 MET A N 1
ATOM 1639 C CA . MET A 1 205 ? 21.742 -16.838 -6.403 1.00 64.06 205 MET A CA 1
ATOM 1640 C C . MET A 1 205 ? 21.756 -15.513 -5.637 1.00 64.06 205 MET A C 1
ATOM 1642 O O . MET A 1 205 ? 21.464 -15.461 -4.441 1.00 64.06 205 MET A O 1
ATOM 1646 N N . ASP A 1 206 ? 22.023 -14.421 -6.355 1.00 75.69 206 ASP A N 1
ATOM 1647 C CA . ASP A 1 206 ? 21.934 -13.069 -5.812 1.00 75.69 206 ASP A CA 1
ATOM 1648 C C . ASP A 1 206 ? 20.473 -12.645 -5.554 1.00 75.69 206 ASP A C 1
ATOM 1650 O O . ASP A 1 206 ? 19.525 -13.115 -6.199 1.00 75.69 206 ASP A O 1
ATOM 1654 N N . SER A 1 207 ? 20.289 -11.726 -4.602 1.00 70.44 207 SER A N 1
ATOM 1655 C CA . SER A 1 207 ? 18.970 -11.284 -4.135 1.00 70.44 207 SER A CA 1
ATOM 1656 C C . SER A 1 207 ? 18.117 -10.634 -5.230 1.00 70.44 207 SER A C 1
ATOM 1658 O O . SER A 1 207 ? 16.896 -10.812 -5.237 1.00 70.44 207 SER A O 1
ATOM 1660 N N . GLY A 1 208 ? 18.738 -9.941 -6.191 1.00 70.00 208 GLY A N 1
ATOM 1661 C CA . GLY A 1 208 ? 18.048 -9.306 -7.314 1.00 70.00 208 GLY A CA 1
ATOM 1662 C C . GLY A 1 208 ? 17.456 -10.329 -8.282 1.00 70.00 208 GLY A C 1
ATOM 1663 O O . GLY A 1 208 ? 16.280 -10.238 -8.652 1.00 70.00 208 GLY A O 1
ATOM 1664 N N . THR A 1 209 ? 18.232 -11.352 -8.636 1.00 75.94 209 THR A N 1
ATOM 1665 C CA . THR A 1 209 ? 17.756 -12.454 -9.482 1.00 75.94 209 THR A CA 1
ATOM 1666 C C . THR A 1 209 ? 16.629 -13.229 -8.797 1.00 75.94 209 THR A C 1
ATOM 1668 O O . THR A 1 209 ? 15.601 -13.519 -9.419 1.00 75.94 209 THR A O 1
ATOM 1671 N N . LEU A 1 210 ? 16.763 -13.518 -7.497 1.00 78.12 210 LEU A N 1
ATOM 1672 C CA . LEU A 1 210 ? 15.724 -14.222 -6.742 1.00 78.12 210 LEU A CA 1
ATOM 1673 C C . LEU A 1 210 ? 14.424 -13.405 -6.667 1.00 78.12 210 LEU A C 1
ATOM 1675 O O . LEU A 1 210 ? 13.339 -13.943 -6.899 1.00 78.12 210 LEU A O 1
ATOM 1679 N N . GLN A 1 211 ? 14.525 -12.093 -6.438 1.00 71.56 211 GLN A N 1
ATOM 1680 C CA . GLN A 1 211 ? 13.383 -11.180 -6.469 1.00 71.56 211 GLN A CA 1
ATOM 1681 C C . GLN A 1 211 ? 12.656 -11.222 -7.822 1.00 71.56 211 GLN A C 1
ATOM 1683 O O . GLN A 1 211 ? 11.431 -11.373 -7.858 1.00 71.56 211 GLN A O 1
ATOM 1688 N N . GLN A 1 212 ? 13.387 -11.114 -8.935 1.00 70.56 212 GLN A N 1
ATOM 1689 C CA . GLN A 1 212 ? 12.795 -11.119 -10.275 1.00 70.56 212 GLN A CA 1
ATOM 1690 C C . GLN A 1 212 ? 12.104 -12.452 -10.591 1.00 70.56 212 GLN A C 1
ATOM 1692 O O . GLN A 1 212 ? 11.008 -12.468 -11.160 1.00 70.56 212 GLN A O 1
ATOM 1697 N N . ASN A 1 213 ? 12.704 -13.567 -10.174 1.00 77.06 213 ASN A N 1
ATOM 1698 C CA . ASN A 1 213 ? 12.129 -14.895 -10.358 1.00 77.06 213 ASN A CA 1
ATOM 1699 C C . ASN A 1 213 ? 10.806 -15.050 -9.602 1.00 77.06 213 ASN A C 1
ATOM 1701 O O . ASN A 1 213 ? 9.822 -15.509 -10.185 1.00 77.06 213 ASN A O 1
ATOM 1705 N N . LEU A 1 214 ? 10.734 -14.594 -8.348 1.00 79.31 214 LEU A N 1
ATOM 1706 C CA . LEU A 1 214 ? 9.492 -14.616 -7.568 1.00 79.31 214 LEU A CA 1
ATOM 1707 C C . LEU A 1 214 ? 8.390 -13.776 -8.227 1.00 79.31 214 LEU A C 1
ATOM 1709 O O . LEU A 1 214 ? 7.242 -14.216 -8.297 1.00 79.31 214 LEU A O 1
ATOM 1713 N N . VAL A 1 215 ? 8.729 -12.601 -8.765 1.00 72.62 215 VAL A N 1
ATOM 1714 C CA . VAL A 1 215 ? 7.776 -11.742 -9.492 1.00 72.62 215 VAL A CA 1
ATOM 1715 C C . VAL A 1 215 ? 7.264 -12.420 -10.766 1.00 72.62 215 VAL A C 1
ATOM 1717 O O . VAL A 1 215 ? 6.071 -12.346 -11.073 1.00 72.62 215 VAL A O 1
ATOM 1720 N N . ASN A 1 216 ? 8.135 -13.099 -11.513 1.00 72.50 216 ASN A N 1
ATOM 1721 C CA . ASN A 1 216 ? 7.741 -13.830 -12.719 1.00 72.50 216 ASN A CA 1
ATOM 1722 C C . ASN A 1 216 ? 6.799 -14.995 -12.378 1.00 72.50 216 ASN A C 1
ATOM 1724 O O . ASN A 1 216 ? 5.763 -15.166 -13.027 1.00 72.50 216 ASN A O 1
ATOM 1728 N N . LEU A 1 217 ? 7.101 -15.730 -11.305 1.00 78.31 217 LEU A N 1
ATOM 1729 C CA . LEU A 1 217 ? 6.270 -16.830 -10.819 1.00 78.31 217 LEU A CA 1
ATOM 1730 C C . LEU A 1 217 ? 4.884 -16.364 -10.360 1.00 78.31 217 LEU A C 1
ATOM 1732 O O . LEU A 1 217 ? 3.893 -17.019 -10.674 1.00 78.31 217 LEU A O 1
ATOM 1736 N N . GLN A 1 218 ? 4.771 -15.200 -9.711 1.00 75.56 218 GLN A N 1
ATOM 1737 C CA . GLN A 1 218 ? 3.462 -14.631 -9.356 1.00 75.56 218 GLN A CA 1
ATOM 1738 C C . GLN A 1 218 ? 2.563 -14.424 -10.590 1.00 75.56 218 GLN A C 1
ATOM 1740 O O . GLN A 1 218 ? 1.353 -14.656 -10.521 1.00 75.56 218 GLN A O 1
ATOM 1745 N N . LYS A 1 219 ? 3.145 -14.001 -11.722 1.00 74.81 219 LYS A N 1
ATOM 1746 C CA . LYS A 1 219 ? 2.410 -13.641 -12.947 1.00 74.81 219 LYS A CA 1
ATOM 1747 C C . LYS A 1 219 ? 2.072 -14.849 -13.817 1.00 74.81 219 LYS A C 1
ATOM 1749 O O . LYS A 1 219 ? 0.958 -14.929 -14.326 1.00 74.81 219 LYS A O 1
ATOM 1754 N N . GLN A 1 220 ? 3.037 -15.740 -14.031 1.00 78.62 220 GLN A N 1
ATOM 1755 C CA . GLN A 1 220 ? 2.954 -16.791 -15.054 1.00 78.62 220 GLN A CA 1
ATOM 1756 C C . GLN A 1 220 ? 3.386 -18.174 -14.550 1.00 78.62 220 GLN A C 1
ATOM 1758 O O . GLN A 1 220 ? 3.300 -19.140 -15.301 1.00 78.62 220 GLN A O 1
ATOM 1763 N N . GLY A 1 221 ? 3.825 -18.286 -13.294 1.00 77.88 221 GLY A N 1
ATOM 1764 C CA . GLY A 1 221 ? 4.281 -19.549 -12.725 1.00 77.88 221 GLY A CA 1
ATOM 1765 C C . GLY A 1 221 ? 3.149 -20.559 -12.577 1.00 77.88 221 GLY A C 1
ATOM 1766 O O . GLY A 1 221 ? 2.031 -20.233 -12.148 1.00 77.88 221 GLY A O 1
ATOM 1767 N N . THR A 1 222 ? 3.450 -21.813 -12.897 1.00 83.81 222 THR A N 1
ATOM 1768 C CA . THR A 1 222 ? 2.566 -22.929 -12.575 1.00 83.81 222 THR A CA 1
ATOM 1769 C C . THR A 1 222 ? 2.476 -23.108 -11.060 1.00 83.81 222 THR A C 1
ATOM 1771 O O . THR A 1 222 ? 3.350 -22.695 -10.296 1.00 83.81 222 THR A O 1
ATOM 1774 N N . ALA A 1 223 ? 1.409 -23.759 -10.590 1.00 81.50 223 ALA A N 1
ATOM 1775 C CA . ALA A 1 223 ? 1.239 -23.997 -9.160 1.00 81.50 223 ALA A CA 1
ATOM 1776 C C . ALA A 1 223 ? 2.403 -24.803 -8.556 1.00 81.50 223 ALA A C 1
ATOM 1778 O O . ALA A 1 223 ? 2.726 -24.594 -7.394 1.00 81.50 223 ALA A O 1
ATOM 1779 N N . GLU A 1 224 ? 3.023 -25.708 -9.315 1.00 83.25 224 GLU A N 1
ATOM 1780 C CA . GLU A 1 224 ? 4.136 -26.524 -8.823 1.00 83.25 224 GLU A CA 1
ATOM 1781 C C . GLU A 1 224 ? 5.450 -25.734 -8.760 1.00 83.25 224 GLU A C 1
ATOM 1783 O O . GLU A 1 224 ? 6.150 -25.789 -7.750 1.00 83.25 224 GLU A O 1
ATOM 1788 N N . GLU A 1 225 ? 5.742 -24.915 -9.774 1.00 84.50 225 GLU A N 1
ATOM 1789 C CA . GLU A 1 225 ? 6.910 -24.023 -9.764 1.00 84.50 225 GLU A CA 1
ATOM 1790 C C . GLU A 1 225 ? 6.834 -23.011 -8.618 1.00 84.50 225 GLU A C 1
ATOM 1792 O O . GLU A 1 225 ? 7.809 -22.821 -7.892 1.00 84.50 225 GLU A O 1
ATOM 1797 N N . CYS A 1 226 ? 5.658 -22.414 -8.396 1.00 84.94 226 CYS A N 1
ATOM 1798 C CA . CYS A 1 226 ? 5.435 -21.496 -7.282 1.00 84.94 226 CYS A CA 1
ATOM 1799 C C . CYS A 1 226 ? 5.686 -22.177 -5.933 1.00 84.94 226 CYS A C 1
ATOM 1801 O O . CYS A 1 226 ? 6.378 -21.616 -5.087 1.00 84.94 226 CYS A O 1
ATOM 1803 N N . ARG A 1 227 ? 5.173 -23.399 -5.730 1.00 86.06 227 ARG A N 1
ATOM 1804 C CA . ARG A 1 227 ? 5.390 -24.157 -4.485 1.00 86.06 227 ARG A CA 1
ATOM 1805 C C . ARG A 1 227 ? 6.864 -24.441 -4.249 1.00 86.06 227 ARG A C 1
ATOM 1807 O O . ARG A 1 227 ? 7.336 -24.246 -3.132 1.00 86.06 227 ARG A O 1
ATOM 1814 N N . LYS A 1 228 ? 7.582 -24.883 -5.283 1.00 86.44 228 LYS A N 1
ATOM 1815 C CA . LYS A 1 228 ? 9.015 -25.161 -5.184 1.00 86.44 228 LYS A CA 1
ATOM 1816 C C . LYS A 1 228 ? 9.794 -23.897 -4.820 1.00 86.44 228 LYS A C 1
ATOM 1818 O O . LYS A 1 228 ? 10.578 -23.917 -3.875 1.00 86.44 228 LYS A O 1
ATOM 1823 N N . ALA A 1 229 ? 9.508 -22.790 -5.502 1.00 88.19 229 ALA A N 1
ATOM 1824 C CA . ALA A 1 229 ? 10.160 -21.513 -5.248 1.00 88.19 229 ALA A CA 1
ATOM 1825 C C . ALA A 1 229 ? 9.879 -20.967 -3.845 1.00 88.19 229 ALA A C 1
ATOM 1827 O O . ALA A 1 229 ? 10.790 -20.427 -3.224 1.00 88.19 229 ALA A O 1
ATOM 1828 N N . ILE A 1 230 ? 8.656 -21.133 -3.325 1.00 89.19 230 ILE A N 1
ATOM 1829 C CA . ILE A 1 230 ? 8.307 -20.765 -1.945 1.00 89.19 230 ILE A CA 1
ATOM 1830 C C . ILE A 1 230 ? 9.217 -21.500 -0.960 1.00 89.19 230 ILE A C 1
ATOM 1832 O O . ILE A 1 230 ? 9.887 -20.854 -0.162 1.00 89.19 230 ILE A O 1
ATOM 1836 N N . THR A 1 231 ? 9.293 -22.832 -1.048 1.00 88.25 231 THR A N 1
ATOM 1837 C CA . THR A 1 231 ? 10.122 -23.635 -0.137 1.00 88.25 231 THR A CA 1
ATOM 1838 C C . THR A 1 231 ? 11.600 -23.255 -0.230 1.00 88.25 231 THR A C 1
ATOM 1840 O O . THR A 1 231 ? 12.242 -23.046 0.798 1.00 88.25 231 THR A O 1
ATOM 1843 N N . GLN A 1 232 ? 12.130 -23.110 -1.446 1.00 87.62 232 GLN A N 1
ATOM 1844 C CA . GLN A 1 232 ? 13.535 -22.757 -1.662 1.00 87.62 232 GLN A CA 1
ATOM 1845 C C . GLN A 1 232 ? 13.865 -21.352 -1.147 1.00 87.62 232 GLN A C 1
ATOM 1847 O O . GLN A 1 232 ? 14.872 -21.152 -0.475 1.00 87.62 232 GLN A O 1
ATOM 1852 N N . THR A 1 233 ? 12.991 -20.380 -1.404 1.00 90.88 233 THR A N 1
ATOM 1853 C CA . THR A 1 233 ? 13.194 -18.991 -0.974 1.00 90.88 233 THR A CA 1
ATOM 1854 C C . THR A 1 233 ? 13.072 -18.861 0.541 1.00 90.88 233 THR A C 1
ATOM 1856 O O . THR A 1 233 ? 13.860 -18.152 1.160 1.00 90.88 233 THR A O 1
ATOM 1859 N N . SER A 1 234 ? 12.127 -19.578 1.156 1.00 90.00 234 SER A N 1
ATOM 1860 C CA . SER A 1 234 ? 12.025 -19.693 2.612 1.00 90.00 234 SER A CA 1
ATOM 1861 C C . SER A 1 234 ? 13.328 -20.189 3.237 1.00 90.00 234 SER A C 1
ATOM 1863 O O . SER A 1 234 ? 13.790 -19.608 4.214 1.00 90.00 234 SER A O 1
ATOM 1865 N N . GLN A 1 235 ? 13.944 -21.229 2.665 1.00 88.56 235 GLN A N 1
ATOM 1866 C CA . GLN A 1 235 ? 15.231 -21.749 3.139 1.00 88.56 235 GLN A CA 1
ATOM 1867 C C . GLN A 1 235 ? 16.367 -20.743 2.937 1.00 88.56 235 GLN A C 1
ATOM 1869 O O . GLN A 1 235 ? 17.167 -20.534 3.845 1.00 88.56 235 GLN A O 1
ATOM 1874 N N . TRP A 1 236 ? 16.411 -20.086 1.778 1.00 89.38 236 TRP A N 1
ATOM 1875 C CA . TRP A 1 236 ? 17.411 -19.065 1.472 1.00 89.38 236 TRP A CA 1
ATOM 1876 C C . TRP A 1 236 ? 17.352 -17.892 2.467 1.00 89.38 236 TRP A C 1
ATOM 1878 O O . TRP A 1 236 ? 18.375 -17.474 3.005 1.00 89.38 236 TRP A O 1
ATOM 1888 N N . LEU A 1 237 ? 16.153 -17.423 2.827 1.00 88.75 237 LEU A N 1
ATOM 1889 C CA . LEU A 1 237 ? 15.970 -16.337 3.800 1.00 88.75 237 LEU A CA 1
ATOM 1890 C C . LEU A 1 237 ? 16.460 -16.665 5.219 1.00 88.75 237 LEU A C 1
ATOM 1892 O O . LEU A 1 237 ? 16.684 -15.732 5.990 1.00 88.75 237 LEU A O 1
ATOM 1896 N N . LEU A 1 238 ? 16.650 -17.944 5.570 1.00 86.44 238 LEU A N 1
ATOM 1897 C CA . LEU A 1 238 ? 17.276 -18.326 6.843 1.00 86.44 238 LEU A CA 1
ATOM 1898 C C . LEU A 1 238 ? 18.766 -17.961 6.873 1.00 86.44 238 LEU A C 1
ATOM 1900 O O . LEU A 1 238 ? 19.282 -17.611 7.928 1.00 86.44 238 LEU A O 1
ATOM 1904 N N . GLN A 1 239 ? 19.446 -18.017 5.724 1.00 84.62 239 GLN A N 1
ATOM 1905 C CA . GLN A 1 239 ? 20.858 -17.636 5.590 1.00 84.62 239 GLN A CA 1
ATOM 1906 C C . GLN A 1 239 ? 21.032 -16.142 5.277 1.00 84.62 239 GLN A C 1
ATOM 1908 O O . GLN A 1 239 ? 22.095 -15.572 5.511 1.00 84.62 239 GLN A O 1
ATOM 1913 N N . HIS A 1 240 ? 19.971 -15.490 4.792 1.00 83.94 240 HIS A N 1
ATOM 1914 C CA . HIS A 1 240 ? 19.970 -14.084 4.387 1.00 83.94 240 HIS A CA 1
ATOM 1915 C C . HIS A 1 240 ? 18.859 -13.278 5.095 1.00 83.94 240 HIS A C 1
ATOM 1917 O O . HIS A 1 240 ? 17.943 -12.756 4.451 1.00 83.94 240 HIS A O 1
ATOM 1923 N N . PRO A 1 241 ? 18.908 -13.132 6.435 1.00 80.75 241 PRO A N 1
ATOM 1924 C CA . PRO A 1 241 ? 17.808 -12.562 7.218 1.00 80.75 241 PRO A CA 1
ATOM 1925 C C . PRO A 1 241 ? 17.485 -11.099 6.869 1.00 80.75 241 PRO A C 1
ATOM 1927 O O . PRO A 1 241 ? 16.322 -10.696 6.954 1.00 80.75 241 PRO A O 1
ATOM 1930 N N . ASN A 1 242 ? 18.469 -10.321 6.411 1.00 78.88 242 ASN A N 1
ATOM 1931 C CA . ASN A 1 242 ? 18.319 -8.890 6.114 1.00 78.88 242 ASN A CA 1
ATOM 1932 C C . ASN A 1 242 ? 17.607 -8.589 4.778 1.00 78.88 242 ASN A C 1
ATOM 1934 O O . ASN A 1 242 ? 17.322 -7.431 4.470 1.00 78.88 242 ASN A O 1
ATOM 1938 N N . GLU A 1 243 ? 17.271 -9.612 3.992 1.00 82.25 243 GLU A N 1
ATOM 1939 C CA . GLU A 1 243 ? 16.724 -9.470 2.638 1.00 82.25 243 GLU A CA 1
ATOM 1940 C C . GLU A 1 243 ? 15.207 -9.235 2.636 1.00 82.25 243 GLU A C 1
ATOM 1942 O O . GLU A 1 243 ? 14.389 -10.061 2.217 1.00 82.25 243 GLU A O 1
ATOM 1947 N N . SER A 1 244 ? 14.814 -8.058 3.126 1.00 74.88 244 SER A N 1
ATOM 1948 C CA . SER A 1 244 ? 13.408 -7.658 3.272 1.00 74.88 244 SER A CA 1
ATOM 1949 C C . SER A 1 244 ? 12.638 -7.593 1.943 1.00 74.88 244 SER A C 1
ATOM 1951 O O . SER A 1 244 ? 11.450 -7.918 1.913 1.00 74.88 244 SER A O 1
ATOM 1953 N N . TYR A 1 245 ? 13.298 -7.253 0.829 1.00 75.50 245 TYR A N 1
ATOM 1954 C CA . TYR A 1 245 ? 12.675 -7.228 -0.502 1.00 75.50 245 TYR A CA 1
ATOM 1955 C C . TYR A 1 245 ? 12.315 -8.627 -1.004 1.00 75.50 245 TYR A C 1
ATOM 1957 O O . TYR A 1 245 ? 11.191 -8.843 -1.466 1.00 75.50 245 TYR A O 1
ATOM 1965 N N . VAL A 1 246 ? 13.233 -9.588 -0.869 1.00 82.38 246 VAL A N 1
ATOM 1966 C CA . VAL A 1 246 ? 12.985 -10.996 -1.212 1.00 82.38 246 VAL A CA 1
ATOM 1967 C C . VAL A 1 246 ? 11.861 -11.549 -0.338 1.00 82.38 246 VAL A C 1
ATOM 1969 O O . VAL A 1 246 ? 10.913 -12.143 -0.853 1.00 82.38 246 VAL A O 1
ATOM 1972 N N . ARG A 1 247 ? 11.894 -11.263 0.971 1.00 87.75 247 ARG A N 1
ATOM 1973 C CA . ARG A 1 247 ? 10.825 -11.646 1.904 1.00 87.75 247 ARG A CA 1
ATOM 1974 C C . ARG A 1 247 ? 9.470 -11.058 1.507 1.00 87.75 247 ARG A C 1
ATOM 1976 O O . ARG A 1 247 ? 8.474 -11.773 1.518 1.00 87.75 247 ARG A O 1
ATOM 1983 N N . ASN A 1 248 ? 9.416 -9.794 1.087 1.00 81.19 248 ASN A N 1
ATOM 1984 C CA . ASN A 1 248 ? 8.183 -9.169 0.602 1.00 81.19 248 ASN A CA 1
ATOM 1985 C C . ASN A 1 248 ? 7.590 -9.915 -0.606 1.00 81.19 248 ASN A C 1
ATOM 1987 O O . ASN A 1 248 ? 6.390 -10.191 -0.634 1.00 81.19 248 ASN A O 1
ATOM 1991 N N . GLN A 1 249 ? 8.427 -10.277 -1.585 1.00 84.50 249 GLN A N 1
ATOM 1992 C CA . GLN A 1 249 ? 7.968 -11.027 -2.758 1.00 84.50 249 GLN A CA 1
ATOM 1993 C C . GLN A 1 249 ? 7.541 -12.452 -2.413 1.00 84.50 249 GLN A C 1
ATOM 1995 O O . GLN A 1 249 ? 6.562 -12.943 -2.980 1.00 84.50 249 GLN A O 1
ATOM 2000 N N . LEU A 1 250 ? 8.226 -13.094 -1.464 1.00 90.94 250 LEU A N 1
ATOM 2001 C CA . LEU A 1 250 ? 7.821 -14.394 -0.944 1.00 90.94 250 LEU A CA 1
ATOM 2002 C C . LEU A 1 250 ? 6.419 -14.322 -0.328 1.00 90.94 250 LEU A C 1
ATOM 2004 O O . LEU A 1 250 ? 5.553 -15.100 -0.717 1.00 90.94 250 LEU A O 1
ATOM 2008 N N . LEU A 1 251 ? 6.164 -13.367 0.574 1.00 88.44 251 LEU A N 1
ATOM 2009 C CA . LEU A 1 251 ? 4.864 -13.219 1.244 1.00 88.44 251 LEU A CA 1
ATOM 2010 C C . LEU A 1 251 ? 3.713 -13.030 0.238 1.00 88.44 251 LEU A C 1
ATOM 2012 O O . LEU A 1 251 ? 2.667 -13.668 0.369 1.00 88.44 251 LEU A O 1
ATOM 2016 N N . LYS A 1 252 ? 3.926 -12.234 -0.819 1.00 83.81 252 LYS A N 1
ATOM 2017 C CA . LYS A 1 252 ? 2.950 -12.028 -1.909 1.00 83.81 252 LYS A CA 1
ATOM 2018 C C . LYS A 1 252 ? 2.705 -13.287 -2.744 1.00 83.81 252 LYS A C 1
ATOM 2020 O O . LYS A 1 252 ? 1.564 -13.603 -3.097 1.00 83.81 252 LYS A O 1
ATOM 2025 N N . LEU A 1 253 ? 3.769 -14.024 -3.064 1.00 86.56 253 LEU A N 1
ATOM 2026 C CA . LEU A 1 253 ? 3.657 -15.292 -3.785 1.00 86.56 253 LEU A CA 1
ATOM 2027 C C . LEU A 1 253 ? 2.894 -16.328 -2.949 1.00 86.56 253 LEU A C 1
ATOM 2029 O O . LEU A 1 253 ? 2.020 -17.024 -3.469 1.00 86.56 253 LEU A O 1
ATOM 2033 N N . VAL A 1 254 ? 3.163 -16.376 -1.645 1.00 90.00 254 VAL A N 1
ATOM 2034 C CA . VAL A 1 254 ? 2.486 -17.278 -0.710 1.00 90.00 254 VAL A CA 1
ATOM 2035 C C . VAL A 1 254 ? 0.999 -16.957 -0.617 1.00 90.00 254 VAL A C 1
ATOM 2037 O O . VAL A 1 254 ? 0.174 -17.861 -0.758 1.00 90.00 254 VAL A O 1
ATOM 2040 N N . GLN A 1 255 ? 0.649 -15.673 -0.514 1.00 83.06 255 GLN A N 1
ATOM 2041 C CA . GLN A 1 255 ? -0.743 -15.234 -0.458 1.00 83.06 255 GLN A CA 1
ATOM 2042 C C . GLN A 1 255 ? -1.567 -15.701 -1.670 1.00 83.06 255 GLN A C 1
ATOM 2044 O O . GLN A 1 255 ? -2.755 -15.983 -1.539 1.00 83.06 255 GLN A O 1
ATOM 2049 N N . SER A 1 256 ? -0.963 -15.798 -2.854 1.00 80.31 256 SER A N 1
ATOM 2050 C CA . SER A 1 256 ? -1.695 -16.087 -4.093 1.00 80.31 256 SER A CA 1
ATOM 2051 C C . SER A 1 256 ? -1.601 -17.539 -4.571 1.00 80.31 256 SER A C 1
ATOM 2053 O O . SER A 1 256 ? -2.518 -18.004 -5.251 1.00 80.31 256 SER A O 1
ATOM 2055 N N . LYS A 1 257 ? -0.506 -18.254 -4.272 1.00 80.81 257 LYS A N 1
ATOM 2056 C CA . LYS A 1 257 ? -0.176 -19.537 -4.925 1.00 80.81 257 LYS A CA 1
ATOM 2057 C C . LYS A 1 257 ? 0.219 -20.674 -3.973 1.00 80.81 257 LYS A C 1
ATOM 2059 O O . LYS A 1 257 ? 0.364 -21.803 -4.445 1.00 80.81 257 LYS A O 1
ATOM 2064 N N . ALA A 1 258 ? 0.417 -20.417 -2.678 1.00 81.81 258 ALA A N 1
ATOM 2065 C CA . ALA A 1 258 ? 0.853 -21.455 -1.739 1.00 81.81 258 ALA A CA 1
ATOM 2066 C C . ALA A 1 258 ? -0.252 -22.459 -1.384 1.00 81.81 258 ALA A C 1
ATOM 2068 O O . ALA A 1 258 ? -1.442 -22.144 -1.405 1.00 81.81 258 ALA A O 1
ATOM 2069 N N . LYS A 1 259 ? 0.168 -23.666 -0.980 1.00 87.56 259 LYS A N 1
ATOM 2070 C CA . LYS A 1 259 ? -0.685 -24.590 -0.217 1.00 87.56 259 LYS A CA 1
ATOM 2071 C C . LYS A 1 259 ? -0.815 -24.120 1.230 1.00 87.56 259 LYS A C 1
ATOM 2073 O O . LYS A 1 259 ? 0.100 -23.489 1.747 1.00 87.56 259 LYS A O 1
ATOM 2078 N N . VAL A 1 260 ? -1.899 -24.521 1.890 1.00 86.44 260 VAL A N 1
ATOM 2079 C CA . VAL A 1 260 ? -2.188 -24.193 3.297 1.00 86.44 260 VAL A CA 1
ATOM 2080 C C . VAL A 1 260 ? -0.993 -24.488 4.217 1.00 86.44 260 VAL A C 1
ATOM 2082 O O . VAL A 1 260 ? -0.553 -23.602 4.940 1.00 86.44 260 VAL A O 1
ATOM 2085 N N . ASP A 1 261 ? -0.373 -25.666 4.101 1.00 87.81 261 ASP A N 1
ATOM 2086 C CA . ASP A 1 261 ? 0.788 -26.020 4.936 1.00 87.81 261 ASP A CA 1
ATOM 2087 C C . ASP A 1 261 ? 1.994 -25.091 4.708 1.00 87.81 261 ASP A C 1
ATOM 2089 O O . ASP A 1 261 ? 2.679 -24.708 5.654 1.00 87.81 261 ASP A O 1
ATOM 2093 N N . GLN A 1 262 ? 2.236 -24.672 3.459 1.00 88.56 262 GLN A N 1
ATOM 2094 C CA . GLN A 1 262 ? 3.309 -23.724 3.137 1.00 88.56 262 GLN A CA 1
ATOM 2095 C C . GLN A 1 262 ? 2.992 -22.311 3.637 1.00 88.56 262 GLN A C 1
ATOM 2097 O O . GLN A 1 262 ? 3.904 -21.597 4.042 1.00 88.56 262 GLN A O 1
ATOM 2102 N N . GLN A 1 263 ? 1.717 -21.905 3.633 1.00 90.44 263 GLN A N 1
ATOM 2103 C CA . GLN A 1 263 ? 1.294 -20.626 4.211 1.00 90.44 263 GLN A CA 1
ATOM 2104 C C . GLN A 1 263 ? 1.640 -20.588 5.697 1.00 90.44 263 GLN A C 1
ATOM 2106 O O . GLN A 1 263 ? 2.286 -19.642 6.144 1.00 90.44 263 GLN A O 1
ATOM 2111 N N . TYR A 1 264 ? 1.284 -21.639 6.439 1.00 92.50 264 TYR A N 1
ATOM 2112 C CA . TYR A 1 264 ? 1.581 -21.726 7.866 1.00 92.50 264 TYR A CA 1
ATOM 2113 C C . TYR A 1 264 ? 3.082 -21.719 8.142 1.00 92.50 264 TYR A C 1
ATOM 2115 O O . TYR A 1 264 ? 3.536 -20.911 8.946 1.00 92.50 264 TYR A O 1
ATOM 2123 N N . GLN A 1 265 ? 3.861 -22.516 7.409 1.00 91.56 265 GLN A N 1
ATOM 2124 C CA . GLN A 1 265 ? 5.317 -22.545 7.566 1.00 91.56 265 GLN A CA 1
ATOM 2125 C C . GLN A 1 265 ? 5.967 -21.179 7.320 1.00 91.56 265 GLN A C 1
ATOM 2127 O O . GLN A 1 265 ? 6.826 -20.756 8.091 1.00 91.56 265 GLN A O 1
ATOM 2132 N N . VAL A 1 266 ? 5.555 -20.466 6.267 1.00 94.00 266 VAL A N 1
ATOM 2133 C CA . VAL A 1 266 ? 6.102 -19.137 5.953 1.00 94.00 266 VAL A CA 1
ATOM 2134 C C . VAL A 1 266 ? 5.703 -18.116 7.017 1.00 94.00 266 VAL A C 1
ATOM 2136 O O . VAL A 1 266 ? 6.524 -17.273 7.386 1.00 94.00 266 VAL A O 1
ATOM 2139 N N . ILE A 1 267 ? 4.468 -18.183 7.525 1.00 95.44 267 ILE A N 1
ATOM 2140 C CA . ILE A 1 267 ? 4.007 -17.325 8.622 1.00 95.44 267 ILE A CA 1
ATOM 2141 C C . ILE A 1 267 ? 4.854 -17.574 9.872 1.00 95.44 267 ILE A C 1
ATOM 2143 O O . ILE A 1 267 ? 5.371 -16.611 10.435 1.00 95.44 267 ILE A O 1
ATOM 2147 N N . ASP A 1 268 ? 5.067 -18.829 10.267 1.00 93.62 268 ASP A N 1
ATOM 2148 C CA . ASP A 1 268 ? 5.850 -19.172 11.460 1.00 93.62 268 ASP A CA 1
ATOM 2149 C C . ASP A 1 268 ? 7.312 -18.728 11.320 1.00 93.62 268 ASP A C 1
ATOM 2151 O O . ASP A 1 268 ? 7.851 -18.064 12.206 1.00 93.62 268 ASP A O 1
ATOM 2155 N N . GLN A 1 269 ? 7.938 -18.995 10.168 1.00 92.81 269 GLN A N 1
ATOM 2156 C CA . GLN A 1 269 ? 9.303 -18.545 9.875 1.00 92.81 269 GLN A CA 1
ATOM 2157 C C . GLN A 1 269 ? 9.429 -17.019 9.887 1.00 92.81 269 GLN A C 1
ATOM 2159 O O . GLN A 1 269 ? 10.393 -16.478 10.426 1.00 92.81 269 GLN A O 1
ATOM 2164 N N . THR A 1 270 ? 8.453 -16.311 9.314 1.00 94.12 270 THR A N 1
ATOM 2165 C CA . THR A 1 270 ? 8.452 -14.843 9.305 1.00 94.12 270 THR A CA 1
ATOM 2166 C C . THR A 1 270 ? 8.226 -14.288 10.709 1.00 94.12 270 THR A C 1
ATOM 2168 O O . THR A 1 270 ? 8.886 -13.325 11.083 1.00 94.12 270 THR A O 1
ATOM 2171 N N . THR A 1 271 ? 7.354 -14.911 11.506 1.00 94.62 271 THR A N 1
ATOM 2172 C CA . THR A 1 271 ? 7.119 -14.544 12.913 1.00 94.62 271 THR A CA 1
ATOM 2173 C C . THR A 1 271 ? 8.399 -14.675 13.729 1.00 94.62 271 THR A C 1
ATOM 2175 O O . THR A 1 271 ? 8.766 -13.746 14.447 1.00 94.62 271 THR A O 1
ATOM 2178 N N . LEU A 1 272 ? 9.095 -15.808 13.589 1.00 92.81 272 LEU A N 1
ATOM 2179 C CA . LEU A 1 272 ? 10.359 -16.064 14.272 1.00 92.81 272 LEU A CA 1
ATOM 2180 C C . LEU A 1 272 ? 11.410 -15.028 13.867 1.00 92.81 272 LEU A C 1
ATOM 2182 O O . LEU A 1 272 ? 11.966 -14.351 14.730 1.00 92.81 272 LEU A O 1
ATOM 2186 N N . TRP A 1 273 ? 11.595 -14.817 12.562 1.00 93.06 273 TRP A N 1
ATOM 2187 C CA . TRP A 1 273 ? 12.532 -13.816 12.055 1.00 93.06 273 TRP A CA 1
ATOM 2188 C C . TRP A 1 273 ? 12.232 -12.408 12.592 1.00 93.06 273 TRP A C 1
ATOM 2190 O O . TRP A 1 273 ? 13.142 -11.717 13.045 1.00 93.06 273 TRP A O 1
ATOM 2200 N N . LEU A 1 274 ? 10.962 -11.988 12.585 1.00 91.88 274 LEU A N 1
ATOM 2201 C CA . LEU A 1 274 ? 10.535 -10.693 13.119 1.00 91.88 274 LEU A CA 1
ATOM 2202 C C . LEU A 1 274 ? 10.810 -10.563 14.621 1.00 91.88 274 LEU A C 1
ATOM 2204 O O . LEU A 1 274 ? 11.167 -9.482 15.079 1.00 91.88 274 LEU A O 1
ATOM 2208 N N . SER A 1 275 ? 10.666 -11.649 15.384 1.00 91.06 275 SER A N 1
ATOM 2209 C CA . SER A 1 275 ? 10.963 -11.648 16.820 1.00 91.06 275 SER A CA 1
ATOM 2210 C C . SER A 1 275 ? 12.451 -11.448 17.123 1.00 91.06 275 SER A C 1
ATOM 2212 O O . SER A 1 275 ? 12.787 -10.830 18.129 1.00 91.06 275 SER A O 1
ATOM 2214 N N . GLU A 1 276 ? 13.328 -11.895 16.223 1.00 89.69 276 GLU A N 1
ATOM 2215 C CA . GLU A 1 276 ? 14.785 -11.751 16.332 1.00 89.69 276 GLU A CA 1
ATOM 2216 C C . GLU A 1 276 ? 15.303 -10.439 15.716 1.00 89.69 276 GLU A C 1
ATOM 2218 O O . GLU A 1 276 ? 16.395 -9.989 16.048 1.00 89.69 276 GLU A O 1
ATOM 2223 N N . ASN A 1 277 ? 14.527 -9.812 14.823 1.00 87.56 277 ASN A N 1
ATOM 2224 C CA . ASN A 1 277 ? 14.945 -8.659 14.014 1.00 87.56 277 ASN A CA 1
ATOM 2225 C C . ASN A 1 277 ? 13.957 -7.485 14.114 1.00 87.56 277 ASN A C 1
ATOM 2227 O O . ASN A 1 277 ? 13.731 -6.757 13.141 1.00 87.56 277 ASN A O 1
ATOM 2231 N N . LEU A 1 278 ? 13.344 -7.301 15.285 1.00 85.31 278 LEU A N 1
ATOM 2232 C CA . LEU A 1 278 ? 12.256 -6.343 15.491 1.00 85.31 278 LEU A CA 1
ATOM 2233 C C . LEU A 1 278 ? 12.665 -4.909 15.109 1.00 85.31 278 LEU A C 1
ATOM 2235 O O . LEU A 1 278 ? 11.943 -4.238 14.378 1.00 85.31 278 LEU A O 1
ATOM 2239 N N . GLU A 1 279 ? 13.853 -4.466 15.528 1.00 80.50 279 GLU A N 1
ATOM 2240 C CA . GLU A 1 279 ? 14.360 -3.107 15.271 1.00 80.50 279 GLU A CA 1
ATOM 2241 C C . GLU A 1 279 ? 14.728 -2.857 13.799 1.00 80.50 279 GLU A C 1
ATOM 2243 O O . GLU A 1 279 ? 14.559 -1.749 13.298 1.00 80.50 279 GLU A O 1
ATOM 2248 N N . ALA A 1 280 ? 15.198 -3.886 13.087 1.00 74.00 280 ALA A N 1
ATOM 2249 C CA . ALA A 1 280 ? 15.571 -3.793 11.671 1.00 74.00 280 ALA A CA 1
ATOM 2250 C C . ALA A 1 280 ? 14.369 -3.951 10.718 1.00 74.00 280 ALA A C 1
ATOM 2252 O O . ALA A 1 280 ? 14.493 -3.777 9.501 1.00 74.00 280 ALA A O 1
ATOM 2253 N N . SER A 1 281 ? 13.201 -4.310 11.253 1.00 75.94 281 SER A N 1
ATOM 2254 C CA . SER A 1 281 ? 11.992 -4.560 10.472 1.00 75.94 281 SER A CA 1
ATOM 2255 C C . SER A 1 281 ? 11.339 -3.261 10.004 1.00 75.94 281 SER A C 1
ATOM 2257 O O . SER A 1 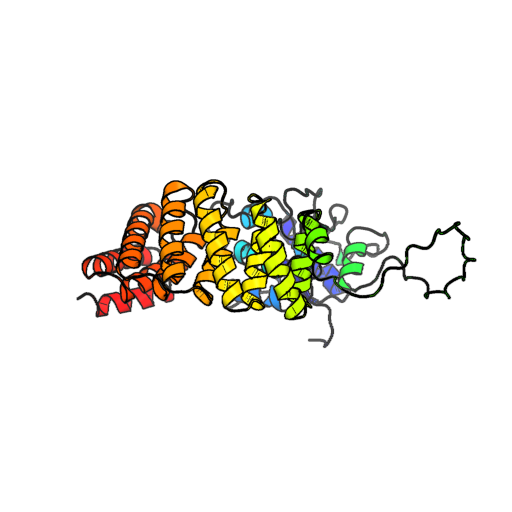281 ? 11.210 -2.303 10.760 1.00 75.94 281 SER A O 1
ATOM 2259 N N . ASN A 1 282 ? 10.873 -3.246 8.752 1.00 76.56 282 ASN A N 1
ATOM 2260 C CA . ASN A 1 282 ? 10.229 -2.084 8.136 1.00 76.56 282 ASN A CA 1
ATOM 2261 C C . ASN A 1 282 ? 8.716 -2.273 7.941 1.00 76.56 282 ASN A C 1
ATOM 2263 O O . ASN A 1 282 ? 8.223 -3.389 7.750 1.00 76.56 282 ASN A O 1
ATOM 2267 N N . SER A 1 283 ? 7.984 -1.158 7.898 1.00 73.25 283 SER A N 1
ATOM 2268 C CA . SER A 1 283 ? 6.519 -1.114 7.789 1.00 73.25 283 SER A CA 1
ATOM 2269 C C . SER A 1 283 ? 5.955 -1.857 6.578 1.00 73.25 283 SER A C 1
ATOM 2271 O O . SER A 1 283 ? 4.869 -2.433 6.656 1.00 73.25 283 SER A O 1
ATOM 2273 N N . TYR A 1 284 ? 6.687 -1.883 5.459 1.00 69.81 284 TYR A N 1
ATOM 2274 C CA . TYR A 1 284 ? 6.270 -2.579 4.238 1.00 69.81 284 TYR A CA 1
ATOM 2275 C C . TYR A 1 284 ? 6.232 -4.095 4.434 1.00 69.81 284 TYR A C 1
ATOM 2277 O O . TYR A 1 284 ? 5.242 -4.744 4.099 1.00 69.81 284 TYR A O 1
ATOM 2285 N N . THR A 1 285 ? 7.293 -4.660 5.013 1.00 79.06 285 THR A N 1
ATOM 2286 C CA . THR A 1 285 ? 7.383 -6.099 5.299 1.00 79.06 285 THR A CA 1
ATOM 2287 C C . THR A 1 285 ? 6.324 -6.509 6.317 1.00 79.06 285 THR A C 1
ATOM 2289 O O . THR A 1 285 ? 5.620 -7.494 6.103 1.00 79.06 285 THR A O 1
ATOM 2292 N N . LEU A 1 286 ? 6.147 -5.710 7.375 1.00 85.06 286 LEU A N 1
ATOM 2293 C CA . LEU A 1 286 ? 5.133 -5.952 8.404 1.00 85.06 286 LEU A CA 1
ATOM 2294 C C . LEU A 1 286 ? 3.712 -5.880 7.847 1.00 85.06 286 LEU A C 1
ATOM 2296 O O . LEU A 1 286 ? 2.871 -6.694 8.212 1.00 85.06 286 LEU A O 1
ATOM 2300 N N . THR A 1 287 ? 3.438 -4.946 6.936 1.00 82.00 287 THR A N 1
ATOM 2301 C CA . THR A 1 287 ? 2.117 -4.815 6.310 1.00 82.00 287 THR A CA 1
ATOM 2302 C C . THR A 1 287 ? 1.775 -6.032 5.450 1.00 82.00 287 THR A C 1
ATOM 2304 O O . THR A 1 287 ? 0.671 -6.563 5.567 1.00 82.00 287 THR A O 1
ATOM 2307 N N . GLU A 1 288 ? 2.702 -6.516 4.617 1.00 82.69 288 GLU A N 1
ATOM 2308 C CA . GLU A 1 288 ? 2.462 -7.728 3.817 1.00 82.69 288 GLU A CA 1
ATOM 2309 C C . GLU A 1 288 ? 2.334 -8.979 4.691 1.00 82.69 288 GLU A C 1
ATOM 2311 O O . GLU A 1 288 ? 1.446 -9.802 4.468 1.00 82.69 288 GLU A O 1
ATOM 2316 N N . TYR A 1 289 ? 3.149 -9.084 5.742 1.00 93.75 289 TYR A N 1
ATOM 2317 C CA . TYR A 1 289 ? 3.038 -10.150 6.734 1.00 93.75 289 TYR A CA 1
ATOM 2318 C C . TYR A 1 289 ? 1.665 -10.140 7.429 1.00 93.75 289 TYR A C 1
ATOM 2320 O O . TYR A 1 289 ? 0.982 -11.163 7.470 1.00 93.75 289 TYR A O 1
ATOM 2328 N N . LEU A 1 290 ? 1.201 -8.976 7.896 1.00 92.31 290 LEU A N 1
ATOM 2329 C CA . LEU A 1 290 ? -0.110 -8.817 8.529 1.00 92.31 290 LEU A CA 1
ATOM 2330 C C . LEU A 1 290 ? -1.260 -9.184 7.584 1.00 92.31 290 LEU A C 1
ATOM 2332 O O . LEU A 1 290 ? -2.198 -9.857 8.012 1.00 92.31 290 LEU A O 1
ATOM 2336 N N . LYS A 1 291 ? -1.203 -8.791 6.304 1.00 87.44 291 LYS A N 1
ATOM 2337 C CA . LYS A 1 291 ? -2.205 -9.180 5.292 1.00 87.44 291 LYS A CA 1
ATOM 2338 C C . LYS A 1 291 ? -2.245 -10.695 5.089 1.00 87.44 291 LYS A C 1
ATOM 2340 O O . LYS A 1 291 ? -3.334 -11.277 5.018 1.00 87.44 291 LYS A O 1
ATOM 2345 N N . LEU A 1 292 ? -1.077 -11.335 5.021 1.00 91.75 292 LEU A N 1
ATOM 2346 C CA . LEU A 1 292 ? -0.969 -12.785 4.890 1.00 91.75 292 LEU A CA 1
ATOM 2347 C C . LEU A 1 292 ? -1.579 -13.486 6.109 1.00 91.75 292 LEU A C 1
ATOM 2349 O O . LEU A 1 292 ? -2.477 -14.310 5.954 1.00 91.75 292 LEU A O 1
ATOM 2353 N N . VAL A 1 293 ? -1.182 -13.098 7.323 1.00 95.69 293 VAL A N 1
ATOM 2354 C CA . VAL A 1 293 ? -1.705 -13.702 8.559 1.00 95.69 293 VAL A CA 1
ATOM 2355 C C . VAL A 1 293 ? -3.211 -13.464 8.685 1.00 95.69 293 VAL A C 1
ATOM 2357 O O . VAL A 1 293 ? -3.944 -14.384 9.028 1.00 95.69 293 VAL A O 1
ATOM 2360 N N . THR A 1 294 ? -3.700 -12.269 8.337 1.00 91.50 294 THR A N 1
ATOM 2361 C CA . THR A 1 294 ? -5.135 -11.928 8.372 1.00 91.50 294 THR A CA 1
ATOM 2362 C C . THR A 1 294 ? -5.949 -12.802 7.424 1.00 91.50 294 THR A C 1
ATOM 2364 O O . THR A 1 294 ? -7.016 -13.285 7.790 1.00 91.50 294 THR A O 1
ATOM 2367 N N . SER A 1 295 ? -5.458 -13.032 6.208 1.00 88.69 295 SER A N 1
ATOM 2368 C CA . SER A 1 295 ? -6.203 -13.800 5.206 1.00 88.69 295 SER A CA 1
ATOM 2369 C C . SER A 1 295 ? -6.070 -15.313 5.381 1.00 88.69 295 SER A C 1
ATOM 2371 O O . SER A 1 295 ? -7.026 -16.034 5.105 1.00 88.69 295 SER A O 1
ATOM 2373 N N . GLN A 1 296 ? -4.913 -15.800 5.839 1.00 90.69 296 GLN A N 1
ATOM 2374 C CA . GLN A 1 296 ? -4.550 -17.217 5.731 1.00 90.69 296 GLN A CA 1
ATOM 2375 C C . GLN A 1 296 ? -4.057 -17.850 7.032 1.00 90.69 296 GLN A C 1
ATOM 2377 O O . GLN A 1 296 ? -4.142 -19.063 7.148 1.00 90.69 296 GLN A O 1
ATOM 2382 N N . GLY A 1 297 ? -3.598 -17.079 8.021 1.00 92.62 297 GLY A N 1
ATOM 2383 C CA . GLY A 1 297 ? -3.044 -17.626 9.264 1.00 92.62 297 GLY A CA 1
ATOM 2384 C C . GLY A 1 297 ? -4.075 -18.318 10.161 1.00 92.62 297 GLY A C 1
ATOM 2385 O O . GLY A 1 297 ? -5.277 -18.041 10.095 1.00 92.62 297 GLY A O 1
ATOM 2386 N N . THR A 1 298 ? -3.615 -19.204 11.041 1.00 95.38 298 THR A N 1
ATOM 2387 C CA . THR A 1 298 ? -4.452 -19.778 12.110 1.00 95.38 298 THR A CA 1
ATOM 2388 C C . THR A 1 298 ? -4.779 -18.722 13.183 1.00 95.38 298 THR A C 1
ATOM 2390 O O . THR A 1 298 ? -4.138 -17.669 13.228 1.00 95.38 298 THR A O 1
ATOM 2393 N N . PRO A 1 299 ? -5.769 -18.952 14.069 1.00 94.69 299 PRO A N 1
ATOM 2394 C CA . PRO A 1 299 ? -5.997 -18.071 15.218 1.00 94.69 299 PRO A CA 1
ATOM 2395 C C . PRO A 1 299 ? -4.760 -17.920 16.116 1.00 94.69 299 PRO A C 1
ATOM 2397 O O . PRO A 1 299 ? -4.443 -16.814 16.541 1.00 94.69 299 PRO A O 1
ATOM 2400 N N . GLU A 1 300 ? -4.011 -19.005 16.338 1.00 95.19 300 GLU A N 1
ATOM 2401 C CA . GLU A 1 300 ? -2.767 -18.987 17.118 1.00 95.19 300 GLU A CA 1
ATOM 2402 C C . GLU A 1 300 ? -1.695 -18.099 16.466 1.00 95.19 300 GLU A C 1
ATOM 2404 O O . GLU A 1 300 ? -1.123 -17.219 17.109 1.00 95.19 300 GLU A O 1
ATOM 2409 N N . GLN A 1 301 ? -1.487 -18.246 15.156 1.00 96.50 301 GLN A N 1
ATOM 2410 C CA . GLN A 1 301 ? -0.586 -17.375 14.400 1.00 96.50 301 GLN A CA 1
ATOM 2411 C C . GLN A 1 301 ? -1.054 -15.916 14.423 1.00 96.50 301 GLN A C 1
ATOM 2413 O O . GLN A 1 301 ? -0.246 -14.998 14.558 1.00 96.50 301 GLN A O 1
ATOM 2418 N N . GLY A 1 302 ? -2.368 -15.695 14.334 1.00 96.50 302 GLY A N 1
ATOM 2419 C CA . GLY A 1 302 ? -2.977 -14.374 14.407 1.00 96.50 302 GLY A CA 1
ATOM 2420 C C . GLY A 1 302 ? -2.718 -13.667 15.733 1.00 96.50 302 GLY A C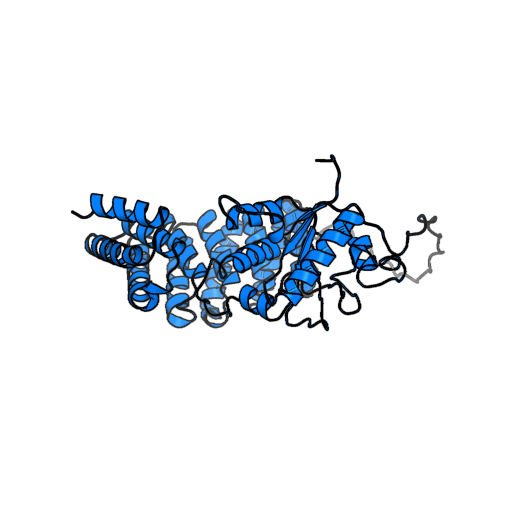 1
ATOM 2421 O O . GLY A 1 302 ? -2.271 -12.521 15.722 1.00 96.50 302 GLY A O 1
ATOM 2422 N N . GLN A 1 303 ? -2.942 -14.332 16.871 1.00 95.81 303 GLN A N 1
ATOM 2423 C CA . GLN A 1 303 ? -2.646 -13.728 18.175 1.00 95.81 303 GLN A CA 1
ATOM 2424 C C . GLN A 1 303 ? -1.143 -13.460 18.352 1.00 95.81 303 GLN A C 1
ATOM 2426 O O . GLN A 1 303 ? -0.777 -12.376 18.805 1.00 95.81 303 GLN A O 1
ATOM 2431 N N . ASN A 1 304 ? -0.273 -14.383 17.922 1.00 96.38 304 ASN A N 1
ATOM 2432 C CA . ASN A 1 304 ? 1.177 -14.236 18.056 1.00 96.38 304 ASN A CA 1
ATOM 2433 C C . ASN A 1 304 ? 1.674 -13.035 17.244 1.00 96.38 304 ASN A C 1
ATOM 2435 O O . ASN A 1 304 ? 2.467 -12.227 17.731 1.00 96.38 304 ASN A O 1
ATOM 2439 N N . ALA A 1 305 ? 1.144 -12.871 16.029 1.00 97.56 305 ALA A N 1
ATOM 2440 C CA . ALA A 1 305 ? 1.404 -11.716 15.187 1.00 97.56 305 ALA A CA 1
ATOM 2441 C C . ALA A 1 305 ? 0.938 -10.407 15.843 1.00 97.56 305 ALA A C 1
ATOM 2443 O O . ALA A 1 305 ? 1.696 -9.443 15.857 1.00 97.56 305 ALA A O 1
ATOM 2444 N N . VAL A 1 306 ? -0.262 -10.355 16.431 1.00 98.00 306 VAL A N 1
ATOM 2445 C CA . VAL A 1 306 ? -0.747 -9.138 17.111 1.00 98.00 306 VAL A CA 1
ATOM 2446 C C . VAL A 1 306 ? 0.149 -8.768 18.288 1.00 98.00 306 VAL A C 1
ATOM 2448 O O . VAL A 1 306 ? 0.563 -7.615 18.383 1.00 98.00 306 VAL A O 1
ATOM 2451 N N . SER A 1 307 ? 0.518 -9.726 19.142 1.00 96.69 307 SER A N 1
ATOM 2452 C CA . SER A 1 307 ? 1.422 -9.471 20.270 1.00 96.69 307 SER A CA 1
ATOM 2453 C C . SER A 1 307 ? 2.805 -8.995 19.812 1.00 96.69 307 SER A C 1
ATOM 2455 O O . SER A 1 307 ? 3.371 -8.079 20.408 1.00 96.69 307 SER A O 1
ATOM 2457 N N . LEU A 1 308 ? 3.347 -9.572 18.737 1.00 96.88 308 LEU A N 1
ATOM 2458 C CA . LEU A 1 308 ? 4.635 -9.165 18.172 1.00 96.88 308 LEU A CA 1
ATOM 2459 C C . LEU A 1 308 ? 4.590 -7.744 17.594 1.00 96.88 308 LEU A C 1
ATOM 2461 O O . LEU A 1 308 ? 5.451 -6.919 17.894 1.00 96.88 308 LEU A O 1
ATOM 2465 N N . ILE A 1 309 ? 3.564 -7.435 16.801 1.00 96.94 309 ILE A N 1
ATOM 2466 C CA . ILE A 1 309 ? 3.408 -6.120 16.172 1.00 96.94 309 ILE A CA 1
ATOM 2467 C C . ILE A 1 309 ? 3.048 -5.042 17.195 1.00 96.94 309 ILE A C 1
ATOM 2469 O O . ILE A 1 309 ? 3.491 -3.904 17.060 1.00 96.94 309 ILE A O 1
ATOM 2473 N N . SER A 1 310 ? 2.304 -5.395 18.244 1.00 96.50 310 SER A N 1
ATOM 2474 C CA . SER A 1 310 ? 2.061 -4.521 19.393 1.00 96.50 310 SER A CA 1
ATOM 2475 C C . SER A 1 310 ? 3.385 -4.053 20.011 1.00 96.50 310 SER A C 1
ATOM 2477 O O . SER A 1 310 ? 3.582 -2.852 20.194 1.00 96.50 310 SER A O 1
ATOM 2479 N N . LYS A 1 311 ? 4.345 -4.968 20.229 1.00 95.69 311 LYS A N 1
ATOM 2480 C CA . LYS A 1 311 ? 5.692 -4.622 20.721 1.00 95.69 311 LYS A CA 1
ATOM 2481 C C . LYS A 1 311 ? 6.462 -3.745 19.734 1.00 95.69 311 LYS A C 1
ATOM 2483 O O . LYS A 1 311 ? 7.070 -2.764 20.149 1.00 95.69 311 LYS A O 1
ATOM 2488 N N . TRP A 1 312 ? 6.408 -4.058 18.438 1.00 96.06 312 TRP A N 1
ATOM 2489 C CA . TRP A 1 312 ? 7.074 -3.255 17.406 1.00 96.06 312 TRP A CA 1
ATOM 2490 C C . TRP A 1 312 ? 6.546 -1.815 17.355 1.00 96.06 312 TRP A C 1
ATOM 2492 O O . TRP A 1 312 ? 7.326 -0.864 17.322 1.00 96.06 312 TRP A O 1
ATOM 2502 N N . LEU A 1 313 ? 5.222 -1.638 17.403 1.00 95.19 313 LEU A N 1
ATOM 2503 C CA . LEU A 1 313 ? 4.603 -0.314 17.460 1.00 95.19 313 LEU A CA 1
ATOM 2504 C C . LEU A 1 313 ? 5.018 0.427 18.734 1.00 95.19 313 LEU A C 1
ATOM 2506 O O . LEU A 1 313 ? 5.224 1.628 18.700 1.00 95.19 313 LEU A O 1
ATOM 2510 N N . GLU A 1 314 ? 5.165 -0.246 19.867 1.00 93.12 314 GLU A N 1
ATOM 2511 C CA . GLU A 1 314 ? 5.570 0.428 21.102 1.00 93.12 314 GLU A CA 1
ATOM 2512 C C . GLU A 1 314 ? 7.043 0.847 21.116 1.00 93.12 314 GLU A C 1
ATOM 2514 O O . GLU A 1 314 ? 7.360 1.950 21.559 1.00 93.12 314 GLU A O 1
ATOM 2519 N N . GLN A 1 315 ? 7.931 -0.023 20.634 1.00 92.00 315 GLN A N 1
ATOM 2520 C CA . GLN A 1 315 ? 9.377 0.112 20.828 1.00 92.00 315 GLN A CA 1
ATOM 2521 C C . GLN A 1 315 ? 10.103 0.730 19.632 1.00 92.00 315 GLN A C 1
ATOM 2523 O O . GLN A 1 315 ? 11.111 1.403 19.823 1.00 92.00 315 GLN A O 1
ATOM 2528 N N . VAL A 1 316 ? 9.604 0.514 18.412 1.00 90.75 316 VAL A N 1
ATOM 2529 C CA . VAL A 1 316 ? 10.322 0.865 17.178 1.00 90.75 316 VAL A CA 1
ATOM 2530 C C . VAL A 1 316 ? 9.669 2.054 16.481 1.00 90.75 316 VAL A C 1
ATOM 2532 O O . VAL A 1 316 ? 10.313 3.082 16.281 1.00 90.75 316 VAL A O 1
ATOM 2535 N N . GLN A 1 317 ? 8.382 1.953 16.126 1.00 88.38 317 GLN A N 1
ATOM 2536 C CA . GLN A 1 317 ? 7.712 2.989 15.329 1.00 88.38 317 GLN A CA 1
ATOM 2537 C C . GLN A 1 317 ? 6.246 3.221 15.755 1.00 88.38 317 GLN A C 1
ATOM 2539 O O . GLN A 1 317 ? 5.309 2.776 15.084 1.00 88.38 317 GLN A O 1
ATOM 2544 N N . PRO A 1 318 ? 5.999 3.986 16.837 1.00 88.94 318 PRO A N 1
ATOM 2545 C CA . PRO A 1 318 ? 4.657 4.166 17.410 1.00 88.94 318 PRO A CA 1
ATOM 2546 C C . PRO A 1 318 ? 3.663 4.883 16.519 1.00 88.94 318 PRO A C 1
ATOM 2548 O O . PRO A 1 318 ? 2.457 4.643 16.640 1.00 88.94 318 PRO A O 1
ATOM 2551 N N . ASN A 1 319 ? 4.161 5.724 15.620 1.00 86.38 319 ASN A N 1
ATOM 2552 C CA . ASN A 1 319 ? 3.347 6.545 14.738 1.00 86.38 319 ASN A CA 1
ATOM 2553 C C . ASN A 1 319 ? 3.137 5.918 13.358 1.00 86.38 319 ASN A C 1
ATOM 2555 O O . ASN A 1 319 ? 2.672 6.623 12.473 1.00 86.38 319 ASN A O 1
ATOM 2559 N N . ASP A 1 320 ? 3.458 4.632 13.151 1.00 82.25 320 ASP A N 1
ATOM 2560 C CA . ASP A 1 320 ? 3.180 3.983 11.868 1.00 82.25 320 ASP A CA 1
ATOM 2561 C C . ASP A 1 320 ? 1.670 3.721 11.681 1.00 82.25 320 ASP A C 1
ATOM 2563 O O . ASP A 1 320 ? 1.091 2.879 12.385 1.00 82.25 320 ASP A O 1
ATOM 2567 N N . PRO A 1 321 ? 1.005 4.414 10.737 1.00 77.69 321 PRO A N 1
ATOM 2568 C CA . PRO A 1 321 ? -0.441 4.318 10.583 1.00 77.69 321 PRO A CA 1
ATOM 2569 C C . PRO A 1 321 ? -0.866 3.011 9.898 1.00 77.69 321 PRO A C 1
ATOM 2571 O O . PRO A 1 321 ? -1.916 2.442 10.215 1.00 77.69 321 PRO A O 1
ATOM 2574 N N . TYR A 1 322 ? -0.042 2.493 8.983 1.00 75.75 322 TYR A N 1
ATOM 2575 C CA . TYR A 1 322 ? -0.365 1.331 8.157 1.00 75.75 322 TYR A CA 1
ATOM 2576 C C . TYR A 1 322 ? -0.266 0.039 8.953 1.00 75.75 322 TYR A C 1
ATOM 2578 O O . TYR A 1 322 ? -1.189 -0.781 8.920 1.00 75.75 322 TYR A O 1
ATOM 2586 N N . VAL A 1 323 ? 0.821 -0.128 9.703 1.00 85.31 323 VAL A N 1
ATOM 2587 C CA . VAL A 1 323 ? 1.030 -1.292 10.563 1.00 85.31 323 VAL A CA 1
ATOM 2588 C C . VAL A 1 323 ? -0.036 -1.317 11.654 1.00 85.31 323 VAL A C 1
ATOM 2590 O O . VAL A 1 323 ? -0.675 -2.351 11.853 1.00 85.31 323 VAL A O 1
ATOM 2593 N N . ARG A 1 324 ? -0.328 -0.172 12.292 1.00 94.06 324 ARG A N 1
ATOM 2594 C CA . ARG A 1 324 ? -1.380 -0.078 13.316 1.00 94.06 324 ARG A CA 1
ATOM 2595 C C . ARG A 1 324 ? -2.752 -0.453 12.764 1.00 94.06 324 ARG A C 1
ATOM 2597 O O . ARG A 1 324 ? -3.438 -1.278 13.364 1.00 94.06 324 ARG A O 1
ATOM 2604 N N . ARG A 1 325 ? -3.145 0.088 11.606 1.00 90.69 325 ARG A N 1
ATOM 2605 C CA . ARG A 1 325 ? -4.425 -0.245 10.963 1.00 90.69 325 ARG A CA 1
ATOM 2606 C C . ARG A 1 325 ? -4.535 -1.733 10.632 1.00 90.69 325 ARG A C 1
ATOM 2608 O O . ARG A 1 325 ? -5.545 -2.351 10.960 1.00 90.69 325 ARG A O 1
ATOM 2615 N N . ASN A 1 326 ? -3.524 -2.317 9.987 1.00 90.19 326 ASN A N 1
ATOM 2616 C CA . ASN A 1 326 ? -3.561 -3.736 9.621 1.00 90.19 326 ASN A CA 1
ATOM 2617 C C . ASN A 1 326 ? -3.542 -4.642 10.863 1.00 90.19 326 ASN A C 1
ATOM 2619 O O . ASN A 1 326 ? -4.226 -5.662 10.881 1.00 90.19 326 ASN A O 1
ATOM 2623 N N . CYS A 1 327 ? -2.847 -4.239 11.929 1.00 97.12 327 CYS A N 1
ATOM 2624 C CA . CYS A 1 327 ? -2.866 -4.955 13.201 1.00 97.12 327 CYS A CA 1
ATOM 2625 C C . CYS A 1 327 ? -4.246 -4.884 13.882 1.00 97.12 327 CYS A C 1
ATOM 2627 O O . CYS A 1 327 ? -4.710 -5.889 14.409 1.00 97.12 327 CYS A O 1
ATOM 2629 N N . LEU A 1 328 ? -4.964 -3.752 13.804 1.00 96.62 328 LEU A N 1
ATOM 2630 C CA . LEU A 1 328 ? -6.345 -3.639 14.313 1.00 96.62 328 LEU A CA 1
ATOM 2631 C C . LEU A 1 328 ? -7.296 -4.604 13.589 1.00 96.62 328 LEU A C 1
ATOM 2633 O O . LEU A 1 328 ? -8.125 -5.255 14.226 1.00 96.62 328 LEU A O 1
ATOM 2637 N N . ILE A 1 329 ? -7.150 -4.725 12.266 1.00 92.69 329 ILE A N 1
ATOM 2638 C CA . ILE A 1 329 ? -7.924 -5.669 11.448 1.00 92.69 329 ILE A CA 1
ATOM 2639 C C . ILE A 1 329 ? -7.602 -7.111 11.855 1.00 92.69 329 ILE A C 1
ATOM 2641 O O . ILE A 1 329 ? -8.519 -7.907 12.063 1.00 92.69 329 ILE A O 1
ATOM 2645 N N . LEU A 1 330 ? -6.317 -7.440 12.007 1.00 96.50 330 LEU A N 1
ATOM 2646 C CA . LEU A 1 330 ? -5.883 -8.772 12.414 1.00 96.50 330 LEU A CA 1
ATOM 2647 C C . LEU A 1 330 ? -6.391 -9.133 13.817 1.00 96.50 330 LEU A C 1
ATOM 2649 O O . LEU A 1 330 ? -6.959 -10.209 14.005 1.00 96.50 330 LEU A O 1
ATOM 2653 N N . ALA A 1 331 ? -6.245 -8.220 14.779 1.00 97.81 331 ALA A N 1
ATOM 2654 C CA . ALA A 1 331 ? -6.704 -8.402 16.152 1.00 97.81 331 ALA A CA 1
ATOM 2655 C C . ALA A 1 331 ? -8.207 -8.677 16.214 1.00 97.81 331 ALA A C 1
ATOM 2657 O O . ALA A 1 331 ? -8.648 -9.563 16.938 1.00 97.81 331 ALA A O 1
ATOM 2658 N N . LYS A 1 332 ? -8.992 -7.980 15.390 1.00 95.25 332 LYS A N 1
ATOM 2659 C CA . LYS A 1 332 ? -10.435 -8.204 15.292 1.00 95.25 332 LYS A CA 1
ATOM 2660 C C . LYS A 1 332 ? -10.776 -9.604 14.773 1.00 95.25 332 LYS A C 1
ATOM 2662 O O . LYS A 1 332 ? -11.754 -10.189 15.216 1.00 95.25 332 LYS A O 1
ATOM 2667 N N . GLN A 1 333 ? -10.019 -10.117 13.805 1.00 93.50 333 GLN A N 1
ATOM 2668 C CA . GLN A 1 333 ? -10.373 -11.355 13.104 1.00 93.50 333 GLN A CA 1
ATOM 2669 C C . GLN A 1 333 ? -9.808 -12.622 13.746 1.00 93.50 333 GLN A C 1
ATOM 2671 O O . GLN A 1 333 ? -10.419 -13.682 13.612 1.00 93.50 333 GLN A O 1
ATOM 2676 N N . LYS A 1 334 ? -8.622 -12.547 14.361 1.00 95.06 334 LYS A N 1
ATOM 2677 C CA . LYS A 1 334 ? -7.862 -13.744 14.754 1.00 95.06 334 LYS A CA 1
ATOM 2678 C C . LYS A 1 334 ? -7.267 -13.707 16.157 1.00 95.06 334 LYS A C 1
ATOM 2680 O O . LYS A 1 334 ? -6.814 -14.753 16.606 1.00 95.06 334 L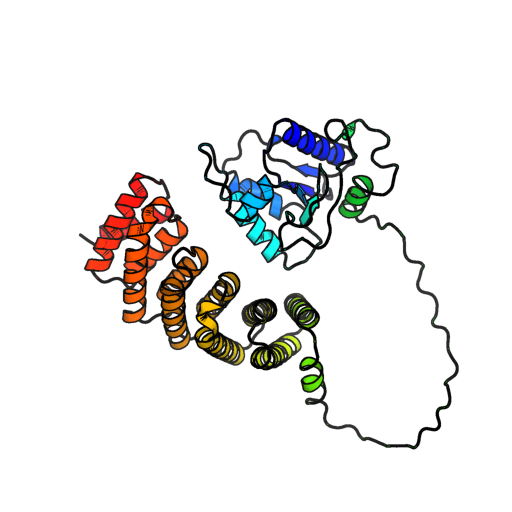YS A O 1
ATOM 2685 N N . ALA A 1 335 ? -7.246 -12.565 16.847 1.00 95.31 335 ALA A N 1
ATOM 2686 C CA . ALA A 1 335 ? -6.726 -12.536 18.212 1.00 95.31 335 ALA A CA 1
ATOM 2687 C C . ALA A 1 335 ? -7.753 -13.060 19.220 1.00 95.31 335 ALA A C 1
ATOM 2689 O O . ALA A 1 335 ? -8.967 -12.949 19.029 1.00 95.31 335 ALA A O 1
ATOM 2690 N N . THR A 1 336 ? -7.253 -13.600 20.329 1.00 96.81 336 THR A N 1
ATOM 2691 C CA . THR A 1 336 ? -8.076 -13.869 21.509 1.00 96.81 336 THR A CA 1
ATOM 2692 C C . THR A 1 336 ? -8.607 -12.564 22.092 1.00 96.81 336 THR A C 1
ATOM 2694 O O . THR A 1 336 ? -8.063 -11.481 21.859 1.00 96.81 336 THR A O 1
ATOM 2697 N N . LEU A 1 337 ? -9.682 -12.665 22.877 1.00 96.81 337 LEU A N 1
ATOM 2698 C CA . LEU A 1 337 ? -10.309 -11.503 23.505 1.00 96.81 337 LEU A CA 1
ATOM 2699 C C . LEU A 1 337 ? -9.304 -10.696 24.343 1.00 96.81 337 LEU A C 1
ATOM 2701 O O . LEU A 1 337 ? -9.289 -9.473 24.260 1.00 96.81 337 LEU A O 1
ATOM 2705 N N . GLU A 1 338 ? -8.444 -11.383 25.093 1.00 96.88 338 GLU A N 1
ATOM 2706 C CA . GLU A 1 338 ? -7.407 -10.774 25.930 1.00 96.88 338 GLU A CA 1
ATOM 2707 C C . GLU A 1 338 ? -6.402 -9.963 25.097 1.00 96.88 338 GLU A C 1
ATOM 2709 O O . GLU A 1 338 ? -6.249 -8.762 25.317 1.00 96.88 338 GLU A O 1
ATOM 2714 N N . VAL A 1 339 ? -5.808 -10.573 24.064 1.00 97.31 339 VAL A N 1
ATOM 2715 C CA . VAL A 1 339 ? -4.830 -9.910 23.182 1.00 97.31 339 VAL A CA 1
ATOM 2716 C C . VAL A 1 339 ? -5.466 -8.742 22.414 1.00 97.31 339 VAL A C 1
ATOM 2718 O O . VAL A 1 339 ? -4.864 -7.676 22.268 1.00 97.31 339 VAL A O 1
ATOM 2721 N N . ALA A 1 340 ? -6.712 -8.894 21.958 1.00 97.81 340 ALA A N 1
ATOM 2722 C CA . ALA A 1 340 ? -7.455 -7.817 21.307 1.00 97.81 340 ALA A CA 1
ATOM 2723 C C . ALA A 1 340 ? -7.701 -6.623 22.250 1.00 97.81 340 ALA A C 1
ATOM 2725 O O . ALA A 1 340 ? -7.575 -5.468 21.836 1.00 97.81 340 ALA A O 1
ATOM 2726 N N . GLN A 1 341 ? -8.038 -6.884 23.516 1.00 98.06 341 GLN A N 1
ATOM 2727 C CA . GLN A 1 341 ? -8.269 -5.853 24.533 1.00 98.06 341 GLN A CA 1
ATOM 2728 C C . GLN A 1 341 ? -6.977 -5.158 24.970 1.00 98.06 341 GLN A C 1
ATOM 2730 O O . GLN A 1 341 ? -6.981 -3.944 25.205 1.00 98.06 341 GLN A O 1
ATOM 2735 N N . GLU A 1 342 ? -5.867 -5.885 25.043 1.00 97.81 342 GLU A N 1
ATOM 2736 C CA . GLU A 1 342 ? -4.548 -5.303 25.282 1.00 97.81 342 GLU A CA 1
ATOM 2737 C C . GLU A 1 342 ? -4.179 -4.333 24.149 1.00 97.81 342 GLU A C 1
ATOM 2739 O O . GLU A 1 342 ? -3.892 -3.156 24.393 1.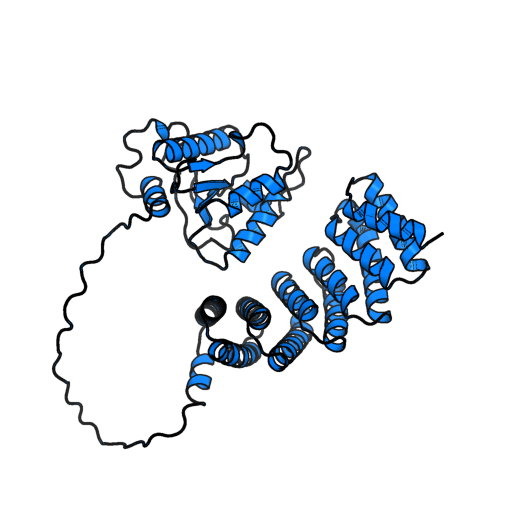00 97.81 342 GLU A O 1
ATOM 2744 N N . PHE A 1 343 ? -4.314 -4.772 22.894 1.00 98.12 343 PHE A N 1
ATOM 2745 C CA . PHE A 1 343 ? -4.005 -3.935 21.735 1.00 98.12 343 PHE A CA 1
ATOM 2746 C C . PHE A 1 343 ? -4.950 -2.727 21.590 1.00 98.12 343 PHE A C 1
ATOM 2748 O O . PHE A 1 343 ? -4.525 -1.631 21.201 1.00 98.12 343 PHE A O 1
ATOM 2755 N N . LEU A 1 344 ? -6.226 -2.874 21.973 1.00 97.88 344 LEU A N 1
ATOM 2756 C CA . LEU A 1 344 ? -7.174 -1.760 22.109 1.00 97.88 344 LEU A CA 1
ATOM 2757 C C . LEU A 1 344 ? -6.681 -0.706 23.101 1.00 97.88 344 LEU A C 1
ATOM 2759 O O . LEU A 1 344 ? -6.764 0.493 22.824 1.00 97.88 344 LEU A O 1
ATOM 2763 N N . THR A 1 345 ? -6.165 -1.144 24.249 1.00 97.94 345 THR A N 1
ATOM 2764 C CA . THR A 1 345 ? -5.638 -0.261 25.297 1.00 97.94 345 THR A CA 1
ATOM 2765 C C . THR A 1 345 ? -4.398 0.478 24.806 1.00 97.94 345 THR A C 1
ATOM 2767 O O . THR A 1 345 ? -4.315 1.701 24.939 1.00 97.94 345 THR A O 1
ATOM 2770 N N . GLN A 1 346 ? -3.475 -0.231 24.152 1.00 97.50 346 GLN A N 1
ATOM 2771 C CA . GLN A 1 346 ? -2.290 0.378 23.553 1.00 97.50 346 GLN A CA 1
ATOM 2772 C C . GLN A 1 346 ? -2.666 1.420 22.484 1.00 97.50 346 GLN A C 1
ATOM 2774 O O . GLN A 1 346 ? -2.139 2.536 22.471 1.00 97.50 346 GLN A O 1
ATOM 2779 N N . THR A 1 347 ? -3.630 1.099 21.616 1.00 97.19 347 THR A N 1
ATOM 2780 C CA . THR A 1 347 ? -4.106 2.023 20.577 1.00 97.19 347 THR A CA 1
ATOM 2781 C C . THR A 1 347 ? -4.816 3.240 21.169 1.00 97.19 347 THR A C 1
ATOM 2783 O O . THR A 1 347 ? -4.603 4.353 20.693 1.00 97.19 347 THR A O 1
ATOM 2786 N N . TYR A 1 348 ? -5.586 3.082 22.248 1.00 97.19 348 TYR A N 1
ATOM 2787 C CA . TYR A 1 348 ? -6.182 4.210 22.969 1.00 97.19 348 TYR A CA 1
ATOM 2788 C C . TYR A 1 348 ? -5.121 5.162 23.551 1.00 97.19 348 TYR A C 1
ATOM 2790 O O . TYR A 1 348 ? -5.252 6.388 23.447 1.00 97.19 348 TYR A O 1
ATOM 2798 N N . SER A 1 349 ? -4.057 4.612 24.141 1.00 95.75 349 SER A N 1
ATOM 2799 C CA . SER A 1 349 ? -2.933 5.395 24.668 1.00 95.75 349 SER A CA 1
ATOM 2800 C C . SER A 1 349 ? -2.235 6.190 23.565 1.00 95.75 349 SER A C 1
ATOM 2802 O O . SER A 1 349 ? -1.929 7.368 23.753 1.00 95.75 349 SER A O 1
ATOM 2804 N N . TRP A 1 350 ? -2.049 5.582 22.390 1.00 95.31 350 TRP A N 1
ATOM 2805 C CA . TRP A 1 350 ? -1.510 6.266 21.216 1.00 95.31 350 TRP A CA 1
ATOM 2806 C C . TRP A 1 350 ? -2.447 7.368 20.695 1.00 95.31 350 TRP A C 1
ATOM 2808 O O . TRP A 1 350 ? -2.006 8.503 20.507 1.00 95.31 350 TRP A O 1
ATOM 2818 N N . LEU A 1 351 ? -3.747 7.081 20.543 1.00 94.75 351 LEU A N 1
ATOM 2819 C CA . LEU A 1 351 ? -4.759 8.055 20.108 1.00 94.75 351 LEU A CA 1
ATOM 2820 C C . LEU A 1 351 ? -4.838 9.262 21.040 1.00 94.75 351 LEU A C 1
ATOM 2822 O O . LEU A 1 351 ? -5.098 10.374 20.598 1.00 94.75 351 LEU A O 1
ATOM 2826 N N . SER A 1 352 ? -4.607 9.067 22.336 1.00 93.62 352 SER A N 1
ATOM 2827 C CA . SER A 1 352 ? -4.638 10.161 23.310 1.00 93.62 352 SER A CA 1
ATOM 2828 C C . SER A 1 352 ? -3.502 11.169 23.122 1.00 93.62 352 SER A C 1
ATOM 2830 O O . SER A 1 352 ? -3.645 12.308 23.554 1.00 93.62 352 SER A O 1
ATOM 2832 N N . LYS A 1 353 ? -2.414 10.776 22.451 1.00 92.69 353 LYS A N 1
ATOM 2833 C CA . LYS A 1 353 ? -1.286 11.655 22.111 1.00 92.69 353 LYS A CA 1
ATOM 2834 C C . LYS A 1 353 ? -1.346 12.169 20.668 1.00 92.69 353 LYS A C 1
ATOM 2836 O O . LYS A 1 353 ? -0.848 13.254 20.407 1.00 92.69 353 LYS A O 1
ATOM 2841 N N . ASN A 1 354 ? -1.984 11.424 19.762 1.00 90.50 354 ASN A N 1
ATOM 2842 C CA . ASN A 1 354 ? -1.943 11.661 18.312 1.00 90.50 354 ASN A CA 1
ATOM 2843 C C . ASN A 1 354 ? -3.340 11.854 17.694 1.00 90.50 354 ASN A C 1
ATOM 2845 O O . ASN A 1 354 ? -3.568 11.510 16.539 1.00 90.50 354 ASN A O 1
ATOM 2849 N N . LEU A 1 355 ? -4.315 12.359 18.461 1.00 89.31 355 LEU A N 1
ATOM 2850 C CA . LEU A 1 355 ? -5.710 12.419 18.003 1.00 89.31 355 LEU A CA 1
ATOM 2851 C C . LEU A 1 355 ? -5.889 13.274 16.742 1.00 89.31 355 LEU A C 1
ATOM 2853 O O . LEU A 1 355 ? -6.688 12.915 15.885 1.00 89.31 355 LEU A O 1
ATOM 2857 N N . LYS A 1 356 ? -5.149 14.386 16.643 1.00 83.62 356 LYS A N 1
ATOM 2858 C CA . LYS A 1 356 ? -5.225 15.329 15.517 1.00 83.62 356 LYS A CA 1
ATOM 2859 C C . LYS A 1 356 ? -4.673 14.745 14.216 1.00 83.62 356 LYS A C 1
ATOM 2861 O O . LYS A 1 356 ? -5.204 15.046 13.157 1.00 83.62 356 LYS A O 1
ATOM 2866 N N . ASP A 1 357 ? -3.652 13.900 14.322 1.00 76.00 357 ASP A N 1
ATOM 2867 C CA . ASP A 1 357 ? -2.964 13.292 13.177 1.00 76.00 357 ASP A CA 1
ATOM 2868 C C . ASP A 1 357 ? -3.528 11.903 12.831 1.00 76.00 357 ASP A C 1
ATOM 2870 O O . ASP A 1 357 ? -3.097 11.259 11.876 1.00 76.00 357 ASP A O 1
ATOM 2874 N N . CYS A 1 358 ? -4.496 11.414 13.612 1.00 82.88 358 CYS A N 1
ATOM 2875 C CA . CYS A 1 358 ? -5.140 10.131 13.381 1.00 82.88 358 CYS A CA 1
ATOM 2876 C C . CYS A 1 358 ? -6.081 10.205 12.175 1.00 82.88 358 CYS A C 1
ATOM 2878 O O . CYS A 1 358 ? -7.064 10.950 12.188 1.00 82.88 358 CYS A O 1
ATOM 2880 N N . ASP A 1 359 ? -5.818 9.384 11.159 1.00 81.75 359 ASP A N 1
ATOM 2881 C CA . ASP A 1 359 ? -6.691 9.277 9.999 1.00 81.75 359 ASP A CA 1
ATOM 2882 C C . ASP A 1 359 ? -8.005 8.523 10.300 1.00 81.75 359 ASP A C 1
ATOM 2884 O O . ASP A 1 359 ? -8.165 7.777 11.276 1.00 81.75 359 ASP A O 1
ATOM 2888 N N . SER A 1 360 ? -8.978 8.704 9.406 1.00 83.38 360 SER A N 1
ATOM 2889 C CA . SER A 1 360 ? -10.295 8.076 9.543 1.00 83.38 360 SER A CA 1
ATOM 2890 C C . SER A 1 360 ? -10.278 6.546 9.431 1.00 83.38 360 SER A C 1
ATOM 2892 O O . SER A 1 360 ? -11.190 5.893 9.946 1.00 83.38 360 SER A O 1
ATOM 2894 N N . TYR A 1 361 ? -9.268 5.950 8.792 1.00 80.69 361 TYR A N 1
ATOM 2895 C CA . TYR A 1 361 ? -9.160 4.503 8.619 1.00 80.69 361 TYR A CA 1
ATOM 2896 C C . TYR A 1 361 ? -8.732 3.826 9.921 1.00 80.69 361 TYR A C 1
ATOM 2898 O O . TYR A 1 361 ? -9.358 2.843 10.320 1.00 80.69 361 TYR A O 1
ATOM 2906 N N . ILE A 1 362 ? -7.728 4.368 10.616 1.00 89.38 362 ILE A N 1
ATOM 2907 C CA . ILE A 1 362 ? -7.305 3.891 11.939 1.00 89.38 362 ILE A CA 1
ATOM 2908 C C . ILE A 1 362 ? -8.451 4.054 12.925 1.00 89.38 362 ILE A C 1
ATOM 2910 O O . ILE A 1 362 ? -8.807 3.091 13.604 1.00 89.38 362 ILE A O 1
ATOM 2914 N N . MET A 1 363 ? -9.067 5.241 12.975 1.00 93.38 363 MET A N 1
ATOM 2915 C CA . MET A 1 363 ? -10.190 5.490 13.877 1.00 93.38 363 MET A CA 1
ATOM 2916 C C . MET A 1 363 ? -11.343 4.513 13.602 1.00 93.38 363 MET A C 1
ATOM 2918 O O . MET A 1 363 ? -11.899 3.930 14.529 1.00 93.38 363 MET A O 1
ATOM 2922 N N . THR A 1 364 ? -11.669 4.254 12.333 1.00 91.69 364 THR A N 1
ATOM 2923 C CA . THR A 1 364 ? -12.720 3.292 11.969 1.00 91.69 364 THR A CA 1
ATOM 2924 C C . THR A 1 364 ? -12.401 1.875 12.450 1.00 91.69 364 THR A C 1
ATOM 2926 O O . THR A 1 364 ? -13.272 1.236 13.046 1.00 91.69 364 THR A O 1
ATOM 2929 N N . GLU A 1 365 ? -11.183 1.370 12.226 1.00 93.75 365 GLU A N 1
ATOM 2930 C CA . GLU A 1 365 ? -10.810 0.015 12.661 1.00 93.75 365 GLU A CA 1
ATOM 2931 C C . GLU A 1 365 ? -10.670 -0.096 14.185 1.00 93.75 365 GLU A C 1
ATOM 2933 O O . GLU A 1 365 ? -11.081 -1.101 14.765 1.00 93.75 365 GLU A O 1
ATOM 2938 N N . TYR A 1 366 ? -10.203 0.959 14.856 1.00 98.06 366 TYR A N 1
ATOM 2939 C CA . TYR A 1 366 ? -10.163 1.035 16.316 1.00 98.06 366 TYR A CA 1
ATOM 2940 C C . TYR A 1 366 ? -11.567 0.901 16.915 1.00 98.06 366 TYR A C 1
ATOM 2942 O O . TYR A 1 366 ? -11.791 0.088 17.813 1.00 98.06 366 TYR A O 1
ATOM 2950 N N . LEU A 1 367 ? -12.543 1.638 16.374 1.00 97.62 367 LEU A N 1
ATOM 2951 C CA . LEU A 1 367 ? -13.927 1.563 16.840 1.00 97.62 367 LEU A CA 1
ATOM 2952 C C . LEU A 1 367 ? -14.562 0.204 16.536 1.00 97.62 367 LEU A C 1
ATOM 2954 O O . LEU A 1 367 ? -15.308 -0.311 17.364 1.00 97.62 367 LEU A O 1
ATOM 2958 N N . ARG A 1 368 ? -14.256 -0.409 15.385 1.00 97.50 368 ARG A N 1
ATOM 2959 C CA . ARG A 1 368 ? -14.725 -1.766 15.056 1.00 97.50 368 ARG A CA 1
ATOM 2960 C C . ARG A 1 368 ? -14.206 -2.797 16.051 1.00 97.50 368 ARG A C 1
ATOM 2962 O O . ARG A 1 368 ? -14.998 -3.596 16.544 1.00 97.50 368 ARG A O 1
ATOM 2969 N N . LEU A 1 369 ? -12.914 -2.750 16.374 1.00 97.69 369 LEU A N 1
ATOM 2970 C CA . LEU A 1 369 ? -12.320 -3.636 17.369 1.00 97.69 369 LEU A CA 1
ATOM 2971 C C . LEU A 1 369 ? -12.927 -3.393 18.760 1.00 97.69 369 LEU A C 1
ATOM 2973 O O . LEU A 1 369 ? -13.270 -4.346 19.454 1.00 97.69 369 LEU A O 1
ATOM 2977 N N . ALA A 1 370 ? -13.144 -2.130 19.144 1.00 98.00 370 ALA A N 1
ATOM 2978 C CA . ALA A 1 370 ? -13.756 -1.786 20.426 1.00 98.00 370 ALA A CA 1
ATOM 2979 C C . ALA A 1 370 ? -15.196 -2.308 20.535 1.00 98.00 370 ALA A C 1
ATOM 2981 O O . ALA A 1 370 ? -15.583 -2.830 21.578 1.00 98.00 370 ALA A O 1
ATOM 2982 N N . ILE A 1 371 ? -15.988 -2.203 19.464 1.00 96.88 371 ILE A N 1
ATOM 2983 C CA . ILE A 1 371 ? -17.362 -2.720 19.409 1.00 96.88 371 ILE A CA 1
ATOM 2984 C C . ILE A 1 371 ? -17.386 -4.239 19.621 1.00 96.88 371 ILE A C 1
ATOM 2986 O O . ILE A 1 371 ? -18.195 -4.728 20.413 1.00 96.88 371 ILE A O 1
ATOM 2990 N N . GLU A 1 372 ? -16.513 -4.964 18.925 1.00 95.56 372 GLU A N 1
ATOM 2991 C CA . GLU A 1 372 ? -16.532 -6.429 18.868 1.00 95.56 372 GLU A CA 1
ATOM 2992 C C . GLU A 1 372 ? -15.891 -7.079 20.096 1.00 95.56 372 GLU A C 1
ATOM 2994 O O . GLU A 1 372 ? -16.475 -7.985 20.686 1.00 95.56 372 GLU A O 1
ATOM 2999 N N . SER A 1 373 ? -14.743 -6.556 20.525 1.00 95.75 373 SER A N 1
ATOM 3000 C CA . SER A 1 373 ? -13.872 -7.207 21.510 1.00 95.75 373 SER A CA 1
ATOM 3001 C C . SER A 1 373 ? -13.644 -6.371 22.772 1.00 95.75 373 SER A C 1
ATOM 3003 O O . SER A 1 373 ? -13.083 -6.871 23.742 1.00 95.75 373 SER A O 1
ATOM 3005 N N . GLY A 1 374 ? -14.075 -5.106 22.806 1.00 96.00 374 GLY A N 1
ATOM 3006 C CA . GLY A 1 374 ? -13.829 -4.214 23.941 1.00 96.00 374 GLY A CA 1
ATOM 3007 C C . GLY A 1 374 ? -14.685 -4.515 25.176 1.00 96.00 374 GLY A C 1
ATOM 3008 O O . GLY A 1 374 ? -15.869 -4.868 25.071 1.00 96.00 374 GLY A O 1
ATOM 3009 N N . THR A 1 375 ? -14.106 -4.296 26.360 1.00 97.19 375 THR A N 1
ATOM 3010 C CA . THR A 1 375 ? -14.850 -4.244 27.631 1.00 97.19 375 THR A CA 1
ATOM 3011 C C . THR A 1 375 ? -15.805 -3.046 27.661 1.00 97.19 375 THR A C 1
ATOM 3013 O O . THR A 1 375 ? -15.694 -2.122 26.851 1.00 97.19 375 THR A O 1
ATOM 3016 N N . THR A 1 376 ? -16.745 -3.015 28.609 1.00 96.12 376 THR A N 1
ATOM 3017 C CA . THR A 1 376 ? -17.658 -1.869 28.786 1.00 96.12 376 THR A CA 1
ATOM 3018 C C . THR A 1 376 ? -16.896 -0.551 28.955 1.00 96.12 376 THR A C 1
ATOM 3020 O O . THR A 1 376 ? -17.232 0.443 28.314 1.00 96.12 376 THR A O 1
ATOM 3023 N N . GLU A 1 377 ? -15.822 -0.555 29.748 1.00 96.62 377 GLU A N 1
ATOM 3024 C CA . GLU A 1 377 ? -14.975 0.622 29.960 1.00 96.62 377 GLU A CA 1
ATOM 3025 C C . GLU A 1 377 ? -14.240 1.035 28.676 1.00 96.62 377 GLU A C 1
ATOM 3027 O O . GLU A 1 377 ? -14.227 2.210 28.311 1.00 96.62 377 GLU A O 1
ATOM 3032 N N . GLN A 1 378 ? -13.666 0.078 27.943 1.00 97.69 378 GLN A N 1
ATOM 3033 C CA . GLN A 1 378 ? -12.975 0.366 26.683 1.00 97.69 378 GLN A CA 1
ATOM 3034 C C . GLN A 1 378 ? -13.931 0.898 25.613 1.00 97.69 378 GLN A C 1
ATOM 3036 O O . GLN A 1 378 ? -13.575 1.816 24.877 1.00 97.69 378 GLN A O 1
ATOM 3041 N N . LYS A 1 379 ? -15.160 0.377 25.548 1.00 98.12 379 LYS A N 1
ATOM 3042 C CA . LYS A 1 379 ? -16.207 0.878 24.649 1.00 98.12 379 LYS A CA 1
ATOM 3043 C C . LYS A 1 379 ? -16.612 2.309 24.999 1.00 98.12 379 LYS A C 1
ATOM 3045 O O . LYS A 1 379 ? -16.778 3.122 24.091 1.00 98.12 379 LYS A O 1
ATOM 3050 N N . GLN A 1 380 ? -16.716 2.640 26.288 1.00 97.06 380 GLN A N 1
ATOM 3051 C CA . GLN A 1 380 ? -16.970 4.010 26.741 1.00 97.06 380 GLN A CA 1
ATOM 3052 C C . GLN A 1 380 ? -15.818 4.952 26.353 1.00 97.06 380 GLN A C 1
ATOM 3054 O O . GLN A 1 380 ? -16.060 5.986 25.732 1.00 97.06 380 GLN A O 1
ATOM 3059 N N . LYS A 1 381 ? -14.563 4.556 26.600 1.00 97.19 381 LYS A N 1
ATOM 3060 C CA . LYS A 1 381 ? -13.371 5.316 26.183 1.00 97.19 381 LYS A CA 1
ATOM 3061 C C . LYS A 1 381 ? -13.314 5.529 24.669 1.00 97.19 381 LYS A C 1
ATOM 3063 O O . LYS A 1 381 ? -13.011 6.627 24.204 1.00 97.19 381 LYS A O 1
ATOM 3068 N N . ALA A 1 382 ? -13.630 4.497 23.889 1.00 97.31 382 ALA A N 1
ATOM 3069 C CA . ALA A 1 382 ? -13.662 4.573 22.433 1.00 97.31 382 ALA A CA 1
ATOM 3070 C C . ALA A 1 382 ? -14.761 5.525 21.933 1.00 97.31 382 ALA A C 1
ATOM 3072 O O . ALA A 1 382 ? -14.528 6.305 21.009 1.00 97.31 382 ALA A O 1
ATOM 3073 N N . LYS A 1 383 ? -15.936 5.508 22.580 1.00 96.62 383 LYS A N 1
ATOM 3074 C CA . LYS A 1 383 ? -17.052 6.426 22.309 1.00 96.62 383 LYS A CA 1
ATOM 3075 C C . LYS A 1 383 ? -16.640 7.880 22.525 1.00 96.62 383 LYS A C 1
ATOM 3077 O O . LYS A 1 383 ? -16.842 8.704 21.639 1.00 96.62 383 LYS A O 1
ATOM 3082 N N . GLU A 1 384 ? -16.035 8.185 23.669 1.00 95.88 384 GLU A N 1
ATOM 3083 C CA . GLU A 1 384 ? -15.542 9.530 23.991 1.00 95.88 384 GLU A CA 1
ATOM 3084 C C . GLU A 1 384 ? -14.466 9.983 23.001 1.00 95.88 384 GLU A C 1
ATOM 3086 O O . GLU A 1 384 ? -14.551 11.078 22.449 1.00 95.88 384 GLU A O 1
ATOM 3091 N N . LYS A 1 385 ? -13.496 9.110 22.695 1.00 95.12 385 LYS A N 1
ATOM 3092 C CA . LYS A 1 385 ? -12.421 9.419 21.744 1.00 95.12 385 LYS A CA 1
ATOM 3093 C C . LYS A 1 385 ? -12.952 9.726 20.343 1.00 95.12 385 LYS A C 1
ATOM 3095 O O . LYS A 1 385 ? -12.490 10.674 19.713 1.00 95.12 385 LYS A O 1
ATOM 3100 N N . ALA A 1 386 ? -13.924 8.947 19.871 1.00 94.88 386 ALA A N 1
ATOM 3101 C CA . ALA A 1 386 ? -14.575 9.177 18.587 1.00 94.88 386 ALA A CA 1
ATOM 3102 C C . ALA A 1 386 ? -15.362 10.490 18.558 1.00 94.88 386 ALA A C 1
ATOM 3104 O O . ALA A 1 386 ? -15.326 11.180 17.544 1.00 94.88 386 ALA A O 1
ATOM 3105 N N . ALA A 1 387 ? -16.038 10.847 19.656 1.00 94.88 387 ALA A N 1
ATOM 3106 C CA . ALA A 1 387 ? -16.756 12.115 19.756 1.00 94.88 387 ALA A CA 1
ATOM 3107 C C . ALA A 1 387 ? -15.791 13.299 19.595 1.00 94.88 387 ALA A C 1
ATOM 3109 O O . ALA A 1 387 ? -15.994 14.124 18.710 1.00 94.88 387 ALA A O 1
ATOM 3110 N N . SER A 1 388 ? -14.689 13.310 20.356 1.00 94.50 388 SER A N 1
ATOM 3111 C CA . SER A 1 388 ? -13.662 14.355 20.254 1.00 94.50 388 SER A CA 1
ATOM 3112 C C . SER A 1 388 ? -13.005 14.419 18.874 1.00 94.50 388 SER A C 1
ATOM 3114 O O . SER A 1 388 ? -12.700 15.499 18.382 1.00 94.50 388 SER A O 1
ATOM 3116 N N . TRP A 1 389 ? -12.778 13.277 18.219 1.00 94.31 389 TRP A N 1
ATOM 3117 C CA . TRP A 1 389 ? -12.225 13.266 16.861 1.00 94.31 389 TRP A CA 1
ATOM 3118 C C . TRP A 1 389 ? -13.201 13.896 15.851 1.00 94.31 389 TRP A C 1
ATOM 3120 O O . TRP A 1 389 ? -12.808 14.744 15.048 1.00 94.31 389 TRP A O 1
ATOM 3130 N N . LEU A 1 390 ? -14.492 13.549 15.944 1.00 92.88 390 LEU A N 1
ATOM 3131 C CA . LEU A 1 390 ? -15.554 14.050 15.063 1.00 92.88 390 LEU A CA 1
ATOM 3132 C C . LEU A 1 390 ? -15.855 15.552 15.221 1.00 92.88 390 LEU A C 1
ATOM 3134 O O . LEU A 1 390 ? -16.433 16.137 14.310 1.00 92.88 390 LEU A O 1
ATOM 3138 N N . GLU A 1 391 ? -15.453 16.195 16.322 1.00 91.12 391 GLU A N 1
ATOM 3139 C CA . GLU A 1 391 ? -15.557 17.659 16.482 1.00 91.12 391 GLU A CA 1
ATOM 3140 C C . GLU A 1 391 ? -14.712 18.423 15.453 1.00 91.12 391 GLU A C 1
ATOM 3142 O O . GLU A 1 391 ? -15.044 19.546 15.078 1.00 91.12 391 GLU A O 1
ATOM 3147 N N . SER A 1 392 ? -13.621 17.809 14.987 1.00 80.38 392 SER A N 1
ATOM 3148 C CA . SER A 1 392 ? -12.647 18.425 14.077 1.00 80.38 392 SER A CA 1
ATOM 3149 C C . SER A 1 392 ? -12.629 17.815 12.675 1.00 80.38 392 SER A C 1
ATOM 3151 O O . SER A 1 392 ? -11.928 18.320 11.802 1.00 80.38 392 SER A O 1
ATOM 3153 N N . SER A 1 393 ? -13.376 16.730 12.450 1.00 76.94 393 SER A N 1
ATOM 3154 C CA . SER A 1 393 ? -13.353 15.960 11.206 1.00 76.94 393 SER A CA 1
ATOM 3155 C C . SER A 1 393 ? -14.730 15.385 10.887 1.00 76.94 393 SER A C 1
ATOM 3157 O O . SER A 1 393 ? -15.310 14.649 11.684 1.00 76.94 393 SER A O 1
ATOM 3159 N N . ASP A 1 394 ? -15.240 15.656 9.685 1.00 78.56 394 ASP A N 1
ATOM 3160 C CA . ASP A 1 394 ? -16.476 15.042 9.203 1.00 78.56 394 ASP A CA 1
ATOM 3161 C C . ASP A 1 394 ? -16.165 13.781 8.380 1.00 78.56 394 ASP A C 1
ATOM 3163 O O . ASP A 1 394 ? -15.701 13.860 7.244 1.00 78.56 394 ASP A O 1
ATOM 3167 N N . ASN A 1 395 ? -16.406 12.595 8.954 1.00 87.44 395 ASN A N 1
ATOM 3168 C CA . ASN A 1 395 ? -16.232 11.325 8.250 1.00 87.44 395 ASN A CA 1
ATOM 3169 C C . ASN A 1 395 ? -17.387 10.349 8.516 1.00 87.44 395 ASN A C 1
ATOM 3171 O O . ASN A 1 395 ? -17.676 9.970 9.656 1.00 87.44 395 ASN A O 1
ATOM 3175 N N . SER A 1 396 ? -18.025 9.890 7.439 1.00 80.75 396 SER A N 1
ATOM 3176 C CA . SER A 1 396 ? -19.196 9.009 7.490 1.00 80.75 396 SER A CA 1
ATOM 3177 C C . SER A 1 396 ? -18.897 7.619 8.067 1.00 80.75 396 SER A C 1
ATOM 3179 O O . SER A 1 396 ? -19.737 7.060 8.780 1.00 80.75 396 SER A O 1
ATOM 3181 N N . TYR A 1 397 ? -17.704 7.063 7.831 1.00 78.25 397 TYR A N 1
ATOM 3182 C CA . TYR A 1 397 ? -17.315 5.739 8.328 1.00 78.25 397 TYR A CA 1
ATOM 3183 C C . TYR A 1 397 ? -17.093 5.745 9.841 1.00 78.25 397 TYR A C 1
ATOM 3185 O O . TYR A 1 397 ? -17.639 4.883 10.542 1.00 78.25 397 TYR A O 1
ATOM 3193 N N . VAL A 1 398 ? -16.372 6.753 10.343 1.00 87.12 398 VAL A N 1
ATOM 3194 C CA . VAL A 1 398 ? -16.151 6.965 11.781 1.00 87.12 398 VAL A CA 1
ATOM 3195 C C . VAL A 1 398 ? -17.480 7.239 12.479 1.00 87.12 398 VAL A C 1
ATOM 3197 O O . VAL A 1 398 ? -17.809 6.563 13.457 1.00 87.12 398 VAL A O 1
ATOM 3200 N N . ARG A 1 399 ? -18.310 8.139 11.928 1.00 91.06 399 ARG A N 1
ATOM 3201 C CA . ARG A 1 399 ? -19.646 8.439 12.469 1.00 91.06 399 ARG A CA 1
ATOM 3202 C C . ARG A 1 399 ? -20.522 7.193 12.548 1.00 91.06 399 ARG A C 1
ATOM 3204 O O . ARG A 1 399 ? -21.204 6.985 13.548 1.00 91.06 399 ARG A O 1
ATOM 3211 N N . THR A 1 400 ? -20.474 6.328 11.538 1.00 92.31 400 THR A N 1
ATOM 3212 C CA . THR A 1 400 ? -21.236 5.072 11.543 1.00 92.31 400 THR A CA 1
ATOM 3213 C C . THR A 1 400 ? -20.840 4.172 12.714 1.00 92.31 400 THR A C 1
ATOM 3215 O O . THR A 1 400 ? -21.720 3.614 13.370 1.00 92.31 400 THR A O 1
ATOM 3218 N N . GLN A 1 401 ? -19.544 4.025 13.014 1.00 93.31 401 GLN A N 1
ATOM 3219 C CA . GLN A 1 401 ? -19.125 3.208 14.162 1.00 93.31 401 GLN A CA 1
ATOM 3220 C C . GLN A 1 401 ? -19.418 3.902 15.498 1.00 93.31 401 GLN A C 1
ATOM 3222 O O . GLN A 1 401 ? -19.865 3.245 16.436 1.00 93.31 401 GLN A O 1
ATOM 3227 N N . TYR A 1 402 ? -19.262 5.224 15.574 1.00 95.50 402 TYR A N 1
ATOM 3228 C CA . TYR A 1 402 ? -19.631 6.009 16.753 1.00 95.50 402 TYR A CA 1
ATOM 3229 C C . TYR A 1 402 ? -21.115 5.844 17.121 1.00 95.50 402 TYR A C 1
ATOM 3231 O O . TYR A 1 402 ? -21.447 5.548 18.268 1.00 95.50 402 TYR A O 1
ATOM 3239 N N . LEU A 1 403 ? -22.017 5.921 16.136 1.00 93.38 403 LEU A N 1
ATOM 3240 C CA . LEU A 1 403 ? -23.450 5.692 16.347 1.00 93.38 403 LEU A CA 1
ATOM 3241 C C . LEU A 1 403 ? -23.757 4.263 16.821 1.00 93.38 403 LEU A C 1
ATOM 3243 O O . LEU A 1 403 ? -24.693 4.063 17.595 1.00 93.38 403 LEU A O 1
ATOM 3247 N N . LYS A 1 404 ? -22.984 3.257 16.390 1.00 94.56 404 LYS A N 1
ATOM 3248 C CA . LYS A 1 404 ? -23.109 1.892 16.929 1.00 94.56 404 LYS A CA 1
ATOM 3249 C C . LYS A 1 404 ? -22.678 1.831 18.392 1.00 94.56 404 LYS A C 1
ATOM 3251 O O . LYS A 1 404 ? -23.385 1.221 19.189 1.00 94.56 404 LYS A O 1
ATOM 3256 N N . LEU A 1 405 ? -21.578 2.489 18.760 1.00 93.12 405 LEU A N 1
ATOM 3257 C CA . LEU A 1 405 ? -21.131 2.563 20.153 1.00 93.12 405 LEU A CA 1
ATOM 3258 C C . LEU A 1 405 ? -22.155 3.259 21.054 1.00 93.12 405 LEU A C 1
ATOM 3260 O O . LEU A 1 405 ? -22.407 2.759 22.143 1.00 93.12 405 LEU A O 1
ATOM 3264 N N . LEU A 1 406 ? -22.808 4.333 20.594 1.00 92.88 406 LEU A N 1
ATOM 3265 C CA . LEU A 1 406 ? -23.890 4.993 21.342 1.00 92.88 406 LEU A CA 1
ATOM 3266 C C . LEU A 1 406 ? -25.064 4.055 21.656 1.00 92.88 406 LEU A C 1
ATOM 3268 O O . LEU A 1 406 ? -25.688 4.173 22.704 1.00 92.88 406 LEU A O 1
ATOM 3272 N N . LYS A 1 407 ? -25.365 3.103 20.765 1.00 91.81 407 LYS A N 1
ATOM 3273 C CA . LYS A 1 407 ? -26.421 2.104 20.999 1.00 91.81 407 LYS A CA 1
ATOM 3274 C C . LYS A 1 407 ? -26.005 1.025 22.000 1.00 91.81 407 LYS A C 1
ATOM 3276 O O . LYS A 1 407 ? -26.867 0.472 22.677 1.00 91.81 407 LYS A O 1
ATOM 3281 N N . ILE A 1 408 ? -24.711 0.705 22.053 1.00 90.69 408 ILE A N 1
ATOM 3282 C CA . ILE A 1 408 ? -24.151 -0.350 22.910 1.00 90.69 408 ILE A CA 1
ATOM 3283 C C . ILE A 1 408 ? -23.880 0.178 24.323 1.00 90.69 408 ILE A C 1
ATOM 3285 O O . ILE A 1 408 ? -24.142 -0.520 25.298 1.00 90.69 408 ILE A O 1
ATOM 3289 N N . VAL A 1 409 ? -23.361 1.401 24.434 1.00 86.25 409 VAL A N 1
ATOM 3290 C CA . VAL A 1 409 ? -22.931 2.014 25.692 1.00 86.25 409 VAL A CA 1
ATOM 3291 C C . VAL A 1 409 ? -23.911 3.121 26.067 1.00 86.25 409 VAL A C 1
ATOM 3293 O O . VAL A 1 409 ? -23.776 4.257 25.597 1.00 86.25 409 VAL A O 1
ATOM 3296 N N . ARG A 1 410 ? -24.908 2.744 26.874 1.00 69.25 410 ARG A N 1
ATOM 3297 C CA . ARG A 1 410 ? -25.940 3.646 27.400 1.00 69.25 410 ARG A CA 1
ATOM 3298 C C . ARG A 1 410 ? -25.380 4.635 28.406 1.00 69.25 410 ARG A C 1
ATOM 3300 O O . ARG A 1 410 ? -24.549 4.207 29.236 1.00 69.25 410 ARG A O 1
#

Foldseek 3Di:
DDPPAAEEEEDEDCPDPLVVLLVVLQQLQCVLVGHRYDYPVVPPDDPDPLVVLVCSLVVHQAYEYEFDPVLLCLLVQNDPPDPDDDRNVNSVVVLVVLVVCVLPLRHYEYEYLADDDLVRPRPSNSPDHAYQVVDPSSCLNVDPCNCPDPGHNVVVVCSSVVNDPDDDDDDDDDDDDDDDPDPDDDDDDDDDDDPPVVLVVLLPDDLVVLLVLLSCCQPDNDLVRLAVSLVSLLVSCVVVVLSLSSLLSSLSSCQRRNDLVSLAVNLVSVLVSCQVCLQSDDPSSLLSSLVSCLVRNALVSLQSSLVSLLVSCVPHNVPDQRNLLSSLSSLQRRYDLVSLQVSLVSVLVSCVVCVVVHDPSNLLSSLVSCLRRNDLVSLVSNLVSLVVSCVPDDDPSSVVSSVVSVVVHD

Secondary structure (DSSP, 8-state):
--TTPPEEEEE-----HHHHHHHHHHHHHHHHTT-EEE-GGG-S--S-HHHHHHHHHHH-SEEEEE--HHHHHHHTT-S---SSSS-SSHHHHHHHHHHHTTT-TTSEEEEESSS--GGGS-GGGTT--EE-TTS-GGGGGG-TTTTTSSSTHHHHHHHHTT--SSPPPPPPPPPPPPP-----------S---SSHHHHHHHT--HHHHHHHHHHHHHH--HHHHHHHHHHHHHHHHH-TT-HHHHHHHHHHHHHH--HHHHHHHHHHHHHHHHHSTTT--HHHHHHHHHHHHHH--HHHHHHHHHHHHHHHHHT-TT-HHHHHHHHHHHHHHS-HHHHHHHHHHHHHHHHHHTTT--HHHHHHHHHHHHHH--HHHHHHHHHHHHHHHTT---HHHHHHHHHHHHH--

pLDDT: mean 82.24, std 17.07, range [25.44, 98.12]

Sequence (410 aa):
MAEGAIRVFISYSRDSEEHQKKVLGLAQALRDDGIDCMIDEFVLSPDNWDRWMLNQIDESDFVLIICSERYYRRYRGQEEASKGLGVTWESTLIMGRIYDAQGKNGKFHPVFFGSPDKAIIPDGIRTSFYNLSQYDLPNLETNPDRLKNDGGYKELYRLLTDQPFVVPKKVGSLKKLEPLHGQSELLTVSPSQDADSLANLVLEMDSGTLQQNLVNLQKQGTAEECRKAITQTSQWLLQHPNESYVRNQLLKLVQSKAKVDQQYQVIDQTTLWLSENLEASNSYTLTEYLKLVTSQGTPEQGQNAVSLISKWLEQVQPNDPYVRRNCLILAKQKATLEVAQEFLTQTYSWLSKNLKDCDSYIMTEYLRLAIESGTTEQKQKAKEKAASWLESSDNSYVRTQYLKLLKIVR